Protein AF-A0A5C2HQ29-F1 (afdb_monomer_lite)

Radius of gyration: 26.47 Å; chains: 1; bounding box: 73×60×79 Å

Structure (mmCIF, N/CA/C/O backbone):
data_AF-A0A5C2HQ29-F1
#
_entry.id   AF-A0A5C2HQ29-F1
#
loop_
_atom_site.group_PDB
_atom_site.id
_atom_site.type_symbol
_atom_site.label_atom_id
_atom_site.label_alt_id
_atom_site.label_comp_id
_atom_site.label_asym_id
_atom_site.label_entity_id
_atom_site.label_seq_id
_atom_site.pdbx_PDB_ins_code
_atom_site.Cartn_x
_atom_site.Cartn_y
_atom_site.Cartn_z
_atom_site.occupancy
_atom_site.B_iso_or_equiv
_atom_site.auth_seq_id
_atom_site.auth_comp_id
_atom_site.auth_asym_id
_atom_site.auth_atom_id
_atom_site.pdbx_PDB_model_num
ATOM 1 N N . MET A 1 1 ? -34.768 14.332 14.017 1.00 31.88 1 MET A N 1
ATOM 2 C CA . MET A 1 1 ? -35.139 14.159 12.594 1.00 31.88 1 MET A CA 1
ATOM 3 C C . MET A 1 1 ? -34.244 15.069 11.773 1.00 31.88 1 MET A C 1
ATOM 5 O O . MET A 1 1 ? -34.291 16.273 11.984 1.00 31.88 1 MET A O 1
ATOM 9 N N . ASN A 1 2 ? -33.370 14.498 10.941 1.00 35.47 2 ASN A N 1
ATOM 10 C CA . ASN A 1 2 ? -32.395 15.248 10.149 1.00 35.47 2 ASN A CA 1
ATOM 11 C C . ASN A 1 2 ? -32.966 15.441 8.731 1.00 35.47 2 ASN A C 1
ATOM 13 O O . ASN A 1 2 ? -33.150 14.470 8.004 1.00 35.47 2 ASN A O 1
ATOM 17 N N . ASN A 1 3 ? -33.314 16.680 8.372 1.00 36.38 3 ASN A N 1
ATOM 18 C CA . ASN A 1 3 ? -33.986 17.050 7.116 1.00 36.38 3 ASN A CA 1
ATOM 19 C C . ASN A 1 3 ? -32.991 17.340 5.977 1.00 36.38 3 ASN A C 1
ATOM 21 O O . ASN A 1 3 ? -33.055 18.378 5.318 1.00 36.38 3 ASN A O 1
ATOM 25 N N . ARG A 1 4 ? -32.068 16.417 5.721 1.00 46.44 4 ARG A N 1
ATOM 26 C CA . ARG A 1 4 ? -31.317 16.365 4.463 1.00 46.44 4 ARG A CA 1
ATOM 27 C C . ARG A 1 4 ? -31.423 14.936 3.976 1.00 46.44 4 ARG A C 1
ATOM 29 O O . ARG A 1 4 ? -31.054 14.030 4.709 1.00 46.44 4 ARG A O 1
ATOM 36 N N . GLY A 1 5 ? -31.983 14.731 2.789 1.00 44.56 5 GLY A N 1
ATOM 37 C CA . GLY A 1 5 ? -32.113 13.415 2.160 1.00 44.56 5 GLY A CA 1
ATOM 38 C C . GLY A 1 5 ? -30.768 12.811 1.741 1.00 44.56 5 GLY A C 1
ATOM 39 O O . GLY A 1 5 ? -30.654 12.318 0.625 1.00 44.56 5 GLY A O 1
ATOM 40 N N . GLU A 1 6 ? -29.747 12.889 2.595 1.00 54.03 6 GLU A N 1
ATOM 41 C CA . GLU A 1 6 ? -28.520 12.119 2.464 1.00 54.03 6 GLU A CA 1
ATOM 42 C C . GLU A 1 6 ? -28.841 10.687 2.881 1.00 54.03 6 GLU A C 1
ATOM 44 O O . GLU A 1 6 ? -29.255 10.404 4.008 1.00 54.03 6 GLU A O 1
ATOM 49 N N . GLN A 1 7 ? -28.734 9.778 1.917 1.00 69.06 7 GLN A N 1
ATOM 50 C CA . GLN A 1 7 ? -28.802 8.354 2.183 1.00 69.06 7 GLN A CA 1
ATOM 51 C C . GLN A 1 7 ? -27.657 7.996 3.134 1.00 69.06 7 GLN A C 1
ATOM 53 O O . GLN A 1 7 ? -26.507 8.293 2.820 1.00 69.06 7 GLN A O 1
ATOM 58 N N . LEU A 1 8 ? -27.979 7.356 4.265 1.00 76.00 8 LEU A N 1
ATOM 59 C CA . LEU A 1 8 ? -26.973 6.887 5.221 1.00 76.00 8 LEU A CA 1
ATOM 60 C C . LEU A 1 8 ? -25.905 6.066 4.500 1.00 76.00 8 LEU A C 1
ATOM 62 O O . LEU A 1 8 ? -26.221 5.143 3.733 1.00 76.00 8 LEU A O 1
ATOM 66 N N . GLU A 1 9 ? -24.644 6.368 4.780 1.00 89.38 9 GLU A N 1
ATOM 67 C CA . GLU A 1 9 ? -23.549 5.556 4.287 1.00 89.38 9 GLU A CA 1
ATOM 68 C C . GLU A 1 9 ? -23.624 4.150 4.898 1.00 89.38 9 GLU A C 1
ATOM 70 O O . GLU A 1 9 ? -24.095 3.933 6.019 1.00 89.38 9 GLU A O 1
ATOM 75 N N . LYS A 1 10 ? -23.126 3.142 4.173 1.00 92.69 10 LYS A N 1
ATOM 76 C CA . LYS A 1 10 ? -23.199 1.740 4.626 1.00 92.69 10 LYS A CA 1
ATOM 77 C C . LYS A 1 10 ? -22.558 1.524 5.993 1.00 92.69 10 LYS A C 1
ATOM 79 O O . LYS A 1 10 ? -23.016 0.673 6.753 1.00 92.69 10 LYS A O 1
ATOM 84 N N . HIS A 1 11 ? -21.497 2.267 6.290 1.00 95.75 11 HIS A N 1
ATOM 85 C CA . HIS A 1 11 ? -20.811 2.168 7.565 1.00 95.75 11 HIS A CA 1
ATOM 86 C C . HIS A 1 11 ? -21.671 2.740 8.713 1.00 95.75 11 HIS A C 1
ATOM 88 O O . HIS A 1 11 ? -21.669 2.180 9.804 1.00 95.75 11 HIS A O 1
ATOM 94 N N . GLU A 1 12 ? -22.491 3.767 8.479 1.00 95.88 12 GLU A N 1
ATOM 95 C CA . GLU A 1 12 ? -23.423 4.304 9.483 1.00 95.88 12 GLU A CA 1
ATOM 96 C C . GLU A 1 12 ? -24.550 3.310 9.787 1.00 95.88 12 GLU A C 1
ATOM 98 O O . GLU A 1 12 ? -24.869 3.054 10.951 1.00 95.88 12 GLU A O 1
ATOM 103 N N . VAL A 1 13 ? -25.096 2.671 8.744 1.00 97.19 13 VAL A N 1
ATOM 104 C CA . VAL A 1 13 ? -26.070 1.575 8.896 1.00 97.19 13 VAL A CA 1
ATOM 105 C C . VAL A 1 13 ? -25.462 0.422 9.698 1.00 97.19 13 VAL A C 1
ATOM 107 O O . VAL A 1 13 ? -26.116 -0.138 10.578 1.00 97.19 13 VAL A O 1
ATOM 110 N N . LEU A 1 14 ? -24.200 0.076 9.430 1.00 98.25 14 LEU A N 1
ATOM 111 C CA . LEU A 1 14 ? -23.489 -0.950 10.186 1.00 98.25 14 LEU A CA 1
ATOM 112 C C . LEU A 1 14 ? -23.316 -0.560 11.661 1.00 98.25 14 LEU A C 1
ATOM 114 O O . LEU A 1 14 ? -23.592 -1.387 12.529 1.00 98.25 14 LEU A O 1
ATOM 118 N N . LYS A 1 15 ? -22.935 0.691 11.961 1.00 98.38 15 LYS A N 1
ATOM 119 C CA . LYS A 1 15 ? -22.832 1.199 13.340 1.00 98.38 15 LYS A CA 1
ATOM 120 C C . LYS A 1 15 ? -24.153 1.011 14.091 1.00 98.38 15 LYS A C 1
ATOM 122 O O . LYS A 1 15 ? -24.153 0.483 15.200 1.00 98.38 15 LYS A O 1
ATOM 127 N N . ALA A 1 16 ? -25.278 1.374 13.470 1.00 98.06 16 ALA A N 1
ATOM 128 C CA . ALA A 1 16 ? -26.607 1.214 14.062 1.00 98.06 16 ALA A CA 1
ATOM 129 C C . ALA A 1 16 ? -26.961 -0.260 14.337 1.00 98.06 16 ALA A C 1
ATOM 131 O O . ALA A 1 16 ? -27.498 -0.576 15.396 1.00 98.06 16 ALA A O 1
ATOM 132 N N . LYS A 1 17 ? -26.611 -1.177 13.424 1.00 98.44 17 LYS A N 1
ATOM 133 C CA . LYS A 1 17 ? -26.802 -2.622 13.634 1.00 98.44 17 LYS A CA 1
ATOM 134 C C . LYS A 1 17 ? -25.960 -3.165 14.793 1.00 98.44 17 LYS A C 1
ATOM 136 O O . LYS A 1 17 ? -26.465 -3.952 15.583 1.00 98.44 17 LYS A O 1
ATOM 141 N N . LEU A 1 18 ? -24.707 -2.726 14.929 1.00 98.62 18 LEU A N 1
ATOM 142 C CA . LEU A 1 18 ? -23.855 -3.115 16.060 1.00 98.62 18 LEU A CA 1
ATOM 143 C C . LEU A 1 18 ? -24.391 -2.559 17.389 1.00 98.62 18 LEU A C 1
ATOM 145 O O . LEU A 1 18 ? -24.394 -3.271 18.387 1.00 98.62 18 LEU A O 1
ATOM 149 N N . MET A 1 19 ? -24.910 -1.325 17.405 1.00 98.25 19 MET A N 1
ATOM 150 C CA . MET A 1 19 ? -25.603 -0.784 18.584 1.00 98.25 19 MET A CA 1
ATOM 151 C C . MET A 1 19 ? -26.845 -1.604 18.944 1.00 98.25 19 MET A C 1
ATOM 153 O O . MET A 1 19 ? -27.100 -1.824 20.123 1.00 98.25 19 MET A O 1
ATOM 157 N N . ALA A 1 20 ? -27.620 -2.054 17.952 1.00 98.31 20 ALA A N 1
ATOM 158 C CA . ALA A 1 20 ? -28.796 -2.887 18.191 1.00 98.31 20 ALA A CA 1
ATOM 159 C C . ALA A 1 20 ? -28.425 -4.194 18.909 1.00 98.31 20 ALA A C 1
ATOM 161 O O . ALA A 1 20 ? -29.074 -4.525 19.892 1.00 98.31 20 ALA A O 1
ATOM 162 N N . VAL A 1 21 ? -27.333 -4.853 18.502 1.00 98.38 21 VAL A N 1
ATOM 163 C CA . VAL A 1 21 ? -26.809 -6.045 19.195 1.00 98.38 21 VAL A CA 1
ATOM 164 C C . VAL A 1 21 ? -26.425 -5.733 20.643 1.00 98.38 21 VAL A C 1
ATOM 166 O O . VAL A 1 21 ? -26.773 -6.474 21.553 1.00 98.38 21 VAL A O 1
ATOM 169 N N . LEU A 1 22 ? -25.731 -4.619 20.893 1.00 98.19 22 LEU A N 1
ATOM 170 C CA . LEU A 1 22 ? -25.352 -4.246 22.262 1.00 98.19 22 LEU A CA 1
ATOM 171 C C . LEU A 1 22 ? -26.560 -3.894 23.141 1.00 98.19 22 LEU A C 1
ATOM 173 O O . LEU A 1 22 ? -26.493 -4.076 24.352 1.00 98.19 22 LEU A O 1
ATOM 177 N N . ASN A 1 23 ? -27.670 -3.430 22.557 1.00 97.88 23 ASN A N 1
ATOM 178 C CA . ASN A 1 23 ? -28.894 -3.143 23.306 1.00 97.88 23 ASN A CA 1
ATOM 179 C C . ASN A 1 23 ? -29.573 -4.393 23.887 1.00 97.88 23 ASN A C 1
ATOM 181 O O . ASN A 1 23 ? -30.405 -4.253 24.784 1.00 97.88 23 ASN A O 1
ATOM 185 N N . GLU A 1 24 ? -29.206 -5.585 23.411 1.00 97.44 24 GLU A N 1
ATOM 186 C CA . GLU A 1 24 ? -29.681 -6.872 23.931 1.00 97.44 24 GLU A CA 1
ATOM 187 C C . GLU A 1 24 ? -28.979 -7.286 25.238 1.00 97.44 24 GLU A C 1
ATOM 189 O O . GLU A 1 24 ? -29.402 -8.248 25.874 1.00 97.44 24 GLU A O 1
ATOM 194 N N . ILE A 1 25 ? -27.937 -6.565 25.675 1.00 98.06 25 ILE A N 1
ATOM 195 C CA . ILE A 1 25 ? -27.303 -6.782 26.984 1.00 98.06 25 ILE A CA 1
ATOM 196 C C . ILE A 1 25 ? -28.315 -6.465 28.100 1.00 98.06 25 ILE A C 1
ATOM 198 O O . ILE A 1 25 ? -28.858 -5.357 28.164 1.00 98.06 25 ILE A O 1
ATOM 202 N N . GLU A 1 26 ? -28.547 -7.440 28.986 1.00 97.12 26 GLU A N 1
ATOM 203 C CA . GLU A 1 26 ? -29.512 -7.334 30.090 1.00 97.12 26 GLU A CA 1
ATOM 204 C C . GLU A 1 26 ? -29.076 -6.323 31.159 1.00 97.12 26 GLU A C 1
ATOM 206 O O . GLU A 1 26 ? -29.889 -5.512 31.616 1.00 97.12 26 GLU A O 1
ATOM 211 N N . ASP A 1 27 ? -27.796 -6.342 31.548 1.00 97.38 27 ASP A N 1
ATOM 212 C CA . ASP A 1 27 ? -27.263 -5.393 32.523 1.00 97.38 27 ASP A CA 1
ATOM 213 C C . ASP A 1 27 ? -27.173 -3.988 31.916 1.00 97.38 27 ASP A C 1
ATOM 215 O O . ASP A 1 27 ? -26.446 -3.730 30.953 1.00 97.38 27 ASP A O 1
ATOM 219 N N . LYS A 1 28 ? -27.933 -3.051 32.493 1.00 96.19 28 LYS A N 1
ATOM 220 C CA . LYS A 1 28 ? -28.026 -1.681 31.981 1.00 96.19 28 LYS A CA 1
ATOM 221 C C . LYS A 1 28 ? -26.676 -0.963 32.004 1.00 96.19 28 LYS A C 1
ATOM 223 O O . LYS A 1 28 ? -26.376 -0.234 31.063 1.00 96.19 28 LYS A O 1
ATOM 228 N N . THR A 1 29 ? -25.884 -1.151 33.055 1.00 94.38 29 THR A N 1
ATOM 229 C CA . THR A 1 29 ? -24.594 -0.468 33.207 1.00 94.38 29 THR A CA 1
ATOM 230 C C . THR A 1 29 ? -23.611 -0.967 32.153 1.00 94.38 29 THR A C 1
ATOM 232 O O . THR A 1 29 ? -22.996 -0.171 31.447 1.00 94.38 29 THR A O 1
ATOM 235 N N . GLU A 1 30 ? -23.514 -2.284 31.989 1.00 95.69 30 GLU A N 1
ATOM 236 C CA . GLU A 1 30 ? -22.690 -2.933 30.975 1.00 95.69 30 GLU A CA 1
ATOM 237 C C . GLU A 1 30 ? -23.106 -2.518 29.561 1.00 95.69 30 GLU A C 1
ATOM 239 O O . GLU A 1 30 ? -22.250 -2.198 28.732 1.00 95.69 30 GLU A O 1
ATOM 244 N N . ARG A 1 31 ? -24.416 -2.476 29.287 1.00 97.50 31 ARG A N 1
ATOM 245 C CA . ARG A 1 31 ? -24.965 -2.007 28.012 1.00 97.50 31 ARG A CA 1
ATOM 246 C C . ARG A 1 31 ? -24.548 -0.571 27.710 1.00 97.50 31 ARG A C 1
ATOM 248 O O . ARG A 1 31 ? -24.034 -0.302 26.623 1.00 97.50 31 ARG A O 1
ATOM 255 N N . ASP A 1 32 ? -24.774 0.340 28.653 1.00 96.38 32 ASP A N 1
ATOM 256 C CA . ASP A 1 32 ? -24.523 1.769 28.465 1.00 96.38 32 ASP A CA 1
ATOM 257 C C . ASP A 1 32 ? -23.017 2.021 28.235 1.00 96.38 32 ASP A C 1
ATOM 259 O O . ASP A 1 32 ? -22.641 2.733 27.297 1.00 96.38 32 ASP A O 1
ATOM 263 N N . VAL A 1 33 ? -22.146 1.338 28.993 1.00 96.12 33 VAL A N 1
ATOM 264 C CA . VAL A 1 33 ? -20.688 1.354 28.783 1.00 96.12 33 VAL A CA 1
ATOM 265 C C . VAL A 1 33 ? -20.325 0.796 27.405 1.00 96.12 33 VAL A C 1
ATOM 267 O O . VAL A 1 33 ? -19.550 1.414 26.672 1.00 96.12 33 VAL A O 1
ATOM 270 N N . ALA A 1 34 ? -20.894 -0.340 26.995 1.00 97.94 34 ALA A N 1
ATOM 271 C CA . ALA A 1 34 ? -20.556 -0.949 25.713 1.00 97.94 34 ALA A CA 1
ATOM 272 C C . ALA A 1 34 ? -20.926 -0.055 24.516 1.00 97.94 34 ALA A C 1
ATOM 274 O O . ALA A 1 34 ? -20.144 0.069 23.567 1.00 97.94 34 ALA A O 1
ATOM 275 N N . ILE A 1 35 ? -22.083 0.612 24.571 1.00 97.88 35 ILE A N 1
ATOM 276 C CA . ILE A 1 35 ? -22.532 1.569 23.548 1.00 97.88 35 ILE A CA 1
ATOM 277 C C . ILE A 1 35 ? -21.629 2.809 23.516 1.00 97.88 35 ILE A C 1
ATOM 279 O O . ILE A 1 35 ? -21.296 3.306 22.431 1.00 97.88 35 ILE A O 1
ATOM 283 N N . GLN A 1 36 ? -21.192 3.296 24.682 1.00 96.81 36 GLN A N 1
ATOM 284 C CA . GLN A 1 36 ? -20.252 4.411 24.779 1.00 96.81 36 GLN A CA 1
ATOM 285 C C . GLN A 1 36 ? -18.902 4.059 24.138 1.00 96.81 36 GLN A C 1
ATOM 287 O O . GLN A 1 36 ? -18.386 4.838 23.331 1.00 96.81 36 GLN A O 1
ATOM 292 N N . VAL A 1 37 ? -18.350 2.878 24.443 1.00 98.25 37 VAL A N 1
ATOM 293 C CA . VAL A 1 37 ? -17.082 2.408 23.860 1.00 98.25 37 VAL A CA 1
ATOM 294 C C . VAL A 1 37 ? -17.205 2.222 22.349 1.00 98.25 37 VAL A C 1
ATOM 296 O O . VAL A 1 37 ? -16.331 2.693 21.618 1.00 98.25 37 VAL A O 1
ATOM 299 N N . LEU A 1 38 ? -18.296 1.614 21.860 1.00 98.56 38 LEU A N 1
ATOM 300 C CA . LEU A 1 38 ? -18.571 1.518 20.422 1.00 98.56 38 LEU A CA 1
ATOM 301 C C . LEU A 1 38 ? -18.547 2.905 19.776 1.00 98.56 38 LEU A C 1
ATOM 303 O O . LEU A 1 38 ? -17.862 3.094 18.777 1.00 98.56 38 LEU A O 1
ATOM 307 N N . SER A 1 39 ? -19.264 3.873 20.347 1.00 98.00 39 SER A N 1
ATOM 308 C CA . SER A 1 39 ? -19.365 5.219 19.777 1.00 98.00 39 SER A CA 1
ATOM 309 C C . SER A 1 39 ? -18.005 5.913 19.719 1.00 98.00 39 SER A C 1
ATOM 311 O O . SER A 1 39 ? -17.603 6.340 18.639 1.00 98.00 39 SER A O 1
ATOM 313 N N . LYS A 1 40 ? -17.249 5.929 20.827 1.00 97.69 40 LYS A N 1
ATOM 314 C CA . LYS A 1 40 ? -15.915 6.553 20.887 1.00 97.69 40 LYS A CA 1
ATOM 315 C C . LYS A 1 40 ? -14.932 5.928 19.902 1.00 97.69 40 LYS A C 1
ATOM 317 O O . LYS A 1 40 ? -14.311 6.644 19.121 1.00 97.69 40 LYS A O 1
ATOM 322 N N . VAL A 1 41 ? -14.802 4.598 19.908 1.00 98.69 41 VAL A N 1
ATOM 323 C CA . VAL A 1 41 ? -13.874 3.897 19.006 1.00 98.69 41 VAL A CA 1
ATOM 324 C C . VAL A 1 41 ? -14.275 4.103 17.550 1.00 98.69 41 VAL A C 1
ATOM 326 O O . VAL A 1 41 ? -13.413 4.354 16.711 1.00 98.69 41 VAL A O 1
ATOM 329 N N . TRP A 1 42 ? -15.568 4.010 17.243 1.00 98.62 42 TRP A N 1
ATOM 330 C CA . TRP A 1 42 ? -16.070 4.173 15.885 1.00 98.62 42 TRP A CA 1
ATOM 331 C C . TRP A 1 42 ? -15.819 5.580 15.353 1.00 98.62 42 TRP A C 1
ATOM 333 O O . TRP A 1 42 ? -15.288 5.728 14.256 1.00 98.62 42 TRP A O 1
ATOM 343 N N . ASP A 1 43 ? -16.150 6.608 16.133 1.00 97.12 43 ASP A N 1
ATOM 344 C CA . ASP A 1 43 ? -15.991 8.001 15.715 1.00 97.12 43 ASP A CA 1
ATOM 345 C C . ASP A 1 43 ? -14.506 8.341 15.545 1.00 97.12 43 ASP A C 1
ATOM 347 O O . ASP A 1 43 ? -14.113 8.908 14.524 1.00 97.12 43 ASP A O 1
ATOM 351 N N . ALA A 1 44 ? -13.657 7.876 16.467 1.00 97.31 44 ALA A N 1
ATOM 352 C CA . ALA A 1 44 ? -12.208 8.014 16.370 1.00 97.31 44 ALA A CA 1
ATOM 353 C C . ALA A 1 44 ? -11.622 7.295 15.137 1.00 97.31 44 ALA A C 1
ATOM 355 O O . ALA A 1 44 ? -10.755 7.845 14.458 1.00 97.31 44 ALA A O 1
ATOM 356 N N . ALA A 1 45 ? -12.083 6.078 14.832 1.00 98.19 45 ALA A N 1
ATOM 357 C CA . ALA A 1 45 ? -11.570 5.276 13.720 1.00 98.19 45 ALA A CA 1
ATOM 358 C C . ALA A 1 45 ? -12.127 5.691 12.351 1.00 98.19 45 ALA A C 1
ATOM 360 O O . ALA A 1 45 ? -11.453 5.477 11.344 1.00 98.19 45 ALA A O 1
ATOM 361 N N . SER A 1 46 ? -13.323 6.287 12.311 1.00 97.38 46 SER A N 1
ATOM 362 C CA . SER A 1 46 ? -13.973 6.740 11.075 1.00 97.38 46 SER A CA 1
ATOM 363 C C . SER A 1 46 ? -13.204 7.857 10.369 1.00 97.38 46 SER A C 1
ATOM 365 O O . SER A 1 46 ? -13.215 7.940 9.139 1.00 97.38 46 SER A O 1
ATOM 367 N N . ASN A 1 47 ? -12.461 8.668 11.130 1.00 95.12 47 ASN A N 1
ATOM 368 C CA . ASN A 1 47 ? -11.547 9.653 10.575 1.00 95.12 47 ASN A CA 1
ATOM 369 C C . ASN A 1 47 ? -10.219 8.989 10.174 1.00 95.12 47 ASN A C 1
ATOM 371 O O . ASN A 1 47 ? -9.284 8.869 10.969 1.00 95.12 47 ASN A O 1
ATOM 375 N N . MET A 1 48 ? -10.131 8.572 8.910 1.00 95.94 48 MET A N 1
ATOM 376 C CA . MET A 1 48 ? -8.931 7.934 8.356 1.00 95.94 48 MET A CA 1
ATOM 377 C C . MET A 1 48 ? -7.740 8.893 8.188 1.00 95.94 48 MET A C 1
ATOM 379 O O . MET A 1 48 ? -6.609 8.420 8.076 1.00 95.94 48 MET A O 1
ATOM 383 N N . GLU A 1 49 ? -7.974 10.207 8.251 1.00 94.00 49 GLU A N 1
ATOM 384 C CA . GLU A 1 49 ? -6.959 11.255 8.062 1.00 94.00 49 GLU A CA 1
ATOM 385 C C . GLU A 1 49 ? -6.338 11.762 9.360 1.00 94.00 49 GLU A C 1
ATOM 387 O O . GLU A 1 49 ? -5.343 12.494 9.364 1.00 94.00 49 GLU A O 1
ATOM 392 N N . ARG A 1 50 ? -6.880 11.315 10.495 1.00 93.00 50 ARG A N 1
ATOM 393 C CA . ARG A 1 50 ? -6.359 11.618 11.821 1.00 93.00 50 ARG A CA 1
ATOM 394 C C . ARG A 1 50 ? -5.874 10.348 12.508 1.00 93.00 50 ARG A C 1
ATOM 396 O O . ARG A 1 50 ? -6.428 9.260 12.357 1.00 93.00 50 ARG A O 1
ATOM 403 N N . TYR A 1 51 ? -4.812 10.504 13.290 1.00 95.31 51 TYR A N 1
ATOM 404 C CA . TYR A 1 51 ? -4.320 9.442 14.158 1.00 95.31 51 TYR A CA 1
ATOM 405 C C . TYR A 1 51 ? -5.348 9.148 15.252 1.00 95.31 51 TYR A C 1
ATOM 407 O O . TYR A 1 51 ? -5.871 10.079 15.871 1.00 95.31 51 TYR A O 1
ATOM 415 N N . ILE A 1 52 ? -5.610 7.862 15.491 1.00 97.31 52 ILE A N 1
ATOM 416 C CA . ILE A 1 52 ? -6.674 7.350 16.363 1.00 97.31 52 ILE A CA 1
ATOM 417 C C . ILE A 1 52 ? -6.634 7.951 17.763 1.00 97.31 52 ILE A C 1
ATOM 419 O O . ILE A 1 52 ? -7.679 8.207 18.356 1.00 97.31 52 ILE A O 1
ATOM 423 N N . GLN A 1 53 ? -5.435 8.251 18.270 1.00 96.06 53 GLN A N 1
ATOM 424 C CA . GLN A 1 53 ? -5.244 8.815 19.602 1.00 96.06 53 GLN A CA 1
ATOM 425 C C . GLN A 1 53 ? -6.000 10.135 19.777 1.00 96.06 53 GLN A C 1
ATOM 427 O O . GLN A 1 53 ? -6.549 10.399 20.843 1.00 96.06 53 GLN A O 1
ATOM 432 N N . TYR A 1 54 ? -6.104 10.948 18.727 1.00 94.00 54 TYR A N 1
ATOM 433 C CA . TYR A 1 54 ? -6.804 12.224 18.811 1.00 94.00 54 TYR A CA 1
ATOM 434 C C . TYR A 1 54 ? -8.329 12.116 18.933 1.00 94.00 54 TYR A C 1
ATOM 436 O O . TYR A 1 54 ? -8.965 13.124 19.240 1.00 94.00 54 TYR A O 1
ATOM 444 N N . GLY A 1 55 ? -8.915 10.939 18.704 1.00 94.38 55 GLY A N 1
ATOM 445 C CA . GLY A 1 55 ? -10.344 10.706 18.927 1.00 94.38 55 GLY A CA 1
ATOM 446 C C . GLY A 1 55 ? -10.725 10.506 20.397 1.00 94.38 55 GLY A C 1
ATOM 447 O O . GLY A 1 55 ? -11.907 10.416 20.705 1.00 94.38 55 GLY A O 1
ATOM 448 N N . PHE A 1 56 ? -9.741 10.462 21.299 1.00 95.38 56 PHE A N 1
ATOM 449 C CA . PHE A 1 56 ? -9.932 10.287 22.739 1.00 95.38 56 PHE A CA 1
ATOM 450 C C . PHE A 1 56 ? -9.539 11.553 23.508 1.00 95.38 56 PHE A C 1
ATOM 452 O O . PHE A 1 56 ? -8.764 12.379 23.007 1.00 95.38 56 PHE A O 1
ATOM 459 N N . THR A 1 57 ? -10.048 11.708 24.730 1.00 93.38 57 THR A N 1
ATOM 460 C CA . THR A 1 57 ? -9.636 12.767 25.666 1.00 93.38 57 THR A CA 1
ATOM 461 C C . THR A 1 57 ? -8.185 12.573 26.115 1.00 93.38 57 THR A C 1
ATOM 463 O O . THR A 1 57 ? -7.605 11.501 25.951 1.00 93.38 57 THR A O 1
ATOM 466 N N . ILE A 1 58 ? -7.561 13.604 26.690 1.00 89.25 58 ILE A N 1
ATOM 467 C CA . ILE A 1 58 ? -6.154 13.529 27.118 1.00 89.25 58 ILE A CA 1
ATOM 468 C C . ILE A 1 58 ? -5.935 12.404 28.143 1.00 89.25 58 ILE A C 1
ATOM 470 O O . ILE A 1 58 ? -4.990 11.633 27.985 1.00 89.25 58 ILE A O 1
ATOM 474 N N . ASN A 1 59 ? -6.816 12.270 29.140 1.00 90.31 59 ASN A N 1
ATOM 475 C CA . ASN A 1 59 ? -6.720 11.219 30.158 1.00 90.31 59 ASN A CA 1
ATOM 476 C C . ASN A 1 59 ? -6.847 9.826 29.533 1.00 90.31 59 ASN A C 1
ATOM 478 O O . ASN A 1 59 ? -5.976 8.982 29.727 1.00 90.31 59 ASN A O 1
ATOM 482 N N . GLU A 1 60 ? -7.860 9.615 28.691 1.00 94.69 60 GLU A N 1
ATOM 483 C CA . GLU A 1 60 ? -8.040 8.350 27.972 1.00 94.69 60 GLU A CA 1
ATOM 484 C C . GLU A 1 60 ? -6.836 8.012 27.091 1.00 94.69 60 GLU A C 1
ATOM 486 O O . GLU A 1 60 ? -6.450 6.852 27.001 1.00 94.69 60 GLU A O 1
ATOM 491 N N . ARG A 1 61 ? -6.190 9.000 26.457 1.00 93.81 61 ARG A N 1
ATOM 492 C CA . ARG A 1 61 ? -4.986 8.736 25.655 1.00 93.81 61 ARG A CA 1
ATOM 493 C C . ARG A 1 61 ? -3.849 8.169 26.497 1.00 93.81 61 ARG A C 1
ATOM 495 O O . ARG A 1 61 ? -3.116 7.316 26.004 1.00 93.81 61 ARG A O 1
ATOM 502 N N . TYR A 1 62 ? -3.685 8.641 27.732 1.00 93.06 62 TYR A N 1
ATOM 503 C CA . TYR A 1 62 ? -2.670 8.115 28.641 1.00 93.06 62 TYR A CA 1
ATOM 504 C C . TYR A 1 62 ? -2.984 6.684 29.074 1.00 93.06 62 TYR A C 1
ATOM 506 O O . TYR A 1 62 ? -2.081 5.848 29.051 1.00 93.06 62 TYR A O 1
ATOM 514 N N . GLU A 1 63 ? -4.246 6.392 29.384 1.00 95.50 63 GLU A N 1
ATOM 515 C CA . GLU A 1 63 ? -4.676 5.053 29.802 1.00 95.50 63 GLU A CA 1
ATOM 516 C C . GLU A 1 63 ? -4.680 4.046 28.636 1.00 95.50 63 GLU A C 1
ATOM 518 O O . GLU A 1 63 ? -4.298 2.893 28.810 1.00 95.50 63 GLU A O 1
ATOM 523 N N . ILE A 1 64 ? -5.049 4.471 27.421 1.00 97.38 64 ILE A N 1
ATOM 524 C CA . ILE A 1 64 ? -5.143 3.594 26.241 1.00 97.38 64 ILE A CA 1
ATOM 525 C C . ILE A 1 64 ? -3.791 3.459 25.528 1.00 97.38 64 ILE A C 1
ATOM 527 O O . ILE A 1 64 ? -3.438 2.361 25.090 1.00 97.38 64 ILE A O 1
ATOM 531 N N . PHE A 1 65 ? -3.029 4.552 25.387 1.00 96.25 65 PHE A N 1
ATOM 532 C CA . PHE A 1 65 ? -1.829 4.592 24.540 1.00 96.25 65 PHE A CA 1
ATOM 533 C C . PHE A 1 65 ? -0.504 4.832 25.285 1.00 96.25 65 PHE A C 1
ATOM 535 O O . PHE A 1 65 ? 0.575 4.851 24.676 1.00 96.25 65 PHE A O 1
ATOM 542 N N . GLY A 1 66 ? -0.561 5.001 26.607 1.00 93.25 66 GLY A N 1
ATOM 543 C CA . GLY A 1 66 ? 0.592 5.244 27.470 1.00 93.25 66 GLY A CA 1
ATOM 544 C C . GLY A 1 66 ? 1.145 6.668 27.398 1.00 93.25 66 GLY A C 1
ATOM 545 O O . GLY A 1 66 ? 0.721 7.492 26.593 1.00 93.25 66 GLY A O 1
ATOM 546 N N . GLY A 1 67 ? 2.154 6.951 28.231 1.00 89.00 67 GLY A N 1
ATOM 547 C CA . GLY A 1 67 ? 2.753 8.286 28.407 1.00 89.00 67 GLY A CA 1
ATOM 548 C C . GLY A 1 67 ? 3.176 9.001 27.118 1.00 89.00 67 GLY A C 1
ATOM 549 O O . GLY A 1 67 ? 3.009 10.210 27.000 1.00 89.00 67 GLY A O 1
ATOM 550 N N . SER A 1 68 ? 3.701 8.256 26.144 1.00 88.44 68 SER A N 1
ATOM 551 C CA . SER A 1 68 ? 4.170 8.795 24.861 1.00 88.44 68 SER A CA 1
ATOM 552 C C . SER A 1 68 ? 3.161 8.666 23.716 1.00 88.44 68 SER A C 1
ATOM 554 O O . SER A 1 68 ? 3.482 9.036 22.587 1.00 88.44 68 SER A O 1
ATOM 556 N N . TRP A 1 69 ? 1.975 8.104 23.983 1.00 91.88 69 TRP A N 1
ATOM 557 C CA . TRP A 1 69 ? 0.974 7.682 22.988 1.00 91.88 69 TRP A CA 1
ATOM 558 C C . TRP A 1 69 ? 1.482 6.662 21.951 1.00 91.88 69 TRP A C 1
ATOM 560 O O . TRP A 1 69 ? 0.900 6.502 20.873 1.00 91.88 69 TRP A O 1
ATOM 570 N N . GLY A 1 70 ? 2.589 5.988 22.280 1.00 91.44 70 GLY A N 1
ATOM 571 C CA . GLY A 1 70 ? 3.326 5.078 21.407 1.00 91.44 70 GLY A CA 1
ATOM 572 C C . GLY A 1 70 ? 3.128 3.592 21.706 1.00 91.44 70 GLY A C 1
ATOM 573 O O . GLY A 1 70 ? 3.885 2.778 21.176 1.00 91.44 70 GLY A O 1
ATOM 574 N N . LYS A 1 71 ? 2.188 3.229 22.588 1.00 93.00 71 LYS A N 1
ATOM 575 C CA . LYS A 1 71 ? 1.830 1.837 22.902 1.00 93.00 71 LYS A CA 1
ATOM 576 C C . LYS A 1 71 ? 0.319 1.649 22.775 1.00 93.00 71 LYS A C 1
ATOM 578 O O . LYS A 1 71 ? -0.406 2.626 22.677 1.00 93.00 71 LYS A O 1
ATOM 583 N N . LEU A 1 72 ? -0.152 0.406 22.794 1.00 96.44 72 LEU A N 1
ATOM 584 C CA . LEU A 1 72 ? -1.561 0.075 23.008 1.00 96.44 72 LEU A CA 1
ATOM 585 C C . LEU A 1 72 ? -1.637 -0.764 24.287 1.00 96.44 72 LEU A C 1
ATOM 587 O O . LEU A 1 72 ? -1.118 -1.877 24.320 1.00 96.44 72 LEU A O 1
ATOM 591 N N . ILE A 1 73 ? -2.196 -0.187 25.348 1.00 97.00 73 ILE A N 1
ATOM 592 C CA . ILE A 1 73 ? -2.266 -0.781 26.688 1.00 97.00 73 ILE A CA 1
ATOM 593 C C . ILE A 1 73 ? -3.382 -1.832 26.811 1.00 97.00 73 ILE A C 1
ATOM 595 O O . ILE A 1 73 ? -3.072 -2.934 27.276 1.00 97.00 73 ILE A O 1
ATOM 599 N N . PRO A 1 74 ? -4.646 -1.561 26.416 1.00 97.56 74 PRO A N 1
ATOM 600 C CA . PRO A 1 74 ? -5.709 -2.546 26.576 1.00 97.56 74 PRO A CA 1
ATOM 601 C C . PRO A 1 74 ? -5.484 -3.745 25.653 1.00 97.56 74 PRO A C 1
ATOM 603 O O . PRO A 1 74 ? -5.105 -3.582 24.490 1.00 97.56 74 PRO A O 1
ATOM 606 N N . LYS A 1 75 ? -5.737 -4.959 26.155 1.00 96.75 75 LYS A N 1
ATOM 607 C CA . LYS A 1 75 ? -5.531 -6.210 25.400 1.00 96.75 75 LYS A CA 1
ATOM 608 C C . LYS A 1 75 ? -6.819 -6.786 24.826 1.00 96.75 75 LYS A C 1
ATOM 610 O O . LYS A 1 75 ? -6.767 -7.671 23.973 1.00 96.75 75 LYS A O 1
ATOM 615 N N . ASN A 1 76 ? -7.959 -6.319 25.316 1.00 98.25 76 ASN A N 1
ATOM 616 C CA . ASN A 1 76 ? -9.284 -6.778 24.935 1.00 98.25 76 ASN A CA 1
ATOM 617 C C . ASN A 1 76 ? -10.325 -5.677 25.221 1.00 98.25 76 ASN A C 1
ATOM 619 O O . ASN A 1 76 ? -9.992 -4.584 25.685 1.00 98.25 76 ASN A O 1
ATOM 623 N N . PHE A 1 77 ? -11.593 -5.971 24.934 1.00 98.19 77 PHE A N 1
ATOM 624 C CA . PHE A 1 77 ? -12.697 -5.038 25.151 1.00 98.19 77 PHE A CA 1
ATOM 625 C C . PHE A 1 77 ? -12.877 -4.651 26.626 1.00 98.19 77 PHE A C 1
ATOM 627 O O . PHE A 1 77 ? -13.093 -3.481 26.916 1.00 98.19 77 PHE A O 1
ATOM 634 N N . THR A 1 78 ? -12.748 -5.599 27.555 1.00 97.69 78 THR A N 1
ATOM 635 C CA . THR A 1 78 ? -12.871 -5.348 28.997 1.00 97.69 78 THR A CA 1
ATOM 636 C C . THR A 1 78 ? -11.787 -4.387 29.487 1.00 97.69 78 THR A C 1
ATOM 638 O O . THR A 1 78 ? -12.108 -3.384 30.119 1.00 97.69 78 THR A O 1
ATOM 641 N N . ASP A 1 79 ? -10.524 -4.606 29.120 1.00 97.75 79 ASP A N 1
ATOM 642 C CA . ASP A 1 79 ? -9.440 -3.679 29.476 1.00 97.75 79 ASP A CA 1
ATOM 643 C C . ASP A 1 79 ? -9.705 -2.273 28.907 1.00 97.75 79 ASP A C 1
ATOM 645 O O . ASP A 1 79 ? -9.509 -1.268 29.585 1.00 97.75 79 ASP A O 1
ATOM 649 N N . LEU A 1 80 ? -10.197 -2.194 27.662 1.00 97.88 80 LEU A N 1
ATOM 650 C CA . LEU A 1 80 ? -10.538 -0.922 27.025 1.00 97.88 80 LEU A CA 1
ATOM 651 C C . LEU A 1 80 ? -11.664 -0.191 27.769 1.00 97.88 80 LEU A C 1
ATOM 653 O O . LEU A 1 80 ? -11.601 1.031 27.898 1.00 97.88 80 LEU A O 1
ATOM 657 N N . THR A 1 81 ? -12.678 -0.913 28.260 1.00 96.88 81 THR A N 1
ATOM 658 C CA . THR A 1 81 ? -13.744 -0.299 29.065 1.00 96.88 81 THR A CA 1
ATOM 659 C C . THR A 1 81 ? -13.181 0.342 30.330 1.00 96.88 81 THR A C 1
ATOM 661 O O . THR A 1 81 ? -13.501 1.499 30.580 1.00 96.88 81 THR A O 1
ATOM 664 N N . MET A 1 82 ? -12.264 -0.333 31.038 1.00 94.50 82 MET A N 1
ATOM 665 C CA . MET A 1 82 ? -11.608 0.210 32.237 1.00 94.50 82 MET A CA 1
ATOM 666 C C . MET A 1 82 ? -10.828 1.493 31.927 1.00 94.50 82 MET A C 1
ATOM 668 O O . MET A 1 82 ? -10.989 2.495 32.616 1.00 94.50 82 MET A O 1
ATOM 672 N N . CYS A 1 83 ? -10.054 1.518 30.834 1.00 94.25 83 CYS A N 1
ATOM 673 C CA . CYS A 1 83 ?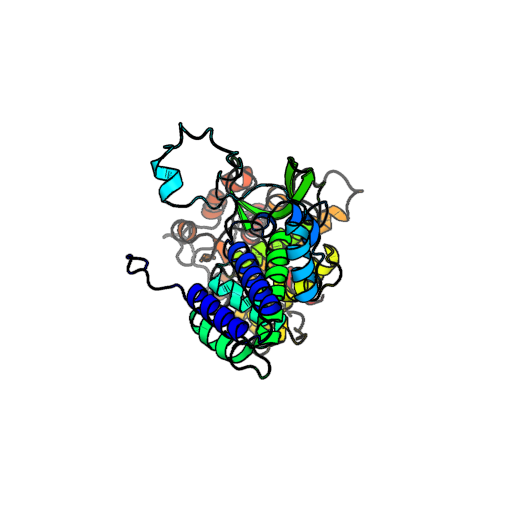 -9.322 2.722 30.422 1.00 94.25 83 CYS A CA 1
ATOM 674 C C . CYS A 1 83 ? -10.242 3.927 30.145 1.00 94.25 83 CYS A C 1
ATOM 676 O O . CYS A 1 83 ? -9.837 5.072 30.346 1.00 94.25 83 CYS A O 1
ATOM 678 N N . ILE A 1 84 ? -11.461 3.684 29.650 1.00 92.25 84 ILE A N 1
ATOM 679 C CA . ILE A 1 84 ? -12.427 4.741 29.321 1.00 92.25 84 ILE A CA 1
ATOM 680 C C . ILE A 1 84 ? -13.197 5.199 30.568 1.00 92.25 84 ILE A C 1
ATOM 682 O O . ILE A 1 84 ? -13.417 6.399 30.720 1.00 92.25 84 ILE A O 1
ATOM 686 N N . THR A 1 85 ? -13.572 4.285 31.468 1.00 86.50 85 THR A N 1
ATOM 687 C CA . THR A 1 85 ? -14.295 4.615 32.710 1.00 86.50 85 THR A CA 1
ATOM 688 C C . THR A 1 85 ? -13.395 5.279 33.752 1.00 86.50 85 THR A C 1
ATOM 690 O O . THR A 1 85 ? -13.792 6.259 34.380 1.00 86.50 85 THR A O 1
ATOM 693 N N . ASP A 1 86 ? -12.149 4.831 33.895 1.00 74.94 86 ASP A N 1
ATOM 694 C CA . ASP A 1 86 ? -11.203 5.430 34.847 1.00 74.94 86 ASP A CA 1
ATOM 695 C C . ASP A 1 86 ? -10.720 6.810 34.365 1.00 74.94 86 ASP A C 1
ATOM 697 O O . ASP A 1 86 ? -10.373 7.690 35.158 1.00 74.94 86 ASP A O 1
ATOM 701 N N . GLY A 1 87 ? -10.736 7.027 33.044 1.00 61.50 87 GLY A N 1
ATOM 702 C CA . GLY A 1 87 ? -10.436 8.312 32.417 1.00 61.50 87 GLY A CA 1
ATOM 703 C C . GLY A 1 87 ? -11.477 9.399 32.705 1.00 61.50 87 GLY A C 1
ATOM 704 O O . GLY A 1 87 ? -11.132 10.584 32.654 1.00 61.50 87 GLY A O 1
ATOM 705 N N . THR A 1 88 ? -12.720 9.020 33.037 1.00 58.44 88 THR A N 1
ATOM 706 C CA . THR A 1 88 ? -13.805 9.960 33.365 1.00 58.44 88 THR A CA 1
ATOM 707 C C . THR A 1 88 ? -13.740 10.510 34.796 1.00 58.44 88 THR A C 1
ATOM 709 O O . THR A 1 88 ? -14.046 11.685 34.992 1.00 58.44 88 THR A O 1
ATOM 712 N N . ASP A 1 89 ? -13.239 9.748 35.775 1.00 47.06 89 ASP A N 1
ATOM 713 C CA . ASP A 1 89 ? -13.280 10.127 37.203 1.00 47.06 89 ASP A CA 1
ATOM 714 C C . ASP A 1 89 ? -12.206 11.142 37.648 1.00 47.06 89 ASP A C 1
ATOM 716 O O . ASP A 1 89 ? -12.247 11.657 38.766 1.00 47.06 89 ASP A O 1
ATOM 720 N N . LYS A 1 90 ? -11.248 11.500 36.782 1.00 44.66 90 LYS A N 1
ATOM 721 C CA . LYS A 1 90 ? -10.177 12.471 37.105 1.00 44.66 90 LYS A CA 1
ATOM 722 C C . LYS A 1 90 ? -10.451 13.902 36.631 1.00 44.66 90 LYS A C 1
ATOM 724 O O . LYS A 1 90 ? -9.555 14.744 36.691 1.00 44.66 90 LYS A O 1
ATOM 729 N N . THR A 1 91 ? -11.674 14.202 36.195 1.00 37.19 91 THR A N 1
ATOM 730 C CA . THR A 1 91 ? -12.053 15.537 35.710 1.00 37.19 91 THR A CA 1
ATOM 731 C C . THR A 1 91 ? -13.244 16.080 36.496 1.00 37.19 91 THR A C 1
ATOM 733 O O . THR A 1 91 ? -14.394 15.929 36.105 1.00 37.19 91 THR A O 1
ATOM 736 N N . THR A 1 92 ? -12.973 16.813 37.578 1.00 35.09 92 THR A N 1
ATOM 737 C CA . THR A 1 92 ? -13.830 17.946 37.953 1.00 35.09 92 THR A CA 1
ATOM 738 C C . THR A 1 92 ? -13.703 19.010 36.864 1.00 35.09 92 THR A C 1
ATOM 740 O O . THR A 1 92 ? -12.910 19.941 36.974 1.00 35.09 92 THR A O 1
ATOM 743 N N . ALA A 1 93 ? -14.470 18.847 35.792 1.00 36.00 93 ALA A N 1
ATOM 744 C CA . ALA A 1 93 ? -14.867 19.921 34.899 1.00 36.00 93 ALA A CA 1
ATOM 745 C C . ALA A 1 93 ? -16.375 19.769 34.698 1.00 36.00 93 ALA A C 1
ATOM 747 O O . ALA A 1 93 ? -16.865 18.752 34.220 1.00 36.00 93 ALA A O 1
ATOM 748 N N . ILE A 1 94 ? -17.098 20.761 35.197 1.00 34.38 94 ILE A N 1
ATOM 749 C CA . ILE A 1 94 ? -18.551 20.823 35.253 1.00 34.38 94 ILE A CA 1
ATOM 750 C C . ILE A 1 94 ? -19.088 20.910 33.817 1.00 34.38 94 ILE A C 1
ATOM 752 O O . ILE A 1 94 ? -19.008 21.967 33.199 1.00 34.38 94 ILE A O 1
ATOM 756 N N . GLU A 1 95 ? -19.662 19.830 33.286 1.00 35.03 95 GLU A N 1
ATOM 757 C CA . GLU A 1 95 ? -20.623 19.934 32.183 1.00 35.03 95 GLU A CA 1
ATOM 758 C C . GLU A 1 95 ? -21.999 20.251 32.785 1.00 35.03 95 GLU A C 1
ATOM 760 O O . GLU A 1 95 ? -22.788 19.375 33.137 1.00 35.03 95 GLU A O 1
ATOM 765 N N . THR A 1 96 ? -22.273 21.542 32.972 1.00 30.80 96 THR A N 1
ATOM 766 C CA . THR A 1 96 ? -23.614 22.043 33.297 1.00 30.80 96 THR A CA 1
ATOM 767 C C . THR A 1 96 ? -24.541 21.816 32.106 1.00 30.80 96 THR A C 1
ATOM 769 O O . THR A 1 96 ? -24.488 22.551 31.121 1.00 30.80 96 THR A O 1
ATOM 772 N N . PHE A 1 97 ? -25.433 20.832 32.212 1.00 32.00 97 PHE A N 1
ATOM 773 C CA . PHE A 1 97 ? -26.650 20.783 31.405 1.00 32.00 97 PHE A CA 1
ATOM 774 C C . PHE A 1 97 ? -27.583 21.910 31.870 1.00 32.00 97 PHE A C 1
ATOM 776 O O . PHE A 1 97 ? -28.312 21.745 32.845 1.00 32.00 97 PHE A O 1
ATOM 783 N N . LEU A 1 98 ? -27.533 23.067 31.205 1.00 37.06 98 LEU A N 1
ATOM 784 C CA . LEU A 1 98 ? -28.492 24.150 31.438 1.00 37.06 98 LEU A CA 1
ATOM 785 C C . LEU A 1 98 ? -29.807 23.850 30.717 1.00 37.06 98 LEU A C 1
ATOM 787 O O . LEU A 1 98 ? -29.826 23.384 29.574 1.00 37.06 98 LEU A O 1
ATOM 791 N N . THR A 1 99 ? -30.914 24.137 31.390 1.00 44.91 99 THR A N 1
ATOM 792 C CA . THR A 1 99 ? -32.255 24.011 30.811 1.00 44.91 99 THR A CA 1
ATOM 793 C C . THR A 1 99 ? -32.599 25.238 29.960 1.00 44.91 99 THR A C 1
ATOM 795 O O . THR A 1 99 ? -32.059 26.328 30.146 1.00 44.91 99 THR A O 1
ATOM 798 N N . MET A 1 100 ? -33.518 25.078 29.000 1.00 38.94 100 MET A N 1
ATOM 799 C CA . MET A 1 100 ? -33.909 26.130 28.044 1.00 38.94 100 MET A CA 1
ATOM 800 C C . MET A 1 100 ? -34.408 27.422 28.726 1.00 38.94 100 MET A C 1
ATOM 802 O O . MET A 1 100 ? -34.258 28.508 28.170 1.00 38.94 100 MET A O 1
ATOM 806 N N . GLU A 1 101 ? -34.977 27.320 29.931 1.00 39.81 101 GLU A N 1
ATOM 807 C CA . GLU A 1 101 ? -35.430 28.470 30.727 1.00 39.81 101 GLU A CA 1
ATOM 808 C C . GLU A 1 101 ? -34.268 29.297 31.304 1.00 39.81 101 GLU A C 1
ATOM 810 O O . GLU A 1 101 ? -34.365 30.523 31.365 1.00 39.81 101 GLU A O 1
ATOM 815 N N . GLU A 1 102 ? -33.135 28.676 31.644 1.00 39.81 102 GLU A N 1
ATOM 816 C CA . GLU A 1 102 ? -31.962 29.375 32.194 1.00 39.81 102 GLU A CA 1
ATOM 817 C C . GLU A 1 102 ? -31.202 30.177 31.122 1.00 39.81 102 GLU A C 1
ATOM 819 O O . GLU A 1 102 ? -30.654 31.241 31.412 1.00 39.81 102 GLU A O 1
ATOM 824 N N . ILE A 1 103 ? -31.245 29.728 29.861 1.00 44.62 103 ILE A N 1
ATOM 825 C CA . ILE A 1 103 ? -30.620 30.397 28.701 1.00 44.62 103 ILE A CA 1
ATOM 826 C C . ILE A 1 103 ? -31.344 31.706 28.339 1.00 44.62 103 ILE A C 1
ATOM 828 O O . ILE A 1 103 ? -30.730 32.649 27.837 1.00 44.62 103 ILE A O 1
ATOM 832 N N . LEU A 1 104 ? -32.649 31.789 28.604 1.00 45.06 104 LEU A N 1
ATOM 833 C CA . LEU A 1 104 ? -33.461 32.969 28.291 1.00 45.06 104 LEU A CA 1
ATOM 834 C C . LEU A 1 104 ? -33.365 34.060 29.366 1.00 45.06 104 LEU A C 1
ATOM 836 O O . LEU A 1 104 ? -33.514 35.239 29.046 1.00 45.06 104 LEU A O 1
ATOM 840 N N . ALA A 1 105 ? -33.098 33.686 30.621 1.00 52.78 105 ALA A N 1
ATOM 841 C CA . ALA A 1 105 ? -32.979 34.624 31.737 1.00 52.78 105 ALA A CA 1
ATOM 842 C C . ALA A 1 105 ? -31.633 35.373 31.757 1.00 52.78 105 ALA A C 1
ATOM 844 O O . ALA A 1 105 ? -31.582 36.519 32.199 1.00 52.78 105 ALA A O 1
ATOM 845 N N . ASN A 1 106 ? -30.561 34.753 31.248 1.00 41.16 106 ASN A N 1
ATOM 846 C CA . ASN A 1 106 ? -29.228 35.345 31.128 1.00 41.16 106 ASN A CA 1
ATOM 847 C C . ASN A 1 106 ? -28.639 35.039 29.738 1.00 41.16 106 ASN A C 1
ATOM 849 O O . ASN A 1 106 ? -27.966 34.020 29.577 1.00 41.16 106 ASN A O 1
ATOM 853 N N . PRO A 1 107 ? -28.857 35.893 28.719 1.00 33.72 107 PRO A N 1
ATOM 854 C CA . PRO A 1 107 ? -28.245 35.685 27.412 1.00 33.72 107 PRO A CA 1
ATOM 855 C C . PRO A 1 107 ? -26.711 35.717 27.549 1.00 33.72 107 PRO A C 1
ATOM 857 O O . PRO A 1 107 ? -26.185 36.655 28.162 1.00 33.72 107 PRO A O 1
ATOM 860 N N . PRO A 1 108 ? -25.974 34.727 27.006 1.00 34.94 108 PRO A N 1
ATOM 861 C CA . PRO A 1 108 ? -24.530 34.650 27.179 1.00 34.94 108 PRO A CA 1
ATOM 862 C C . PRO A 1 108 ? -23.863 35.901 26.600 1.00 34.94 108 PRO A C 1
ATOM 864 O O . PRO A 1 108 ? -23.962 36.208 25.409 1.00 34.94 108 PRO A O 1
ATOM 867 N N . GLN A 1 109 ? -23.178 36.651 27.465 1.00 34.19 109 GLN A N 1
ATOM 868 C CA . GLN A 1 109 ? -22.243 37.685 27.041 1.00 34.19 109 GLN A CA 1
ATOM 869 C C . GLN A 1 109 ? -21.121 36.995 26.269 1.00 34.19 109 GLN A C 1
ATOM 871 O O . GLN A 1 109 ? -20.541 36.052 26.799 1.00 34.19 109 GLN A O 1
ATOM 876 N N . LYS A 1 110 ? -20.872 37.457 25.028 1.00 32.84 110 LYS A N 1
ATOM 877 C CA . LYS A 1 110 ? -19.804 37.027 24.101 1.00 32.84 110 LYS A CA 1
ATOM 878 C C . LYS A 1 110 ? -18.820 36.056 24.751 1.00 32.84 110 LYS A C 1
ATOM 880 O O . LYS A 1 110 ? -17.931 36.488 25.484 1.00 32.84 110 LYS A O 1
ATOM 885 N N . GLU A 1 111 ? -18.996 34.774 24.450 1.00 28.92 111 GLU A N 1
ATOM 886 C CA . GLU A 1 111 ? -18.056 33.730 24.827 1.00 28.92 111 GLU A CA 1
ATOM 887 C C . GLU A 1 111 ? -16.637 34.178 24.466 1.00 28.92 111 GLU A C 1
ATOM 889 O O . GLU A 1 111 ? -16.295 34.416 23.303 1.00 28.92 111 GLU A O 1
ATOM 894 N N . VAL A 1 112 ? -15.808 34.310 25.497 1.00 29.52 112 VAL A N 1
ATOM 895 C CA . VAL A 1 112 ? -14.370 34.158 25.347 1.00 29.52 112 VAL A CA 1
ATOM 896 C C . VAL A 1 112 ? -14.191 32.733 24.849 1.00 29.52 112 VAL A C 1
ATOM 898 O O . VAL A 1 112 ? -14.489 31.789 25.572 1.00 29.52 112 VAL A O 1
ATOM 901 N N . LEU A 1 113 ? -13.795 32.613 23.582 1.00 27.86 113 LEU A N 1
ATOM 902 C CA . LEU A 1 113 ? -13.437 31.372 22.905 1.00 27.86 113 LEU A CA 1
ATOM 903 C C . LEU A 1 113 ? -12.609 30.490 23.852 1.00 27.86 113 LEU A C 1
ATOM 905 O O . LEU A 1 113 ? -11.420 30.739 24.047 1.00 27.86 113 LEU A O 1
ATOM 909 N N . LEU A 1 114 ? -13.250 29.487 24.452 1.00 31.64 114 LEU A N 1
ATOM 910 C CA . LEU A 1 114 ? -12.567 28.394 25.128 1.00 31.64 114 LEU A CA 1
ATOM 911 C C . LEU A 1 114 ? -11.703 27.685 24.082 1.00 31.64 114 LEU A C 1
ATOM 913 O O . LEU A 1 114 ? -12.183 27.373 22.991 1.00 31.64 114 LEU A O 1
ATOM 917 N N . ASP A 1 115 ? -10.425 27.529 24.424 1.00 29.67 115 ASP A N 1
ATOM 918 C CA . ASP A 1 115 ? -9.331 26.916 23.671 1.00 29.67 115 ASP A CA 1
ATOM 919 C C . ASP A 1 115 ? -9.715 26.255 22.341 1.00 29.67 115 ASP A C 1
ATOM 921 O O . ASP A 1 115 ? -10.101 25.087 22.244 1.00 29.67 115 ASP A O 1
ATOM 925 N N . VAL A 1 116 ? -9.510 27.016 21.267 1.00 29.61 116 VAL A N 1
ATOM 926 C CA . VAL A 1 116 ? -9.367 26.454 19.929 1.00 29.61 116 VAL A CA 1
ATOM 927 C C . VAL A 1 116 ? -8.088 25.618 19.937 1.00 29.61 116 VAL A C 1
ATOM 929 O O . VAL A 1 116 ? -6.996 26.171 19.831 1.00 29.61 116 VAL A O 1
ATOM 932 N N . ASP A 1 117 ? -8.225 24.293 20.054 1.00 36.34 117 ASP A N 1
ATOM 933 C CA . ASP A 1 117 ? -7.156 23.330 19.768 1.00 36.34 117 ASP A CA 1
ATOM 934 C C . ASP A 1 117 ? -6.464 23.752 18.450 1.00 36.34 117 ASP A C 1
ATOM 936 O O . ASP A 1 117 ? -7.093 23.706 17.380 1.00 36.34 117 ASP A O 1
ATOM 940 N N . PRO A 1 118 ? -5.187 24.187 18.487 1.00 35.22 118 PRO A N 1
ATOM 941 C CA . PRO A 1 118 ? -4.475 24.687 17.313 1.00 35.22 118 PRO A CA 1
ATOM 942 C C . PRO A 1 118 ? -4.336 23.640 16.198 1.00 35.22 118 PRO A C 1
ATOM 944 O O . PRO A 1 118 ? -3.926 23.979 15.087 1.00 35.22 118 PRO A O 1
ATOM 947 N N . THR A 1 119 ? -4.674 22.372 16.472 1.00 46.31 119 THR A N 1
ATOM 948 C CA . THR A 1 119 ? -4.613 21.261 15.515 1.00 46.31 119 THR A CA 1
ATOM 949 C C . THR A 1 119 ? -5.799 21.180 14.547 1.00 46.31 119 THR A C 1
ATOM 951 O O . THR A 1 119 ? -5.763 20.363 13.631 1.00 46.31 119 THR A O 1
ATOM 954 N N . LYS A 1 120 ? -6.799 22.075 14.627 1.00 38.00 120 LYS A N 1
ATOM 955 C CA . LYS A 1 120 ? -7.821 22.273 13.568 1.00 38.00 120 LYS A CA 1
ATOM 956 C C . LYS A 1 120 ? -7.277 22.995 12.313 1.00 38.00 120 LYS A C 1
ATOM 958 O O . LYS A 1 120 ? -7.996 23.743 11.653 1.00 38.00 120 LYS A O 1
ATOM 963 N N . LYS A 1 121 ? -6.001 22.793 11.968 1.00 41.09 121 LYS A N 1
ATOM 964 C CA . LYS A 1 121 ? -5.365 23.327 10.755 1.00 41.09 121 LYS A CA 1
ATOM 965 C C . LYS A 1 121 ? -4.813 22.186 9.897 1.00 41.09 121 LYS A C 1
ATOM 967 O O . LYS A 1 121 ? -3.858 21.533 10.299 1.00 41.09 121 LYS A O 1
ATOM 972 N N . SER A 1 122 ? -5.374 22.070 8.688 1.00 50.03 122 SER A N 1
ATOM 973 C CA . SER A 1 122 ? -4.926 21.251 7.549 1.00 50.03 122 SER A CA 1
ATOM 974 C C . SER A 1 122 ? -5.100 19.730 7.683 1.00 50.03 122 SER A C 1
ATOM 976 O O . SER A 1 122 ? -4.625 19.109 8.632 1.00 50.03 122 SER A O 1
ATOM 978 N N . GLU A 1 123 ? -5.731 19.119 6.676 1.00 66.19 123 GLU A N 1
ATOM 979 C CA . GLU A 1 123 ? -5.661 17.681 6.385 1.00 66.19 123 GLU A CA 1
ATOM 980 C C . GLU A 1 123 ? -4.208 17.325 6.007 1.00 66.19 123 GLU A C 1
ATOM 982 O O . GLU A 1 123 ? -3.831 17.248 4.842 1.00 66.19 123 GLU A O 1
ATOM 987 N N . ARG A 1 124 ? -3.333 17.196 7.016 1.00 88.00 124 ARG A N 1
ATOM 988 C CA . ARG A 1 124 ? -1.899 16.904 6.829 1.00 88.00 124 ARG A CA 1
ATOM 989 C C . ARG A 1 124 ? -1.662 15.563 6.141 1.00 88.00 124 ARG A C 1
ATOM 991 O O . ARG A 1 124 ? -0.639 15.403 5.477 1.00 88.00 124 ARG A O 1
ATOM 998 N N . PHE A 1 125 ? -2.550 14.598 6.348 1.00 92.19 125 PHE A N 1
ATOM 999 C CA . PHE A 1 125 ? -2.417 13.250 5.818 1.00 92.19 125 PHE A CA 1
ATOM 1000 C C . PHE A 1 125 ? -3.615 12.899 4.944 1.00 92.19 125 PHE A C 1
ATOM 1002 O O . PHE A 1 125 ? -4.726 13.266 5.305 1.00 92.19 125 PHE A O 1
ATOM 1009 N N . ASN A 1 126 ? -3.351 12.163 3.856 1.00 93.75 126 ASN A N 1
ATOM 1010 C CA . ASN A 1 126 ? -4.359 11.421 3.102 1.00 93.75 126 ASN A CA 1
ATOM 1011 C C . ASN A 1 126 ? -4.111 9.909 3.225 1.00 93.75 126 ASN A C 1
ATOM 1013 O O . ASN A 1 126 ? -2.990 9.417 3.017 1.00 93.75 126 ASN A O 1
ATOM 1017 N N . SER A 1 127 ? -5.171 9.170 3.525 1.00 95.25 127 SER A N 1
ATOM 1018 C CA . SER A 1 127 ? -5.164 7.740 3.775 1.00 95.25 127 SER A CA 1
ATOM 1019 C C . SER A 1 127 ? -5.127 6.946 2.473 1.00 95.25 127 SER A C 1
ATOM 1021 O O . SER A 1 127 ? -5.712 7.309 1.454 1.00 95.25 127 SER A O 1
ATOM 1023 N N . VAL A 1 128 ? -4.476 5.783 2.520 1.00 97.06 128 VAL A N 1
ATOM 1024 C CA . VAL A 1 128 ? -4.449 4.820 1.407 1.00 97.06 128 VAL A CA 1
ATOM 1025 C C . VAL A 1 128 ? -5.756 4.033 1.251 1.00 97.06 128 VAL A C 1
ATOM 1027 O O . VAL A 1 128 ? -5.888 3.256 0.299 1.00 97.06 128 VAL A O 1
ATOM 1030 N N . ILE A 1 129 ? -6.690 4.182 2.197 1.00 98.00 129 ILE A N 1
ATOM 1031 C CA . ILE A 1 129 ? -7.983 3.493 2.238 1.00 98.00 129 ILE A CA 1
ATOM 1032 C C . ILE A 1 129 ? -9.064 4.345 2.926 1.00 98.00 129 ILE A C 1
ATOM 1034 O O . ILE A 1 129 ? -8.767 5.093 3.856 1.00 98.00 129 ILE A O 1
ATOM 1038 N N . ASN A 1 130 ? -10.325 4.205 2.506 1.00 97.25 130 ASN A N 1
ATOM 1039 C CA . ASN A 1 130 ? -11.464 4.819 3.195 1.00 97.25 130 ASN A CA 1
ATOM 1040 C C . ASN A 1 130 ? -11.999 3.924 4.329 1.00 97.25 130 ASN A C 1
ATOM 1042 O O . ASN A 1 130 ? -11.675 2.738 4.415 1.00 97.25 130 ASN A O 1
ATOM 1046 N N . PHE A 1 131 ? -12.857 4.477 5.185 1.00 98.12 131 PHE A N 1
ATOM 1047 C CA . PHE A 1 131 ? -13.345 3.765 6.364 1.00 98.12 131 PHE A CA 1
ATOM 1048 C C . PHE A 1 131 ? -14.185 2.519 6.027 1.00 98.12 131 PHE A C 1
ATOM 1050 O O . PHE A 1 131 ? -13.961 1.452 6.595 1.00 98.12 131 PHE A O 1
ATOM 1057 N N . SER A 1 132 ? -15.089 2.604 5.044 1.00 97.75 132 SER A N 1
ATOM 1058 C CA . SER A 1 132 ? -15.930 1.470 4.622 1.00 97.75 132 SER A CA 1
ATOM 1059 C C . SER A 1 132 ? -15.112 0.254 4.174 1.00 97.75 132 SER A C 1
ATOM 1061 O O . SER A 1 132 ? -15.407 -0.867 4.584 1.00 97.75 132 SER A O 1
ATOM 1063 N N . ASN A 1 133 ? -14.059 0.456 3.373 1.00 98.31 133 ASN A N 1
ATOM 1064 C CA . ASN A 1 133 ? -13.174 -0.641 2.978 1.00 98.31 133 ASN A CA 1
ATOM 1065 C C . ASN A 1 133 ? -12.298 -1.083 4.160 1.00 98.31 133 ASN A C 1
ATOM 1067 O O . ASN A 1 133 ? -12.111 -2.281 4.362 1.00 98.31 133 ASN A O 1
ATOM 1071 N N . PHE A 1 134 ? -11.817 -0.151 4.990 1.00 98.75 134 PHE A N 1
ATOM 1072 C CA . PHE A 1 134 ? -11.023 -0.468 6.178 1.00 98.75 134 PHE A CA 1
ATOM 1073 C C . PHE A 1 134 ? -11.747 -1.423 7.141 1.00 98.75 134 PHE A C 1
ATOM 1075 O O . PHE A 1 134 ? -11.134 -2.377 7.613 1.00 98.75 134 PHE A O 1
ATOM 1082 N N . LEU A 1 135 ? -13.055 -1.258 7.360 1.00 98.88 135 LEU A N 1
ATOM 1083 C CA . LEU A 1 135 ? -13.855 -2.163 8.198 1.00 98.88 135 LEU A CA 1
ATOM 1084 C C . LEU A 1 135 ? -13.800 -3.627 7.726 1.00 98.88 135 LEU A C 1
ATOM 1086 O O . LEU A 1 135 ? -13.741 -4.534 8.557 1.00 98.88 135 LEU A O 1
ATOM 1090 N N . LEU A 1 136 ? -13.751 -3.874 6.411 1.00 98.75 136 LEU A N 1
ATOM 1091 C CA . LEU A 1 136 ? -13.574 -5.223 5.858 1.00 98.75 136 LEU A CA 1
ATOM 1092 C C . LEU A 1 136 ? -12.171 -5.774 6.121 1.00 98.75 136 LEU A C 1
ATOM 1094 O O . LEU A 1 136 ? -12.031 -6.962 6.408 1.00 98.75 136 LEU A O 1
ATOM 1098 N N . HIS A 1 137 ? -11.137 -4.927 6.081 1.00 98.75 137 HIS A N 1
ATOM 1099 C CA . HIS A 1 137 ? -9.786 -5.331 6.480 1.00 98.75 137 HIS A CA 1
ATOM 1100 C C . HIS A 1 137 ? -9.733 -5.725 7.957 1.00 98.75 137 HIS A C 1
ATOM 1102 O O . HIS A 1 137 ? -9.175 -6.774 8.270 1.00 98.75 137 HIS A O 1
ATOM 1108 N N . VAL A 1 138 ? -10.336 -4.926 8.846 1.00 98.88 138 VAL A N 1
ATOM 1109 C CA . VAL A 1 138 ? -10.420 -5.237 10.283 1.00 98.88 138 VAL A CA 1
ATOM 1110 C C . VAL A 1 138 ? -11.120 -6.576 10.488 1.00 98.88 138 VAL A C 1
ATOM 1112 O O . VAL A 1 138 ? -10.565 -7.454 11.147 1.00 98.88 138 VAL A O 1
ATOM 1115 N N . LEU A 1 139 ? -12.295 -6.755 9.874 1.00 98.75 139 LEU A N 1
ATOM 1116 C CA . LEU A 1 139 ? -13.080 -7.980 10.001 1.00 98.75 139 LEU A CA 1
ATOM 1117 C C . LEU A 1 139 ? -12.300 -9.202 9.497 1.00 98.75 139 LEU A C 1
ATOM 1119 O O . LEU A 1 139 ? -12.293 -10.241 10.155 1.00 98.75 139 LEU A O 1
ATOM 1123 N N . ARG A 1 140 ? -11.600 -9.087 8.363 1.00 98.62 140 ARG A N 1
ATOM 1124 C CA . ARG A 1 140 ? -10.795 -10.182 7.803 1.00 98.62 140 ARG A CA 1
ATOM 1125 C C . ARG A 1 140 ? -9.622 -10.554 8.702 1.00 98.62 140 ARG A C 1
ATOM 1127 O O . ARG A 1 140 ? -9.394 -11.733 8.951 1.00 98.62 140 ARG A O 1
ATOM 1134 N N . VAL A 1 141 ? -8.902 -9.555 9.210 1.00 98.25 141 VAL A N 1
ATOM 1135 C CA . VAL A 1 141 ? -7.746 -9.753 10.094 1.00 98.25 141 VAL A CA 1
ATOM 1136 C C . VAL A 1 141 ? -8.159 -10.403 11.413 1.00 98.25 141 VAL A C 1
ATOM 1138 O O . VAL A 1 141 ? -7.528 -11.374 11.823 1.00 98.25 141 VAL A O 1
ATOM 1141 N N . CYS A 1 142 ? -9.225 -9.925 12.064 1.00 96.88 142 CYS A N 1
ATOM 1142 C CA . CYS A 1 142 ? -9.623 -10.462 13.366 1.00 96.88 142 CYS A CA 1
ATOM 1143 C C . CYS A 1 142 ? -10.314 -11.831 13.274 1.00 96.88 142 CYS A C 1
ATOM 1145 O O . CYS A 1 142 ? -10.140 -12.652 14.171 1.00 96.88 142 CYS A O 1
ATOM 1147 N N . SER A 1 143 ? -11.057 -12.102 12.195 1.00 96.12 143 SER A N 1
ATOM 1148 C CA . SER A 1 143 ? -11.761 -13.380 12.011 1.00 96.12 143 SER A CA 1
ATOM 1149 C C . SER A 1 143 ? -10.920 -14.467 11.337 1.00 96.12 143 SER A C 1
ATOM 1151 O O . SER A 1 143 ? -11.264 -15.645 11.448 1.00 96.12 143 SER A O 1
ATOM 1153 N N . ARG A 1 144 ? -9.853 -14.087 10.611 1.00 96.25 144 ARG A N 1
ATOM 1154 C CA . ARG A 1 144 ? -9.102 -14.964 9.692 1.00 96.25 144 ARG A CA 1
ATOM 1155 C C . ARG A 1 144 ? -10.033 -15.764 8.774 1.00 96.25 144 ARG A C 1
ATOM 1157 O O . ARG A 1 144 ? -9.878 -16.972 8.621 1.00 96.25 144 ARG A O 1
ATOM 1164 N N . LYS A 1 145 ? -11.074 -15.121 8.244 1.00 96.62 145 LYS A N 1
ATOM 1165 C CA . LYS A 1 145 ? -11.966 -15.704 7.233 1.00 96.62 145 LYS A CA 1
ATOM 1166 C C . LYS A 1 145 ? -11.654 -15.107 5.873 1.00 96.62 145 LYS A C 1
ATOM 1168 O O . LYS A 1 145 ? -11.127 -13.999 5.788 1.00 96.62 145 LYS A O 1
ATOM 1173 N N . ASP A 1 146 ? -11.991 -15.818 4.804 1.00 96.81 146 ASP A N 1
ATOM 1174 C CA . ASP A 1 146 ? -11.787 -15.323 3.445 1.00 96.81 146 ASP A CA 1
ATOM 1175 C C . ASP A 1 146 ? -12.861 -14.294 3.057 1.00 96.81 146 ASP A C 1
ATOM 1177 O O . ASP A 1 146 ? -13.819 -14.577 2.342 1.00 96.81 146 ASP A O 1
ATOM 1181 N N . ILE A 1 147 ? -12.726 -13.090 3.615 1.00 97.00 147 ILE A N 1
ATOM 1182 C CA . ILE A 1 147 ? -13.687 -12.000 3.450 1.00 97.00 147 ILE A CA 1
ATOM 1183 C C . ILE A 1 147 ? -13.322 -11.174 2.209 1.00 97.00 147 ILE A C 1
ATOM 1185 O O . ILE A 1 147 ? -12.204 -10.643 2.135 1.00 97.00 147 ILE A O 1
ATOM 1189 N N . PRO A 1 148 ? -14.249 -11.002 1.247 1.00 97.00 148 PRO A N 1
ATOM 1190 C CA . PRO A 1 148 ? -14.047 -10.115 0.109 1.00 97.00 148 PRO A CA 1
ATOM 1191 C C . PRO A 1 148 ? -13.774 -8.675 0.561 1.00 97.00 148 PRO A C 1
ATOM 1193 O O . PRO A 1 148 ? -14.526 -8.106 1.350 1.00 97.00 148 PRO A O 1
ATOM 1196 N N . LEU A 1 149 ? -12.721 -8.061 0.019 1.00 97.31 149 LEU A N 1
ATOM 1197 C CA . LEU A 1 149 ? -12.335 -6.674 0.312 1.00 97.31 149 LEU A CA 1
ATOM 1198 C C . LEU A 1 149 ? -13.024 -5.712 -0.667 1.00 97.31 149 LEU A C 1
ATOM 1200 O O . LEU A 1 149 ? -12.364 -5.012 -1.429 1.00 97.31 149 LEU A O 1
ATOM 1204 N N . ASP A 1 150 ? -14.354 -5.752 -0.687 1.00 96.44 150 ASP A N 1
ATOM 1205 C CA . ASP A 1 150 ? -15.221 -4.922 -1.528 1.00 96.44 150 ASP A CA 1
ATOM 1206 C C . ASP A 1 150 ? -16.348 -4.345 -0.663 1.00 96.44 150 ASP A C 1
ATOM 1208 O O . ASP A 1 150 ? -17.218 -5.084 -0.188 1.00 96.44 150 ASP A O 1
ATOM 1212 N N . ASP A 1 151 ? -16.344 -3.025 -0.457 1.00 95.06 151 ASP A N 1
ATOM 1213 C CA . ASP A 1 151 ? -17.342 -2.310 0.350 1.00 95.06 151 ASP A CA 1
ATOM 1214 C C . ASP A 1 151 ? -18.789 -2.522 -0.125 1.00 95.06 151 ASP A C 1
ATOM 1216 O O . ASP A 1 151 ? -19.747 -2.335 0.642 1.00 95.06 151 ASP A O 1
ATOM 1220 N N . LYS A 1 152 ? -18.990 -3.006 -1.357 1.00 96.25 152 LYS A N 1
ATOM 1221 C CA . LYS A 1 152 ? -20.302 -3.437 -1.831 1.00 96.25 152 LYS A CA 1
ATOM 1222 C C . LYS A 1 152 ? -20.905 -4.518 -0.948 1.00 96.25 152 LYS A C 1
ATOM 1224 O O . LYS A 1 152 ? -22.109 -4.456 -0.696 1.00 96.25 152 LYS A O 1
ATOM 1229 N N . ARG A 1 153 ? -20.065 -5.410 -0.419 1.00 96.69 153 ARG A N 1
ATOM 1230 C CA . ARG A 1 153 ? -20.436 -6.547 0.429 1.00 96.69 153 ARG A CA 1
ATOM 1231 C C . ARG A 1 153 ? -20.365 -6.246 1.929 1.00 96.69 153 ARG A C 1
ATOM 1233 O O . ARG A 1 153 ? -20.658 -7.134 2.717 1.00 96.69 153 ARG A O 1
ATOM 1240 N N . LEU A 1 154 ? -20.037 -5.014 2.345 1.00 97.56 154 LEU A N 1
ATOM 1241 C CA . LEU A 1 154 ? -19.807 -4.655 3.756 1.00 97.56 154 LEU A CA 1
ATOM 1242 C C . LEU A 1 154 ? -20.886 -5.194 4.709 1.00 97.56 154 LEU A C 1
ATOM 1244 O O . LEU A 1 154 ? -20.581 -5.949 5.627 1.00 97.56 154 LEU A O 1
ATOM 1248 N N . LEU A 1 155 ? -22.153 -4.846 4.469 1.00 98.25 155 LEU A N 1
ATOM 1249 C CA . LEU A 1 155 ? -23.254 -5.254 5.345 1.00 98.25 155 LEU A CA 1
ATOM 1250 C C . LEU A 1 155 ? -23.468 -6.773 5.352 1.00 98.25 155 LEU A C 1
ATOM 1252 O O . LEU A 1 155 ? -23.719 -7.334 6.410 1.00 98.25 155 LEU A O 1
ATOM 1256 N N . GLU A 1 156 ? -23.338 -7.435 4.201 1.00 98.00 156 GLU A N 1
ATOM 1257 C CA . GLU A 1 156 ? -23.487 -8.892 4.065 1.00 98.00 156 GLU A CA 1
ATOM 1258 C C . GLU A 1 156 ? -22.418 -9.649 4.867 1.00 98.00 156 GLU A C 1
ATOM 1260 O O . GLU A 1 156 ? -22.722 -10.619 5.566 1.00 98.00 156 GLU A O 1
ATOM 1265 N N . GLN A 1 157 ? -21.166 -9.184 4.808 1.00 98.25 157 GLN A N 1
ATOM 1266 C CA . GLN A 1 157 ? -20.058 -9.815 5.525 1.00 98.25 157 GLN A CA 1
ATOM 1267 C C . GLN A 1 157 ? -20.211 -9.655 7.044 1.00 98.25 157 GLN A C 1
ATOM 1269 O O . GLN A 1 157 ? -20.056 -10.625 7.782 1.00 98.25 157 GLN A O 1
ATOM 1274 N N . PHE A 1 158 ? -20.590 -8.467 7.526 1.00 98.50 158 PHE A N 1
ATOM 1275 C CA . PHE A 1 158 ? -20.848 -8.258 8.957 1.00 98.50 158 PHE A CA 1
ATOM 1276 C C . PHE A 1 158 ? -22.083 -9.008 9.455 1.00 98.50 158 PHE A C 1
ATOM 1278 O O . PHE A 1 158 ? -22.066 -9.531 10.568 1.00 98.50 158 PHE A O 1
ATOM 1285 N N . GLU A 1 159 ? -23.129 -9.112 8.632 1.00 98.06 159 GLU A N 1
ATOM 1286 C CA . GLU A 1 159 ? -24.299 -9.932 8.943 1.00 98.06 159 GLU A CA 1
ATOM 1287 C C . GLU A 1 159 ? -23.892 -11.388 9.194 1.00 98.06 159 GLU A C 1
ATOM 1289 O O . GLU A 1 159 ? -24.301 -11.985 10.184 1.00 98.06 159 GLU A O 1
ATOM 1294 N N . THR A 1 160 ? -23.034 -11.930 8.328 1.00 97.56 160 THR A N 1
ATOM 1295 C CA . THR A 1 160 ? -22.589 -13.327 8.377 1.00 97.56 160 THR A CA 1
ATOM 1296 C C . THR A 1 160 ? -21.652 -13.609 9.550 1.00 97.56 160 THR A C 1
ATOM 1298 O O . THR A 1 160 ? -21.829 -14.604 10.249 1.00 97.56 160 THR A O 1
ATOM 1301 N N . TYR A 1 161 ? -20.643 -12.760 9.766 1.00 97.31 161 TYR A N 1
ATOM 1302 C CA . TYR A 1 161 ? -19.552 -13.066 10.697 1.00 97.31 161 TYR A CA 1
ATOM 1303 C C . TYR A 1 161 ? -19.710 -12.456 12.092 1.00 97.31 161 TYR A C 1
ATOM 1305 O O . TYR A 1 161 ? -19.052 -12.929 13.014 1.00 97.31 161 TYR A O 1
ATOM 1313 N N . ILE A 1 162 ? -20.560 -11.437 12.260 1.00 97.81 162 ILE A N 1
ATOM 1314 C CA . ILE A 1 162 ? -20.778 -10.768 13.551 1.00 97.81 162 ILE A CA 1
ATOM 1315 C C . ILE A 1 162 ? -22.242 -10.889 13.978 1.00 97.81 162 ILE A C 1
ATOM 1317 O O . ILE A 1 162 ? -22.529 -11.527 14.989 1.00 97.81 162 ILE A O 1
ATOM 1321 N N . LEU A 1 163 ? -23.171 -10.322 13.202 1.00 97.38 163 LEU A N 1
ATOM 1322 C CA . LEU A 1 163 ? -24.551 -10.095 13.659 1.00 97.38 163 LEU A CA 1
ATOM 1323 C C . LEU A 1 163 ? -25.364 -11.388 13.811 1.00 97.38 163 LEU A C 1
ATOM 1325 O O . LEU A 1 163 ? -26.182 -11.482 14.715 1.00 97.38 163 LEU A O 1
ATOM 1329 N N . LYS A 1 164 ? -25.130 -12.388 12.952 1.00 95.69 164 LYS A N 1
ATOM 1330 C CA . LYS A 1 164 ? -25.761 -13.720 13.029 1.00 95.69 164 LYS A CA 1
ATOM 1331 C C . LYS A 1 164 ? -24.842 -14.793 13.614 1.00 95.69 164 LYS A C 1
ATOM 1333 O O . LYS A 1 164 ? -25.080 -15.985 13.415 1.00 95.69 164 LYS A O 1
ATOM 1338 N N . SER A 1 165 ? -23.766 -14.391 14.287 1.00 94.62 165 SER A N 1
ATOM 1339 C CA . SER A 1 165 ? -22.913 -15.346 14.995 1.00 94.62 165 SER A CA 1
ATOM 1340 C C . SER A 1 165 ? -23.639 -15.913 16.223 1.00 94.62 165 SER A C 1
ATOM 1342 O O . SER A 1 165 ? -24.590 -15.315 16.722 1.00 94.62 165 SER A O 1
ATOM 1344 N N . GLY A 1 166 ? -23.201 -17.078 16.716 1.00 92.44 166 GLY A N 1
ATOM 1345 C CA . GLY A 1 166 ? -23.823 -17.731 17.878 1.00 92.44 166 GLY A CA 1
ATOM 1346 C C . GLY A 1 166 ? -23.734 -16.928 19.182 1.00 92.44 166 GLY A C 1
ATOM 1347 O O . GLY A 1 166 ? -24.502 -17.189 20.099 1.00 92.44 166 GLY A O 1
ATOM 1348 N N . ASP A 1 167 ? -22.828 -15.950 19.247 1.00 96.12 167 ASP A N 1
ATOM 1349 C CA . ASP A 1 167 ? -22.711 -14.979 20.336 1.00 96.12 167 ASP A CA 1
ATOM 1350 C C . ASP A 1 167 ? -22.403 -13.593 19.743 1.00 96.12 167 ASP A C 1
ATOM 1352 O O . ASP A 1 167 ? -21.255 -13.137 19.681 1.00 96.12 167 ASP A O 1
ATOM 1356 N N . ALA A 1 168 ? -23.455 -12.938 19.244 1.00 97.81 168 ALA A N 1
ATOM 1357 C CA . ALA A 1 168 ? -23.347 -11.652 18.562 1.00 97.81 168 ALA A CA 1
ATOM 1358 C C . ALA A 1 168 ? -22.811 -10.537 19.476 1.00 97.81 168 ALA A C 1
ATOM 1360 O O . ALA A 1 168 ? -22.068 -9.668 19.004 1.00 97.81 168 ALA A O 1
ATOM 1361 N N . ILE A 1 169 ? -23.130 -10.566 20.775 1.00 98.44 169 ILE A N 1
ATOM 1362 C CA . ILE A 1 169 ? -22.665 -9.576 21.755 1.00 98.44 169 ILE A CA 1
ATOM 1363 C C . ILE A 1 169 ? -21.148 -9.689 21.925 1.00 98.44 169 ILE A C 1
ATOM 1365 O O . ILE A 1 169 ? -20.436 -8.694 21.748 1.00 98.44 169 ILE A O 1
ATOM 1369 N N . SER A 1 170 ? -20.626 -10.889 22.201 1.00 98.06 170 SER A N 1
ATOM 1370 C CA . SER A 1 170 ? -19.179 -11.090 22.348 1.00 98.06 170 SER A CA 1
ATOM 1371 C C . SER A 1 170 ? -18.426 -10.840 21.042 1.00 98.06 170 SER A C 1
ATOM 1373 O O . SER A 1 170 ? -17.346 -10.238 21.061 1.00 98.06 170 SER A O 1
ATOM 1375 N N . ALA A 1 171 ? -18.994 -11.233 19.896 1.00 98.38 171 ALA A N 1
ATOM 1376 C CA . ALA A 1 171 ? -18.423 -10.939 18.582 1.00 98.38 171 ALA A CA 1
ATOM 1377 C C . ALA A 1 171 ? -18.349 -9.425 18.319 1.00 98.38 171 ALA A C 1
ATOM 1379 O O . ALA A 1 171 ? -17.319 -8.927 17.862 1.00 98.38 171 ALA A O 1
ATOM 1380 N N . THR A 1 172 ? -19.398 -8.677 18.673 1.00 98.75 172 THR A N 1
ATOM 1381 C CA . THR A 1 172 ? -19.448 -7.214 18.534 1.00 98.75 172 THR A CA 1
ATOM 1382 C C . THR A 1 172 ? -18.410 -6.532 19.422 1.00 98.75 172 THR A C 1
ATOM 1384 O O . THR A 1 172 ? -17.630 -5.716 18.931 1.00 98.75 172 THR A O 1
ATOM 1387 N N . LYS A 1 173 ? -18.322 -6.907 20.704 1.00 98.69 173 LYS A N 1
ATOM 1388 C CA . LYS A 1 173 ? -17.295 -6.399 21.635 1.00 98.69 173 LYS A CA 1
ATOM 1389 C C . LYS A 1 173 ? -15.876 -6.679 21.132 1.00 98.69 173 LYS A C 1
ATOM 1391 O O . LYS A 1 173 ? -15.029 -5.784 21.103 1.00 98.69 173 LYS A O 1
ATOM 1396 N N . SER A 1 174 ? -15.630 -7.901 20.660 1.00 98.56 174 SER A N 1
ATOM 1397 C CA . SER A 1 174 ? -14.337 -8.302 20.089 1.00 98.56 174 SER A CA 1
ATOM 1398 C C . SER A 1 174 ? -13.989 -7.492 18.839 1.00 98.56 174 SER A C 1
ATOM 1400 O O . SER A 1 174 ? -12.850 -7.047 18.686 1.00 98.56 174 SER A O 1
ATOM 1402 N N . PHE A 1 175 ? -14.971 -7.243 17.968 1.00 98.81 175 PHE A N 1
ATOM 1403 C CA . PHE A 1 175 ? -14.789 -6.410 16.784 1.00 98.81 175 PHE A CA 1
ATOM 1404 C C . PHE A 1 175 ? -14.467 -4.952 17.138 1.00 98.81 175 PHE A C 1
ATOM 1406 O O . PHE A 1 175 ? -13.568 -4.375 16.532 1.00 98.81 175 PHE A O 1
ATOM 1413 N N . ILE A 1 176 ? -15.140 -4.360 18.132 1.00 98.88 176 ILE A N 1
ATOM 1414 C CA . ILE A 1 176 ? -14.869 -2.980 18.575 1.00 98.88 176 ILE A CA 1
ATOM 1415 C C . ILE A 1 176 ? -13.413 -2.835 19.024 1.00 98.88 176 ILE A C 1
ATOM 1417 O O . ILE A 1 176 ? -12.714 -1.919 18.590 1.00 98.88 176 ILE A O 1
ATOM 1421 N N . PHE A 1 177 ? -12.923 -3.767 19.842 1.00 98.81 177 PHE A N 1
ATOM 1422 C CA . PHE A 1 177 ? -11.520 -3.752 20.247 1.00 98.81 177 PHE A CA 1
ATOM 1423 C C . PHE A 1 177 ? -10.573 -3.964 19.054 1.00 98.81 177 PHE A C 1
ATOM 1425 O O . PHE A 1 177 ? -9.572 -3.256 18.919 1.00 98.81 177 PHE A O 1
ATOM 1432 N N . ALA A 1 178 ? -10.898 -4.893 18.148 1.00 98.81 178 ALA A N 1
ATOM 1433 C CA . ALA A 1 178 ? -10.111 -5.112 16.938 1.00 98.81 178 ALA A CA 1
ATOM 1434 C C . ALA A 1 178 ? -10.048 -3.856 16.052 1.00 98.81 178 ALA A C 1
ATOM 1436 O O . ALA A 1 178 ? -8.984 -3.557 15.515 1.00 98.81 178 ALA A O 1
ATOM 1437 N N . LEU A 1 179 ? -11.136 -3.088 15.940 1.00 98.94 179 LEU A N 1
ATOM 1438 C CA . LEU A 1 179 ? -11.175 -1.825 15.202 1.00 98.94 179 LEU A CA 1
ATOM 1439 C C . LEU A 1 179 ? -10.185 -0.807 15.781 1.00 98.94 179 LEU A C 1
ATOM 1441 O O . LEU A 1 179 ? -9.386 -0.247 15.028 1.00 98.94 179 LEU A O 1
ATOM 1445 N N . LEU A 1 180 ? -10.174 -0.632 17.107 1.00 98.88 180 LEU A N 1
ATOM 1446 C CA . LEU A 1 180 ? -9.190 0.214 17.790 1.00 98.88 180 LEU A CA 1
ATOM 1447 C C . LEU A 1 180 ? -7.757 -0.264 17.514 1.00 98.88 180 LEU A C 1
ATOM 1449 O O . LEU A 1 180 ? -6.918 0.523 17.070 1.00 98.88 180 LEU A O 1
ATOM 1453 N N . LYS A 1 181 ? -7.480 -1.556 17.746 1.00 98.75 181 LYS A N 1
ATOM 1454 C CA . LYS A 1 181 ? -6.138 -2.137 17.585 1.00 98.75 181 LYS A CA 1
ATOM 1455 C C . LYS A 1 181 ? -5.637 -2.004 16.149 1.00 98.75 181 LYS A C 1
ATOM 1457 O O . LYS A 1 181 ? -4.522 -1.543 15.929 1.00 98.75 181 LYS A O 1
ATOM 1462 N N . VAL A 1 182 ? -6.442 -2.385 15.161 1.00 98.88 182 VAL A N 1
ATOM 1463 C CA . VAL A 1 182 ? -6.036 -2.346 13.751 1.00 98.88 182 VAL A CA 1
ATOM 1464 C C . VAL A 1 182 ? -5.889 -0.905 13.266 1.00 98.88 182 VAL A C 1
ATOM 1466 O O . VAL A 1 182 ? -4.962 -0.639 12.507 1.00 98.88 182 VAL A O 1
ATOM 1469 N N . LYS A 1 183 ? -6.717 0.050 13.720 1.00 98.75 183 LYS A N 1
ATOM 1470 C CA . LYS A 1 183 ? -6.532 1.468 13.364 1.00 98.75 183 LYS A CA 1
ATOM 1471 C C . LYS A 1 183 ? -5.269 2.053 13.995 1.00 98.75 183 LYS A C 1
ATOM 1473 O O . LYS A 1 183 ? -4.544 2.769 13.313 1.00 98.75 183 LYS A O 1
ATOM 1478 N N . TYR A 1 184 ? -4.953 1.692 15.239 1.00 98.56 184 TYR A N 1
ATOM 1479 C CA . TYR A 1 184 ? -3.674 2.037 15.867 1.00 98.56 184 TYR A CA 1
ATOM 1480 C C . TYR A 1 184 ? -2.481 1.496 15.061 1.00 98.56 184 TYR A C 1
ATOM 1482 O O . TYR A 1 184 ? -1.558 2.244 14.743 1.00 98.56 184 TYR A O 1
ATOM 1490 N N . LEU A 1 185 ? -2.524 0.221 14.659 1.00 98.69 185 LEU A N 1
ATOM 1491 C CA . LEU A 1 185 ? -1.479 -0.391 13.831 1.00 98.69 185 LEU A CA 1
ATOM 1492 C C . LEU A 1 185 ? -1.372 0.274 12.453 1.00 98.69 185 LEU A C 1
ATOM 1494 O O . LEU A 1 185 ? -0.272 0.575 11.995 1.00 98.69 185 LEU A O 1
ATOM 1498 N N . PHE A 1 186 ? -2.509 0.541 11.812 1.00 98.75 186 PHE A N 1
ATOM 1499 C CA . PHE A 1 186 ? -2.572 1.276 10.554 1.00 98.75 186 PHE A CA 1
ATOM 1500 C C . PHE A 1 186 ? -1.902 2.642 10.691 1.00 98.75 186 PHE A C 1
ATOM 1502 O O . PHE A 1 186 ? -1.092 3.027 9.854 1.00 98.75 186 PHE A O 1
ATOM 1509 N N . ASP A 1 187 ? -2.199 3.359 11.772 1.00 98.06 187 ASP A N 1
ATOM 1510 C CA . ASP A 1 187 ? -1.705 4.711 11.946 1.00 98.06 187 ASP A CA 1
ATOM 1511 C C . ASP A 1 187 ? -0.198 4.807 12.125 1.00 98.06 187 ASP A C 1
ATOM 1513 O O . ASP A 1 187 ? 0.368 5.813 11.705 1.00 98.06 187 ASP A O 1
ATOM 1517 N N . HIS A 1 188 ? 0.422 3.793 12.730 1.00 97.06 188 HIS A N 1
ATOM 1518 C CA . HIS A 1 188 ? 1.855 3.766 13.022 1.00 97.06 188 HIS A CA 1
ATOM 1519 C C . HIS A 1 188 ? 2.674 3.083 11.930 1.00 97.06 188 HIS A C 1
ATOM 1521 O O . HIS A 1 188 ? 3.814 3.472 11.708 1.00 97.06 188 HIS A O 1
ATOM 1527 N N . TYR A 1 189 ? 2.139 2.056 11.268 1.00 98.25 189 TYR A N 1
ATOM 1528 C CA . TYR A 1 189 ? 2.945 1.115 10.478 1.00 98.25 189 TYR A CA 1
ATOM 1529 C C . TYR A 1 189 ? 2.513 0.981 9.012 1.00 98.25 189 TYR A C 1
ATOM 1531 O O . TYR A 1 189 ? 3.102 0.186 8.271 1.00 98.25 189 TYR A O 1
ATOM 1539 N N . ILE A 1 190 ? 1.506 1.745 8.580 1.00 98.62 190 ILE A N 1
ATOM 1540 C CA . ILE A 1 190 ? 1.075 1.838 7.182 1.00 98.62 190 ILE A CA 1
ATOM 1541 C C . ILE A 1 190 ? 1.349 3.249 6.659 1.00 98.62 190 ILE A C 1
ATOM 1543 O O . ILE A 1 190 ? 1.203 4.243 7.368 1.00 98.62 190 ILE A O 1
ATOM 1547 N N . ILE A 1 191 ? 1.769 3.325 5.397 1.00 97.88 191 ILE A N 1
ATOM 1548 C CA . ILE A 1 191 ? 2.090 4.593 4.744 1.00 97.88 191 ILE A CA 1
ATOM 1549 C C . ILE A 1 191 ? 0.861 5.487 4.570 1.00 97.88 191 ILE A C 1
ATOM 1551 O O . ILE A 1 191 ? -0.260 5.011 4.384 1.00 97.88 191 ILE A O 1
ATOM 1555 N N . LYS A 1 192 ? 1.102 6.796 4.553 1.00 95.56 192 LYS A N 1
ATOM 1556 C CA . LYS A 1 192 ? 0.111 7.835 4.244 1.00 95.56 192 LYS A CA 1
ATOM 1557 C C . LYS A 1 192 ? 0.733 8.869 3.319 1.00 95.56 192 LYS A C 1
ATOM 1559 O O . LYS A 1 192 ? 1.950 9.083 3.366 1.00 95.56 192 LYS A O 1
ATOM 1564 N N . ARG A 1 193 ? -0.081 9.535 2.502 1.00 95.12 193 ARG A N 1
ATOM 1565 C CA . ARG A 1 193 ? 0.381 10.734 1.793 1.00 95.12 193 ARG A CA 1
ATOM 1566 C C . ARG A 1 193 ? 0.441 11.869 2.805 1.00 95.12 193 ARG A C 1
ATOM 1568 O O . ARG A 1 193 ? -0.525 12.062 3.528 1.00 95.12 193 ARG A O 1
ATOM 1575 N N . GLU A 1 194 ? 1.552 12.584 2.885 1.00 93.50 194 GLU A N 1
ATOM 1576 C CA . GLU A 1 194 ? 1.724 13.713 3.799 1.00 93.50 194 GLU A CA 1
ATOM 1577 C C . GLU A 1 194 ? 1.907 15.004 3.009 1.00 93.50 194 GLU A C 1
ATOM 1579 O O . GLU A 1 194 ? 2.761 15.065 2.125 1.00 93.50 194 GLU A O 1
ATOM 1584 N N . PHE A 1 195 ? 1.138 16.030 3.362 1.00 90.31 195 PHE A N 1
ATOM 1585 C CA . PHE A 1 195 ? 1.210 17.369 2.790 1.00 90.31 195 PHE A CA 1
ATOM 1586 C C . PHE A 1 195 ? 1.962 18.291 3.744 1.00 90.31 195 PHE A C 1
ATOM 1588 O O . PHE A 1 195 ? 1.590 18.466 4.906 1.00 90.31 195 PHE A O 1
ATOM 1595 N N . THR A 1 196 ? 3.040 18.883 3.241 1.00 86.56 196 THR A N 1
ATOM 1596 C CA . THR A 1 196 ? 3.876 19.840 3.971 1.00 86.56 196 THR A CA 1
ATOM 1597 C C . THR A 1 196 ? 4.144 21.060 3.100 1.00 86.56 196 THR A C 1
ATOM 1599 O O . THR A 1 196 ? 3.929 21.019 1.889 1.00 86.56 196 THR A O 1
ATOM 1602 N N . ASP A 1 197 ? 4.715 22.117 3.678 1.00 82.00 197 ASP A N 1
ATOM 1603 C CA . ASP A 1 197 ? 5.150 23.298 2.916 1.00 82.00 197 ASP A CA 1
ATOM 1604 C C . ASP A 1 197 ? 6.187 22.961 1.825 1.00 82.00 197 ASP A C 1
ATOM 1606 O O . ASP A 1 197 ? 6.381 23.727 0.885 1.00 82.00 197 ASP A O 1
ATOM 1610 N N . ARG A 1 198 ? 6.854 21.800 1.927 1.00 77.38 198 ARG A N 1
ATOM 1611 C CA . ARG A 1 198 ? 7.830 21.302 0.942 1.00 77.38 198 ARG A CA 1
ATOM 1612 C C . ARG A 1 198 ? 7.199 20.473 -0.185 1.00 77.38 198 ARG A C 1
ATOM 1614 O O . ARG A 1 198 ? 7.926 19.981 -1.044 1.00 77.38 198 ARG A O 1
ATOM 1621 N N . GLY A 1 199 ? 5.875 20.321 -0.190 1.00 84.38 199 GLY A N 1
ATOM 1622 C CA . GLY A 1 199 ? 5.128 19.475 -1.118 1.00 84.38 199 GLY A CA 1
ATOM 1623 C C . GLY A 1 199 ? 4.578 18.214 -0.455 1.00 84.38 199 GLY A C 1
ATOM 1624 O O . GLY A 1 199 ? 4.565 18.084 0.776 1.00 84.38 199 GLY A O 1
ATOM 1625 N N . ASP A 1 200 ? 4.111 17.285 -1.287 1.00 88.94 200 ASP A N 1
ATOM 1626 C CA . ASP A 1 200 ? 3.491 16.040 -0.860 1.00 88.94 200 ASP A CA 1
ATOM 1627 C C . ASP A 1 200 ? 4.361 14.812 -1.164 1.00 88.94 200 ASP A C 1
ATOM 1629 O O . ASP A 1 200 ? 4.952 14.670 -2.235 1.00 88.94 200 ASP A O 1
ATOM 1633 N N . HIS A 1 201 ? 4.442 13.896 -0.205 1.00 91.75 201 HIS A N 1
ATOM 1634 C CA . HIS A 1 201 ? 5.305 12.714 -0.279 1.00 91.75 201 HIS A CA 1
ATOM 1635 C C . HIS A 1 201 ? 4.683 11.544 0.484 1.00 91.75 201 HIS A C 1
ATOM 1637 O O . HIS A 1 201 ? 3.728 11.711 1.247 1.00 91.75 201 HIS A O 1
ATOM 1643 N N . TRP A 1 202 ? 5.177 10.330 0.240 1.00 95.25 202 TRP A N 1
ATOM 1644 C CA . TRP A 1 202 ? 4.806 9.186 1.070 1.00 95.25 202 TRP A CA 1
ATOM 1645 C C . TRP A 1 202 ? 5.527 9.278 2.409 1.00 95.25 202 TRP A C 1
ATOM 1647 O O . TRP A 1 202 ? 6.725 9.547 2.460 1.00 95.25 202 TRP A O 1
ATOM 1657 N N . SER A 1 203 ? 4.800 9.016 3.487 1.00 95.00 203 SER A N 1
ATOM 1658 C CA . SER A 1 203 ? 5.328 9.049 4.846 1.00 95.00 203 SER A CA 1
ATOM 1659 C C . SER A 1 203 ? 5.015 7.747 5.578 1.00 95.00 203 SER A C 1
ATOM 1661 O O . SER A 1 203 ? 3.946 7.162 5.400 1.00 95.00 203 SER A O 1
ATOM 1663 N N . LEU A 1 204 ? 5.960 7.307 6.408 1.00 96.62 204 LEU A N 1
ATOM 1664 C CA . LEU A 1 204 ? 5.785 6.251 7.401 1.00 96.62 204 LEU A CA 1
ATOM 1665 C C . LEU A 1 204 ? 6.196 6.847 8.743 1.00 96.62 204 LEU A C 1
ATOM 1667 O O . LEU A 1 204 ? 7.387 6.961 9.050 1.00 96.62 204 LEU A O 1
ATOM 1671 N N . LYS A 1 205 ? 5.192 7.332 9.467 1.00 95.00 205 LYS A N 1
ATOM 1672 C CA . LYS A 1 205 ? 5.368 8.080 10.704 1.00 95.00 205 LYS A CA 1
ATOM 1673 C C . LYS A 1 205 ? 4.465 7.527 11.792 1.00 95.00 205 LYS A C 1
ATOM 1675 O O . LYS A 1 205 ? 3.464 6.871 11.520 1.00 95.00 205 LYS A O 1
ATOM 1680 N N . ARG A 1 206 ? 4.816 7.859 13.028 1.00 93.75 206 ARG A N 1
ATOM 1681 C CA . ARG A 1 206 ? 3.980 7.676 14.208 1.00 93.75 206 ARG A CA 1
ATOM 1682 C C . ARG A 1 206 ? 3.820 8.987 14.961 1.00 93.75 206 ARG A C 1
ATOM 1684 O O . ARG A 1 206 ? 4.692 9.857 14.914 1.00 93.75 206 ARG A O 1
ATOM 1691 N N . LEU A 1 207 ? 2.708 9.112 15.674 1.00 92.19 207 LEU A N 1
ATOM 1692 C CA . LEU A 1 207 ? 2.487 10.212 16.604 1.00 92.19 207 LEU A CA 1
ATOM 1693 C C . LEU A 1 207 ? 3.280 9.954 17.892 1.00 92.19 207 LEU A C 1
ATOM 1695 O O . LEU A 1 207 ? 3.161 8.880 18.481 1.00 92.19 207 LEU A O 1
ATOM 1699 N N . LYS A 1 208 ? 4.060 10.943 18.333 1.00 90.19 208 LYS A N 1
ATOM 1700 C CA . LYS A 1 208 ? 4.796 10.918 19.601 1.00 90.19 208 LYS A CA 1
ATOM 1701 C C . LYS A 1 208 ? 4.399 12.111 20.455 1.00 90.19 208 LYS A C 1
ATOM 1703 O O . LYS A 1 208 ? 4.440 13.252 19.997 1.00 90.19 208 LYS A O 1
ATOM 1708 N N . CYS A 1 209 ? 4.039 11.829 21.700 1.00 89.56 209 CYS A N 1
ATOM 1709 C CA . CYS A 1 209 ? 3.821 12.828 22.736 1.00 89.56 209 CYS A CA 1
ATOM 1710 C C . CYS A 1 209 ? 5.073 12.932 23.616 1.00 89.56 209 CYS A C 1
ATOM 1712 O O . CYS A 1 209 ? 5.594 11.913 24.075 1.00 89.56 209 CYS A O 1
ATOM 1714 N N . TYR A 1 210 ? 5.560 14.155 23.835 1.00 86.44 210 TYR A N 1
ATOM 1715 C CA . TYR A 1 210 ? 6.648 14.443 24.778 1.00 86.44 210 TYR A CA 1
ATOM 1716 C C . TYR A 1 210 ? 6.100 14.950 26.112 1.00 86.44 210 TYR A C 1
ATOM 1718 O O . TYR A 1 210 ? 6.629 14.628 27.171 1.00 86.44 210 TYR A O 1
ATOM 1726 N N . ASN A 1 211 ? 5.045 15.761 26.050 1.00 82.69 211 ASN A N 1
ATOM 1727 C CA . ASN A 1 211 ? 4.273 16.261 27.182 1.00 82.69 211 ASN A CA 1
ATOM 1728 C C . ASN A 1 211 ? 2.906 16.756 26.675 1.00 82.69 211 ASN A C 1
ATOM 1730 O O . ASN A 1 211 ? 2.670 16.780 25.471 1.00 82.69 211 ASN A O 1
ATOM 1734 N N . GLN A 1 212 ? 2.025 17.187 27.581 1.00 72.50 212 GLN A N 1
ATOM 1735 C CA . GLN A 1 212 ? 0.648 17.591 27.255 1.00 72.50 212 GLN A CA 1
ATOM 1736 C C . GLN A 1 212 ? 0.530 18.675 26.165 1.00 72.50 212 GLN A C 1
ATOM 1738 O O . GLN A 1 212 ? -0.495 18.733 25.492 1.00 72.50 212 GLN A O 1
ATOM 1743 N N . ASN A 1 213 ? 1.571 19.493 25.966 1.00 75.81 213 ASN A N 1
ATOM 1744 C CA . ASN A 1 213 ? 1.575 20.613 25.020 1.00 75.81 213 ASN A CA 1
ATOM 1745 C C . ASN A 1 213 ? 2.505 20.392 23.815 1.00 75.81 213 ASN A C 1
ATOM 1747 O O . ASN A 1 213 ? 2.633 21.279 22.971 1.00 75.81 213 ASN A O 1
ATOM 1751 N N . SER A 1 214 ? 3.201 19.254 23.745 1.00 84.94 214 SER A N 1
ATOM 1752 C CA . SER A 1 214 ? 4.221 18.993 22.732 1.00 84.94 214 SER A CA 1
ATOM 1753 C C . SER A 1 214 ? 4.070 17.598 22.145 1.00 84.94 214 SER A C 1
ATOM 1755 O O . SER A 1 214 ? 4.374 16.582 22.781 1.00 84.94 214 SER A O 1
ATOM 1757 N N . GLN A 1 215 ? 3.655 17.579 20.881 1.00 87.81 215 GLN A N 1
ATOM 1758 C CA . GLN A 1 215 ? 3.500 16.384 20.070 1.00 87.81 215 GLN A CA 1
ATOM 1759 C C . GLN A 1 215 ? 4.076 16.601 18.674 1.00 87.81 215 GLN A C 1
ATOM 1761 O O . GLN A 1 215 ? 3.994 17.694 18.109 1.00 87.81 215 GLN A O 1
ATOM 1766 N N . SER A 1 216 ? 4.631 15.544 18.093 1.00 89.44 216 SER A N 1
ATOM 1767 C CA . SER A 1 216 ? 5.151 15.569 16.730 1.00 89.44 216 SER A CA 1
ATOM 1768 C C . SER A 1 216 ? 4.895 14.247 16.012 1.00 89.44 216 SER A C 1
ATOM 1770 O O . SER A 1 216 ? 4.572 13.225 16.621 1.00 89.44 216 SER A O 1
ATOM 1772 N N . TYR A 1 217 ? 5.032 14.285 14.688 1.00 91.38 217 TYR A N 1
ATOM 1773 C CA . TYR A 1 217 ? 5.060 13.087 13.861 1.00 91.38 217 TYR A CA 1
ATOM 1774 C C . TYR A 1 217 ? 6.509 12.789 13.514 1.00 91.38 217 TYR A C 1
ATOM 1776 O O . TYR A 1 217 ? 7.165 13.589 12.843 1.00 91.38 217 TYR A O 1
ATOM 1784 N N . ILE A 1 218 ? 6.980 11.640 13.973 1.00 91.62 218 ILE A N 1
ATOM 1785 C CA . ILE A 1 218 ? 8.346 11.147 13.785 1.00 91.62 218 ILE A CA 1
ATOM 1786 C C . ILE A 1 218 ? 8.316 9.879 12.941 1.00 91.62 218 ILE A C 1
ATOM 1788 O O . ILE A 1 218 ? 7.267 9.251 12.818 1.00 91.62 218 ILE A O 1
ATOM 1792 N N . ASN A 1 219 ? 9.456 9.478 12.387 1.00 93.50 219 ASN A N 1
ATOM 1793 C CA . ASN A 1 219 ? 9.579 8.172 11.744 1.00 93.50 219 ASN A CA 1
ATOM 1794 C C . ASN A 1 219 ? 9.157 7.049 12.701 1.00 93.50 219 ASN A C 1
ATOM 1796 O O . ASN A 1 219 ? 9.406 7.106 13.907 1.00 93.50 219 ASN A O 1
ATOM 1800 N N . THR A 1 220 ? 8.507 6.026 12.154 1.00 94.50 220 THR A N 1
ATOM 1801 C CA . THR A 1 220 ? 7.966 4.911 12.936 1.00 94.50 220 THR A CA 1
ATOM 1802 C C . THR A 1 220 ? 9.056 4.103 13.634 1.00 94.50 220 THR A C 1
ATOM 1804 O O . THR A 1 220 ? 8.874 3.724 14.791 1.00 94.50 220 THR A O 1
ATOM 1807 N N . PHE A 1 221 ? 10.173 3.855 12.945 1.00 93.12 221 PHE A N 1
ATOM 1808 C CA . PHE A 1 221 ? 11.257 3.004 13.449 1.00 93.12 221 PHE A CA 1
ATOM 1809 C C . PHE A 1 221 ? 12.571 3.744 13.734 1.00 93.12 221 PHE A C 1
ATOM 1811 O O . PHE A 1 221 ? 13.227 3.423 14.718 1.00 93.12 221 PHE A O 1
ATOM 1818 N N . ASP A 1 222 ? 12.927 4.744 12.921 1.00 83.06 222 ASP A N 1
ATOM 1819 C CA . ASP A 1 222 ? 14.246 5.393 12.956 1.00 83.06 222 ASP A CA 1
ATOM 1820 C C . ASP A 1 222 ? 14.104 6.887 13.299 1.00 83.06 222 ASP A C 1
ATOM 1822 O O . ASP A 1 222 ? 14.043 7.738 12.406 1.00 83.06 222 ASP A O 1
ATOM 1826 N N . GLU A 1 223 ? 13.990 7.207 14.595 1.00 68.81 223 GLU A N 1
ATOM 1827 C CA . GLU A 1 223 ? 13.739 8.580 15.076 1.00 68.81 223 GLU A CA 1
ATOM 1828 C C . GLU A 1 223 ? 14.858 9.571 14.708 1.00 68.81 223 GLU A C 1
ATOM 1830 O O . GLU A 1 223 ? 14.566 10.741 14.468 1.00 68.81 223 GLU A O 1
ATOM 1835 N N . ASP A 1 224 ? 16.100 9.086 14.605 1.00 62.53 224 ASP A N 1
ATOM 1836 C CA . ASP A 1 224 ? 17.316 9.903 14.473 1.00 62.53 224 ASP A CA 1
ATOM 1837 C C . ASP A 1 224 ? 17.888 9.952 13.040 1.00 62.53 224 ASP A C 1
ATOM 1839 O O . ASP A 1 224 ? 19.028 10.366 12.834 1.00 62.53 224 ASP A O 1
ATOM 1843 N N . ALA A 1 225 ? 17.139 9.506 12.025 1.00 63.84 225 ALA A N 1
ATOM 1844 C CA . ALA A 1 225 ? 17.628 9.518 10.643 1.00 63.84 225 ALA A CA 1
ATOM 1845 C C . ALA A 1 225 ? 17.748 10.962 10.106 1.00 63.84 225 ALA A C 1
ATOM 1847 O O . ALA A 1 225 ? 16.736 11.592 9.795 1.00 63.84 225 ALA A O 1
ATOM 1848 N N . GLU A 1 226 ? 18.981 11.468 9.972 1.00 56.50 226 GLU A N 1
ATOM 1849 C CA . GLU A 1 226 ? 19.288 12.877 9.655 1.00 56.50 226 GLU A CA 1
ATOM 1850 C C . GLU A 1 226 ? 18.681 13.383 8.335 1.00 56.50 226 GLU A C 1
ATOM 1852 O O . GLU A 1 226 ? 18.236 14.530 8.263 1.00 56.50 226 GLU A O 1
ATOM 1857 N N . ASP A 1 227 ? 18.648 12.547 7.291 1.00 67.56 227 ASP A N 1
ATOM 1858 C CA . ASP A 1 227 ? 18.174 12.933 5.953 1.00 67.56 227 ASP A CA 1
ATOM 1859 C C . ASP A 1 227 ? 16.878 12.231 5.507 1.00 67.56 227 ASP A C 1
ATOM 1861 O O . ASP A 1 227 ? 16.305 12.598 4.482 1.00 67.56 227 ASP A O 1
ATOM 1865 N N . GLY A 1 228 ? 16.393 11.248 6.275 1.00 78.44 228 GLY A N 1
ATOM 1866 C CA . GLY A 1 228 ? 15.179 10.480 5.978 1.00 78.44 228 GLY A CA 1
ATOM 1867 C C . GLY A 1 228 ? 15.281 9.489 4.804 1.00 78.44 228 GLY A C 1
ATOM 1868 O O . GLY A 1 228 ? 14.257 8.921 4.411 1.00 78.44 228 GLY A O 1
ATOM 1869 N N . PHE A 1 229 ? 16.476 9.255 4.249 1.00 84.31 229 PHE A N 1
ATOM 1870 C CA . PHE A 1 229 ? 16.696 8.377 3.088 1.00 84.31 229 PHE A CA 1
ATOM 1871 C C . PHE A 1 229 ? 17.436 7.074 3.418 1.00 84.31 229 PHE A C 1
ATOM 1873 O O . PHE A 1 229 ? 17.725 6.285 2.518 1.00 84.31 229 PHE A O 1
ATOM 1880 N N . GLU A 1 230 ? 17.710 6.812 4.693 1.00 83.12 230 GLU A N 1
ATOM 1881 C CA . GLU A 1 230 ? 18.431 5.626 5.161 1.00 83.12 230 GLU A CA 1
ATOM 1882 C C . GLU A 1 230 ? 17.632 4.890 6.256 1.00 83.12 230 GLU A C 1
ATOM 1884 O O . GLU A 1 230 ? 16.624 5.388 6.760 1.00 83.12 230 GLU A O 1
ATOM 1889 N N . GLY A 1 231 ? 18.057 3.670 6.596 1.00 90.31 231 GLY A N 1
ATOM 1890 C CA . GLY A 1 231 ? 17.441 2.868 7.657 1.00 90.31 231 GLY A CA 1
ATOM 1891 C C . GLY A 1 231 ? 16.231 2.023 7.235 1.00 90.31 231 GLY A C 1
ATOM 1892 O O . GLY A 1 231 ? 15.739 2.063 6.099 1.00 90.31 231 GLY A O 1
ATOM 1893 N N . ASN A 1 232 ? 15.751 1.212 8.179 1.00 93.56 232 ASN A N 1
ATOM 1894 C CA . ASN A 1 232 ? 14.644 0.286 7.946 1.00 93.56 232 ASN A CA 1
ATOM 1895 C C . ASN A 1 232 ? 13.318 1.025 7.750 1.00 93.56 232 ASN A C 1
ATOM 1897 O O . ASN A 1 232 ? 12.478 0.557 6.984 1.00 93.56 232 ASN A O 1
ATOM 1901 N N . ASN A 1 233 ? 13.137 2.200 8.361 1.00 95.75 233 ASN A N 1
ATOM 1902 C CA . ASN A 1 233 ? 11.959 3.032 8.138 1.00 95.75 233 ASN A CA 1
ATOM 1903 C C . ASN A 1 233 ? 11.833 3.412 6.659 1.00 95.75 233 ASN A C 1
ATOM 1905 O O . ASN A 1 233 ? 10.759 3.257 6.075 1.00 95.75 233 ASN A O 1
ATOM 1909 N N . ARG A 1 234 ? 12.937 3.842 6.026 1.00 95.44 234 ARG A N 1
ATOM 1910 C CA . ARG A 1 234 ? 12.948 4.157 4.592 1.00 95.44 234 ARG A CA 1
ATOM 1911 C C . ARG A 1 234 ? 12.690 2.913 3.748 1.00 95.44 234 ARG A C 1
ATOM 1913 O O . ARG A 1 234 ? 11.888 2.977 2.823 1.00 95.44 234 ARG A O 1
ATOM 1920 N N . ARG A 1 235 ? 13.314 1.776 4.064 1.00 97.00 235 ARG A N 1
ATOM 1921 C CA . ARG A 1 235 ? 13.128 0.529 3.300 1.00 97.00 235 ARG A CA 1
ATOM 1922 C C . ARG A 1 235 ? 11.682 0.020 3.354 1.00 97.00 235 ARG A C 1
ATOM 1924 O O . ARG A 1 235 ? 11.118 -0.322 2.316 1.00 97.00 235 ARG A O 1
ATOM 1931 N N . ILE A 1 236 ? 11.046 0.063 4.525 1.00 98.50 236 ILE A N 1
ATOM 1932 C CA . ILE A 1 236 ? 9.624 -0.277 4.692 1.00 98.50 236 ILE A CA 1
ATOM 1933 C C . ILE A 1 236 ? 8.738 0.726 3.943 1.00 98.50 236 ILE A C 1
ATOM 1935 O O . ILE A 1 236 ? 7.836 0.311 3.215 1.00 98.50 236 ILE A O 1
ATOM 1939 N N . LEU A 1 237 ? 9.016 2.032 4.055 1.00 98.25 237 LEU A N 1
ATOM 1940 C CA . LEU A 1 237 ? 8.318 3.078 3.300 1.00 98.25 237 LEU A CA 1
ATOM 1941 C C . LEU A 1 237 ? 8.382 2.816 1.788 1.00 98.25 237 LEU A C 1
ATOM 1943 O O . LEU A 1 237 ? 7.353 2.890 1.117 1.00 98.25 237 LEU A O 1
ATOM 1947 N N . MET A 1 238 ? 9.558 2.472 1.256 1.00 98.38 238 MET A N 1
ATOM 1948 C CA . MET A 1 238 ? 9.751 2.159 -0.163 1.00 98.38 238 MET A CA 1
ATOM 1949 C C . MET A 1 238 ? 8.919 0.951 -0.596 1.00 98.38 238 MET A C 1
ATOM 1951 O O . MET A 1 238 ? 8.231 1.021 -1.614 1.00 98.38 238 MET A O 1
ATOM 1955 N N . LEU A 1 239 ? 8.928 -0.131 0.184 1.00 98.81 239 LEU A N 1
ATOM 1956 C CA . LEU A 1 239 ? 8.187 -1.346 -0.149 1.00 98.81 239 LEU A CA 1
ATOM 1957 C C . LEU A 1 239 ? 6.665 -1.148 -0.074 1.00 98.81 239 LEU A C 1
ATOM 1959 O O . LEU A 1 239 ? 5.942 -1.515 -1.000 1.00 98.81 239 LEU A O 1
ATOM 1963 N N . LEU A 1 240 ? 6.169 -0.517 0.993 1.00 98.81 240 LEU A N 1
ATOM 1964 C CA . LEU A 1 240 ? 4.747 -0.185 1.132 1.00 98.81 240 LEU A CA 1
ATOM 1965 C C . LEU A 1 240 ? 4.283 0.780 0.032 1.00 98.81 240 LEU A C 1
ATOM 1967 O O . LEU A 1 240 ? 3.181 0.629 -0.499 1.00 98.81 240 LEU A O 1
ATOM 1971 N N . SER A 1 241 ? 5.135 1.728 -0.368 1.00 98.44 241 SER A N 1
ATOM 1972 C CA . SER A 1 241 ? 4.840 2.631 -1.485 1.00 98.44 241 SER A CA 1
ATOM 1973 C C . SER A 1 241 ? 4.761 1.870 -2.805 1.00 98.44 241 SER A C 1
ATOM 1975 O O . SER A 1 241 ? 3.799 2.071 -3.544 1.00 98.44 241 SER A O 1
ATOM 1977 N N . ALA A 1 242 ? 5.695 0.947 -3.070 1.00 98.56 242 ALA A N 1
ATOM 1978 C CA . ALA A 1 242 ? 5.674 0.087 -4.254 1.00 98.56 242 ALA A CA 1
ATOM 1979 C C . ALA A 1 242 ? 4.375 -0.732 -4.341 1.00 98.56 242 ALA A C 1
ATOM 1981 O O . ALA A 1 242 ? 3.747 -0.784 -5.401 1.00 98.56 242 ALA A O 1
ATOM 1982 N N . PHE A 1 243 ? 3.918 -1.312 -3.227 1.00 98.50 243 PHE A N 1
ATOM 1983 C CA . PHE A 1 243 ? 2.622 -1.991 -3.161 1.00 98.50 243 PHE A CA 1
ATOM 1984 C C . PHE A 1 243 ? 1.456 -1.059 -3.501 1.00 98.50 243 PHE A C 1
ATOM 1986 O O . PHE A 1 243 ? 0.613 -1.382 -4.346 1.00 98.50 243 PHE A O 1
ATOM 1993 N N . HIS A 1 244 ? 1.411 0.104 -2.853 1.00 98.00 244 HIS A N 1
ATOM 1994 C CA . HIS A 1 244 ? 0.283 1.013 -2.971 1.00 98.00 244 HIS A CA 1
ATOM 1995 C C . HIS A 1 244 ? 0.158 1.624 -4.369 1.00 98.00 244 HIS A C 1
ATOM 1997 O O . HIS A 1 244 ? -0.934 1.602 -4.938 1.00 98.00 244 HIS A O 1
ATOM 2003 N N . VAL A 1 245 ? 1.258 2.099 -4.967 1.00 97.00 245 VAL A N 1
ATOM 2004 C CA . VAL A 1 245 ? 1.209 2.679 -6.322 1.00 97.00 245 VAL A CA 1
ATOM 2005 C C . VAL A 1 245 ? 0.907 1.636 -7.401 1.00 97.00 245 VAL A C 1
ATOM 2007 O O . VAL A 1 245 ? 0.407 1.992 -8.465 1.00 97.00 245 VAL A O 1
ATOM 2010 N N . SER A 1 246 ? 1.146 0.351 -7.117 1.00 97.06 246 SER A N 1
ATOM 2011 C CA . SER A 1 246 ? 0.779 -0.764 -8.001 1.00 97.06 246 SER A CA 1
ATOM 2012 C C . SER A 1 246 ? -0.707 -1.124 -7.937 1.00 97.06 246 SER A C 1
ATOM 2014 O O . SER A 1 246 ? -1.242 -1.691 -8.886 1.00 97.06 246 SER A O 1
ATOM 2016 N N . THR A 1 247 ? -1.380 -0.807 -6.826 1.00 92.69 247 THR A N 1
ATOM 2017 C CA . THR A 1 247 ? -2.790 -1.152 -6.563 1.00 92.69 247 THR A CA 1
ATOM 2018 C C . THR A 1 247 ? -3.517 0.009 -5.856 1.00 92.69 247 THR A C 1
ATOM 2020 O O . THR A 1 247 ? -3.872 -0.065 -4.667 1.00 92.69 247 THR A O 1
ATOM 2023 N N . PRO A 1 248 ? -3.741 1.129 -6.574 1.00 87.62 248 PRO A N 1
ATOM 2024 C CA . PRO A 1 248 ? -4.322 2.334 -5.986 1.00 87.62 248 PRO A CA 1
ATOM 2025 C C . PRO A 1 248 ? -5.788 2.144 -5.574 1.00 87.62 248 PRO A C 1
ATOM 2027 O O . PRO A 1 248 ? -6.242 2.798 -4.634 1.00 87.62 248 PRO A O 1
ATOM 2030 N N . THR A 1 249 ? -6.514 1.217 -6.210 1.00 92.69 249 THR A N 1
ATOM 2031 C CA . THR A 1 249 ? -7.937 0.948 -5.950 1.00 92.69 249 THR A CA 1
ATOM 2032 C C . THR A 1 249 ? -8.209 0.659 -4.477 1.00 92.69 249 THR A C 1
ATOM 2034 O O . THR A 1 249 ? -7.397 0.039 -3.793 1.00 92.69 249 THR A O 1
ATOM 2037 N N . LEU A 1 250 ? -9.356 1.118 -3.976 1.00 92.62 250 LEU A N 1
ATOM 2038 C CA . LEU A 1 250 ? -9.758 0.896 -2.582 1.00 92.62 250 LEU A CA 1
ATOM 2039 C C . LEU A 1 250 ? -10.212 -0.548 -2.340 1.00 92.62 250 LEU A C 1
ATOM 2041 O O . LEU A 1 250 ? -9.931 -1.105 -1.283 1.00 92.62 250 LEU A O 1
ATOM 2045 N N . VAL A 1 251 ? -10.847 -1.150 -3.347 1.00 94.44 251 VAL A N 1
ATOM 2046 C CA . VAL A 1 251 ? -11.255 -2.557 -3.349 1.00 94.44 251 VAL A CA 1
ATOM 2047 C C . VAL A 1 251 ? -10.077 -3.480 -3.657 1.00 94.44 251 VAL A C 1
ATOM 2049 O O . VAL A 1 251 ? -9.136 -3.090 -4.356 1.00 94.44 251 VAL A O 1
ATOM 2052 N N . TYR A 1 252 ? -10.151 -4.712 -3.150 1.00 93.56 252 TYR A N 1
ATOM 2053 C CA . TYR A 1 252 ? -9.173 -5.784 -3.368 1.00 93.56 252 TYR A CA 1
ATOM 2054 C C . TYR A 1 252 ? -7.730 -5.378 -3.029 1.00 93.56 252 TYR A C 1
ATOM 2056 O O . TYR A 1 252 ? -6.768 -5.829 -3.652 1.00 93.56 252 TYR A O 1
ATOM 2064 N N . LYS A 1 253 ? -7.551 -4.523 -2.012 1.00 97.00 253 LYS A N 1
ATOM 2065 C CA . LYS A 1 253 ? -6.242 -4.013 -1.578 1.00 97.00 253 LYS A CA 1
ATOM 2066 C C . LYS A 1 253 ? -5.472 -5.058 -0.755 1.00 97.00 253 LYS A C 1
ATOM 2068 O O . LYS A 1 253 ? -5.155 -4.860 0.415 1.00 97.00 253 LYS A O 1
ATOM 2073 N N . HIS A 1 254 ? -5.186 -6.208 -1.362 1.00 97.94 254 HIS A N 1
ATOM 2074 C CA . HIS 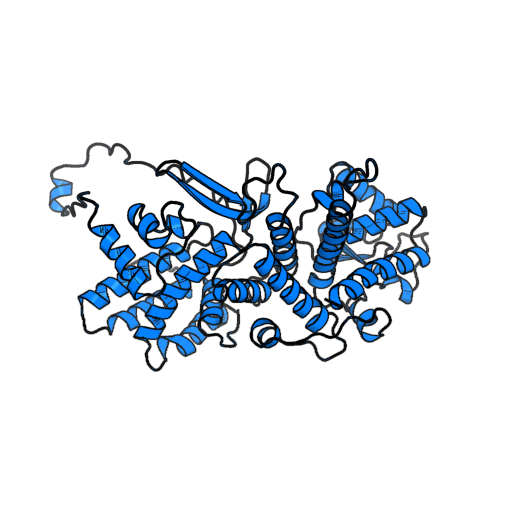A 1 254 ? -4.646 -7.392 -0.686 1.00 97.94 254 HIS A CA 1
ATOM 2075 C C . HIS A 1 254 ? -3.307 -7.151 0.020 1.00 97.94 254 HIS A C 1
ATOM 2077 O O . HIS A 1 254 ? -3.091 -7.707 1.092 1.00 97.94 254 HIS A O 1
ATOM 2083 N N . TRP A 1 255 ? -2.444 -6.271 -0.501 1.00 98.31 255 TRP A N 1
ATOM 2084 C CA . TRP A 1 255 ? -1.195 -5.909 0.184 1.00 98.31 255 TRP A CA 1
ATOM 2085 C C . TRP A 1 255 ? -1.449 -5.272 1.554 1.00 98.31 255 TRP A C 1
ATOM 2087 O O . TRP A 1 255 ? -0.740 -5.576 2.508 1.00 98.31 255 TRP A O 1
ATOM 2097 N N . LEU A 1 256 ? -2.483 -4.429 1.671 1.00 98.75 256 LEU A N 1
ATOM 2098 C CA . LEU A 1 256 ? -2.823 -3.768 2.927 1.00 98.75 256 LEU A CA 1
ATOM 2099 C C . LEU A 1 256 ? -3.371 -4.790 3.919 1.00 98.75 256 LEU A C 1
ATOM 2101 O O . LEU A 1 256 ? -3.036 -4.748 5.096 1.00 98.75 256 LEU A O 1
ATOM 2105 N N . ASN A 1 257 ? -4.186 -5.737 3.447 1.00 98.62 257 ASN A N 1
ATOM 2106 C CA . ASN A 1 257 ? -4.647 -6.837 4.286 1.00 98.62 257 ASN A CA 1
ATOM 2107 C C . ASN A 1 257 ? -3.484 -7.712 4.775 1.00 98.62 257 ASN A C 1
ATOM 2109 O O . ASN A 1 257 ? -3.438 -8.006 5.964 1.00 98.62 257 ASN A O 1
ATOM 2113 N N . GLY A 1 258 ? -2.530 -8.050 3.903 1.00 98.56 258 GLY A N 1
ATOM 2114 C CA . GLY A 1 258 ? -1.328 -8.789 4.286 1.00 98.56 258 GLY A CA 1
ATOM 2115 C C . GLY A 1 258 ? -0.479 -8.042 5.314 1.00 98.56 258 GLY A C 1
ATOM 2116 O O . GLY A 1 258 ? -0.153 -8.603 6.356 1.00 98.56 258 GLY A O 1
ATOM 2117 N N . ALA A 1 259 ? -0.204 -6.754 5.084 1.00 98.81 259 ALA A N 1
ATOM 2118 C CA . ALA A 1 259 ? 0.542 -5.910 6.018 1.00 98.81 259 ALA A CA 1
ATOM 2119 C C . ALA A 1 259 ? -0.155 -5.794 7.387 1.00 98.81 259 ALA A C 1
ATOM 2121 O O . ALA A 1 259 ? 0.480 -5.984 8.422 1.00 98.81 259 ALA A O 1
ATOM 2122 N N . LEU A 1 260 ? -1.471 -5.548 7.408 1.00 98.81 260 LEU A N 1
ATOM 2123 C CA . LEU A 1 260 ? -2.246 -5.485 8.651 1.00 98.81 260 LEU A CA 1
ATOM 2124 C C . LEU A 1 260 ? -2.319 -6.842 9.361 1.00 98.81 260 LEU A C 1
ATOM 2126 O O . LEU A 1 260 ? -2.255 -6.869 10.586 1.00 98.81 260 LEU A O 1
ATOM 2130 N N . SER A 1 261 ? -2.422 -7.955 8.627 1.00 98.56 261 SER A N 1
ATOM 2131 C CA . SER A 1 261 ? -2.411 -9.301 9.216 1.00 98.56 261 SER A CA 1
ATOM 2132 C C . SER A 1 261 ? -1.075 -9.596 9.891 1.00 98.56 261 SER A C 1
ATOM 2134 O O . SER A 1 261 ? -1.060 -10.015 11.045 1.00 98.56 261 SER A O 1
ATOM 2136 N N . ILE A 1 262 ? 0.038 -9.291 9.211 1.00 98.44 262 ILE A N 1
ATOM 2137 C CA . ILE A 1 262 ? 1.389 -9.385 9.775 1.00 98.44 262 ILE A CA 1
ATOM 2138 C C . ILE A 1 262 ? 1.469 -8.595 11.086 1.00 98.44 262 ILE A C 1
ATOM 2140 O O . ILE A 1 262 ? 1.832 -9.153 12.11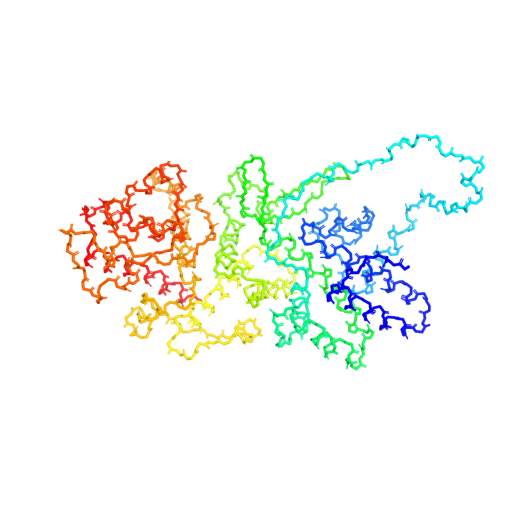7 1.00 98.44 262 ILE A O 1
ATOM 2144 N N . LEU A 1 263 ? 1.092 -7.313 11.063 1.00 98.56 263 LEU A N 1
ATOM 2145 C CA . LEU A 1 263 ? 1.161 -6.435 12.234 1.00 98.56 263 LEU A CA 1
ATOM 2146 C C . LEU A 1 263 ? 0.264 -6.906 13.382 1.00 98.56 263 LEU A C 1
ATOM 2148 O O . LEU A 1 263 ? 0.633 -6.778 14.545 1.00 98.56 263 LEU A O 1
ATOM 2152 N N . TYR A 1 264 ? -0.920 -7.434 13.073 1.00 97.88 264 TYR A N 1
ATOM 2153 C CA . TYR A 1 264 ? -1.884 -7.867 14.081 1.00 97.88 264 TYR A CA 1
ATOM 2154 C C . TYR A 1 264 ? -1.427 -9.115 14.849 1.00 97.88 264 TYR A C 1
ATOM 2156 O O . TYR A 1 264 ? -1.786 -9.261 16.024 1.00 97.88 264 TYR A O 1
ATOM 2164 N N . GLU A 1 265 ? -0.648 -9.980 14.191 1.00 95.56 265 GLU A N 1
ATOM 2165 C CA . GLU A 1 265 ? -0.055 -11.203 14.746 1.00 95.56 265 GLU A CA 1
ATOM 2166 C C . GLU A 1 265 ? 1.251 -10.963 15.516 1.00 95.56 265 GLU A C 1
ATOM 2168 O O . GLU A 1 265 ? 1.615 -11.775 16.366 1.00 95.56 265 GLU A O 1
ATOM 2173 N N . MET A 1 266 ? 1.968 -9.871 15.236 1.00 95.50 266 MET A N 1
ATOM 2174 C CA . MET A 1 266 ? 3.209 -9.543 15.942 1.00 95.50 266 MET A CA 1
ATOM 2175 C C . MET A 1 266 ? 2.923 -9.156 17.399 1.00 95.50 266 MET A C 1
ATOM 2177 O O . MET A 1 266 ? 2.103 -8.279 17.671 1.00 95.50 266 MET A O 1
ATOM 2181 N N . THR A 1 267 ? 3.630 -9.786 18.342 1.00 89.94 267 THR A N 1
ATOM 2182 C CA . THR A 1 267 ? 3.592 -9.411 19.766 1.00 89.94 267 THR A CA 1
ATOM 2183 C C . THR A 1 267 ? 4.403 -8.147 20.024 1.00 89.94 267 THR A C 1
ATOM 2185 O O . THR A 1 267 ? 3.927 -7.239 20.698 1.00 89.94 267 THR A O 1
ATOM 2188 N N . ASP A 1 268 ? 5.592 -8.075 19.420 1.00 91.44 268 ASP A N 1
ATOM 2189 C CA . ASP A 1 268 ? 6.521 -6.955 19.508 1.00 91.44 268 ASP A CA 1
ATOM 2190 C C . ASP A 1 268 ? 6.912 -6.513 18.098 1.00 91.44 268 ASP A C 1
ATOM 2192 O O . ASP A 1 268 ? 7.544 -7.249 17.338 1.00 91.44 268 ASP A O 1
ATOM 2196 N N . ILE A 1 269 ? 6.511 -5.299 17.724 1.00 95.25 269 ILE A N 1
ATOM 2197 C CA . ILE A 1 269 ? 6.736 -4.784 16.373 1.00 95.25 269 ILE A CA 1
ATOM 2198 C C . ILE A 1 269 ? 8.103 -4.109 16.316 1.00 95.25 269 ILE A C 1
ATOM 2200 O O . ILE A 1 269 ? 8.286 -3.006 16.829 1.00 95.25 269 ILE A O 1
ATOM 2204 N N . ASN A 1 270 ? 9.052 -4.761 15.647 1.00 95.06 270 ASN A N 1
ATOM 2205 C CA . ASN A 1 270 ? 10.350 -4.188 15.307 1.00 95.06 270 ASN A CA 1
ATOM 2206 C C . ASN A 1 270 ? 10.528 -4.097 13.785 1.00 95.06 270 ASN A C 1
ATOM 2208 O O . ASN A 1 270 ? 9.881 -4.810 13.014 1.00 95.06 270 ASN A O 1
ATOM 2212 N N . ALA A 1 271 ? 11.411 -3.194 13.360 1.00 95.81 271 ALA A N 1
ATOM 2213 C CA . ALA A 1 271 ? 11.574 -2.851 11.953 1.00 95.81 271 ALA A CA 1
ATOM 2214 C C . ALA A 1 271 ? 12.086 -4.030 11.111 1.00 95.81 271 ALA A C 1
ATOM 2216 O O . ALA A 1 271 ? 11.610 -4.232 9.998 1.00 95.81 271 ALA A O 1
ATOM 2217 N N . GLY A 1 272 ? 13.035 -4.810 11.643 1.00 96.38 272 GLY A N 1
ATOM 2218 C CA . GLY A 1 272 ? 13.666 -5.918 10.923 1.00 96.38 272 GLY A CA 1
ATOM 2219 C C . GLY A 1 272 ? 12.681 -7.041 10.611 1.00 96.38 272 GLY A C 1
ATOM 2220 O O . GLY A 1 272 ? 12.541 -7.430 9.452 1.00 96.38 272 GLY A O 1
ATOM 2221 N N . ASP A 1 273 ? 11.940 -7.500 11.619 1.00 97.75 273 ASP A N 1
ATOM 2222 C CA . ASP A 1 273 ? 10.974 -8.589 11.451 1.00 97.75 273 ASP A CA 1
ATOM 2223 C C . ASP A 1 273 ? 9.784 -8.173 10.585 1.00 97.75 273 ASP A C 1
ATOM 2225 O O . ASP A 1 273 ? 9.332 -8.944 9.733 1.00 97.75 273 ASP A O 1
ATOM 2229 N N . TYR A 1 274 ? 9.283 -6.943 10.762 1.00 98.56 274 TYR A N 1
ATOM 2230 C CA . TYR A 1 274 ? 8.195 -6.435 9.927 1.00 98.56 274 TYR A CA 1
ATOM 2231 C C . TYR A 1 274 ? 8.634 -6.314 8.465 1.00 98.56 274 TYR A C 1
ATOM 2233 O O . TYR A 1 274 ? 7.923 -6.769 7.568 1.00 98.56 274 TYR A O 1
ATOM 2241 N N . LEU A 1 275 ? 9.833 -5.776 8.222 1.00 98.44 275 LEU A N 1
ATOM 2242 C CA . LEU A 1 275 ? 10.410 -5.694 6.887 1.00 98.44 275 LEU A CA 1
ATOM 2243 C C . LEU A 1 275 ? 10.570 -7.082 6.253 1.00 98.44 275 LEU A C 1
ATOM 2245 O O . LEU A 1 275 ? 10.141 -7.274 5.118 1.00 98.44 275 LEU A O 1
ATOM 2249 N N . ALA A 1 276 ? 11.130 -8.055 6.976 1.00 97.94 276 ALA A N 1
ATOM 2250 C CA . ALA A 1 276 ? 11.315 -9.412 6.465 1.00 97.94 276 ALA A CA 1
ATOM 2251 C C . ALA A 1 276 ? 9.980 -10.059 6.054 1.00 97.94 276 ALA A C 1
ATOM 2253 O O . ALA A 1 276 ? 9.878 -10.652 4.977 1.00 97.94 276 ALA A O 1
ATOM 2254 N N . LYS A 1 277 ? 8.930 -9.890 6.870 1.00 97.94 277 LYS A N 1
ATOM 2255 C CA . LYS A 1 277 ? 7.581 -10.388 6.562 1.00 97.94 277 LYS A CA 1
ATOM 2256 C C . LYS A 1 277 ? 6.936 -9.655 5.378 1.00 97.94 277 LYS A C 1
ATOM 2258 O O . LYS A 1 277 ? 6.304 -10.304 4.547 1.00 97.94 277 LYS A O 1
ATOM 2263 N N . LEU A 1 278 ? 7.110 -8.336 5.258 1.00 98.69 278 LEU A N 1
ATOM 2264 C CA . LEU A 1 278 ? 6.624 -7.573 4.101 1.00 98.69 278 LEU A CA 1
ATOM 2265 C C . LEU A 1 278 ? 7.345 -7.958 2.807 1.00 98.69 278 LEU A C 1
ATOM 2267 O O . LEU A 1 278 ? 6.708 -8.064 1.760 1.00 98.69 278 LEU A O 1
ATOM 2271 N N . GLU A 1 279 ? 8.659 -8.172 2.857 1.00 98.50 279 GLU A N 1
ATOM 2272 C CA . GLU A 1 279 ? 9.405 -8.650 1.696 1.00 98.50 279 GLU A CA 1
ATOM 2273 C C . GLU A 1 279 ? 8.941 -10.045 1.293 1.00 98.50 279 GLU A C 1
ATOM 2275 O O . GLU A 1 279 ? 8.692 -10.274 0.115 1.00 98.50 279 GLU A O 1
ATOM 2280 N N . HIS A 1 280 ? 8.742 -10.952 2.254 1.00 97.75 280 HIS A N 1
ATOM 2281 C CA . HIS A 1 280 ? 8.169 -12.265 1.968 1.00 97.75 280 HIS A CA 1
ATOM 2282 C C . HIS A 1 280 ? 6.788 -12.151 1.301 1.00 97.75 280 HIS A C 1
ATOM 2284 O O . HIS A 1 280 ? 6.548 -12.799 0.285 1.00 97.75 280 HIS A O 1
ATOM 2290 N N . LEU A 1 281 ? 5.911 -11.267 1.790 1.00 98.19 281 LEU A N 1
ATOM 2291 C CA . LEU A 1 281 ? 4.617 -10.985 1.159 1.00 98.19 281 LEU A CA 1
ATOM 2292 C C . LEU A 1 281 ? 4.772 -10.483 -0.289 1.00 98.19 281 LEU A C 1
ATOM 2294 O O . LEU A 1 281 ? 4.030 -10.904 -1.177 1.00 98.19 281 LEU A O 1
ATOM 2298 N N . ALA A 1 282 ? 5.746 -9.608 -0.552 1.00 98.50 282 ALA A N 1
ATOM 2299 C CA . ALA A 1 282 ? 6.016 -9.114 -1.901 1.00 98.50 282 ALA A CA 1
ATOM 2300 C C . ALA A 1 282 ? 6.465 -10.245 -2.834 1.00 98.50 282 ALA A C 1
ATOM 2302 O O . ALA A 1 282 ? 5.981 -10.335 -3.963 1.00 98.50 282 ALA A O 1
ATOM 2303 N N . ARG A 1 283 ? 7.318 -11.150 -2.340 1.00 98.19 283 ARG A N 1
ATOM 2304 C CA . ARG A 1 283 ? 7.773 -12.334 -3.079 1.00 98.19 283 ARG A CA 1
ATOM 2305 C C . ARG A 1 283 ? 6.633 -13.305 -3.377 1.00 98.19 283 ARG A C 1
ATOM 2307 O O . ARG A 1 283 ? 6.541 -13.775 -4.507 1.00 98.19 283 ARG A O 1
ATOM 2314 N N . GLN A 1 284 ? 5.710 -13.528 -2.437 1.00 97.12 284 GLN A N 1
ATOM 2315 C CA . GLN A 1 284 ? 4.486 -14.300 -2.700 1.00 97.12 284 GLN A CA 1
ATOM 2316 C C . GLN A 1 284 ? 3.703 -13.704 -3.873 1.00 97.12 284 GLN A C 1
ATOM 2318 O O . GLN A 1 284 ? 3.362 -14.406 -4.822 1.00 97.12 284 GLN A O 1
ATOM 2323 N N . PHE A 1 285 ? 3.473 -12.390 -3.865 1.00 97.94 285 PHE A N 1
ATOM 2324 C CA . PHE A 1 285 ? 2.688 -11.750 -4.921 1.00 97.94 285 PHE A CA 1
ATOM 2325 C C . PHE A 1 285 ? 3.417 -11.765 -6.267 1.00 97.94 285 PHE A C 1
ATOM 2327 O O . PHE A 1 285 ? 2.817 -12.069 -7.297 1.00 97.94 285 PHE A O 1
ATOM 2334 N N . VAL A 1 286 ? 4.711 -11.450 -6.285 1.00 98.12 286 VAL A N 1
ATOM 2335 C CA . VAL A 1 286 ? 5.468 -11.358 -7.536 1.00 98.12 286 VAL A CA 1
ATOM 2336 C C . VAL A 1 286 ? 5.784 -12.742 -8.094 1.00 98.12 286 VAL A C 1
ATOM 2338 O O . VAL A 1 286 ? 5.518 -12.977 -9.268 1.00 98.12 286 VAL A O 1
ATOM 2341 N N . TYR A 1 287 ? 6.293 -13.673 -7.290 1.00 97.56 287 TYR A N 1
ATOM 2342 C CA . TYR A 1 287 ? 6.768 -14.976 -7.768 1.00 97.56 287 TYR A CA 1
ATOM 2343 C C . TYR A 1 287 ? 5.724 -16.089 -7.639 1.00 97.56 287 TYR A C 1
ATOM 2345 O O . TYR A 1 287 ? 5.646 -16.943 -8.517 1.00 97.56 287 TYR A O 1
ATOM 2353 N N . GLY A 1 288 ? 4.887 -16.066 -6.599 1.00 95.75 288 GLY A N 1
ATOM 2354 C CA . GLY A 1 288 ? 3.801 -17.038 -6.406 1.00 95.75 288 GLY A CA 1
ATOM 2355 C C . GLY A 1 288 ? 2.565 -16.770 -7.271 1.00 95.75 288 GLY A C 1
ATOM 2356 O O . GLY A 1 288 ? 1.786 -17.686 -7.544 1.00 95.75 288 GLY A O 1
ATOM 2357 N N . ARG A 1 289 ? 2.401 -15.534 -7.765 1.00 95.88 289 ARG A N 1
ATOM 2358 C CA . ARG A 1 289 ? 1.271 -15.145 -8.621 1.00 95.88 289 ARG A CA 1
ATOM 2359 C C . ARG A 1 289 ? 1.705 -14.600 -9.981 1.00 95.88 289 ARG A C 1
ATOM 2361 O O . ARG A 1 289 ? 1.514 -15.276 -10.989 1.00 95.88 289 ARG A O 1
ATOM 2368 N N . PHE A 1 290 ? 2.291 -13.402 -10.027 1.00 96.88 290 PHE A N 1
ATOM 2369 C CA . PHE A 1 290 ? 2.450 -12.665 -11.291 1.00 96.88 290 PHE A CA 1
ATOM 2370 C C . PHE A 1 290 ? 3.487 -13.258 -12.248 1.00 96.88 290 PHE A C 1
ATOM 2372 O O . PHE A 1 290 ? 3.292 -13.200 -13.459 1.00 96.88 290 PHE A O 1
ATOM 2379 N N . LEU A 1 291 ? 4.562 -13.845 -11.719 1.00 96.81 291 LEU A N 1
ATOM 2380 C CA . LEU A 1 291 ? 5.638 -14.497 -12.472 1.00 96.81 291 LEU A CA 1
ATOM 2381 C C . LEU A 1 291 ? 5.662 -16.020 -12.269 1.00 96.81 291 LEU A C 1
ATOM 2383 O O . LEU A 1 291 ? 6.624 -16.675 -12.672 1.00 96.81 291 LEU A O 1
ATOM 2387 N N . SER A 1 292 ? 4.608 -16.591 -11.678 1.00 94.56 292 SER A N 1
ATOM 2388 C CA . SER A 1 292 ? 4.535 -18.027 -11.406 1.00 94.56 292 SER A CA 1
ATOM 2389 C C . SER A 1 292 ? 4.467 -18.850 -12.695 1.00 94.56 292 SER A C 1
ATOM 2391 O O . SER A 1 292 ? 3.759 -18.513 -13.655 1.00 94.56 292 SER A O 1
ATOM 2393 N N . VAL A 1 293 ? 5.203 -19.961 -12.721 1.00 92.88 293 VAL A N 1
ATOM 2394 C CA . VAL A 1 293 ? 5.112 -20.968 -13.792 1.00 92.88 293 VAL A CA 1
ATOM 2395 C C . VAL A 1 293 ? 3.907 -21.895 -13.612 1.00 92.88 293 VAL A C 1
ATOM 2397 O O . VAL A 1 293 ? 3.404 -22.449 -14.601 1.00 92.88 293 VAL A O 1
ATOM 2400 N N . ASP A 1 294 ? 3.437 -22.003 -12.373 1.00 89.81 294 ASP A N 1
ATOM 2401 C CA . ASP A 1 294 ? 2.255 -22.738 -11.943 1.00 89.81 294 ASP A CA 1
ATOM 2402 C C . ASP A 1 294 ? 1.004 -21.843 -12.022 1.00 89.81 294 ASP A C 1
ATOM 2404 O O . ASP A 1 294 ? 1.113 -20.639 -12.306 1.00 89.81 294 ASP A O 1
ATOM 2408 N N . PRO A 1 295 ? -0.210 -22.399 -11.837 1.00 89.94 295 PRO A N 1
ATOM 2409 C CA . PRO A 1 295 ? -1.410 -21.587 -11.690 1.00 89.94 295 PRO A CA 1
ATOM 2410 C C . PRO A 1 295 ? -1.201 -20.489 -10.629 1.00 89.94 295 PRO A C 1
ATOM 2412 O O . PRO A 1 295 ? -0.705 -20.799 -9.544 1.00 89.94 295 PRO A O 1
ATOM 2415 N N . PRO A 1 296 ? -1.537 -19.218 -10.926 1.00 91.19 296 PRO A N 1
ATOM 2416 C CA . PRO A 1 296 ? -1.315 -18.119 -9.993 1.00 91.19 296 PRO A CA 1
ATOM 2417 C C . PRO A 1 296 ? -2.006 -18.376 -8.649 1.00 91.19 296 PRO A C 1
ATOM 2419 O O . PRO A 1 296 ? -3.203 -18.655 -8.619 1.00 91.19 296 PRO A O 1
ATOM 2422 N N . ALA A 1 297 ? -1.265 -18.265 -7.544 1.00 93.00 297 ALA A N 1
ATOM 2423 C CA . ALA A 1 297 ? -1.827 -18.467 -6.214 1.00 93.00 297 ALA A CA 1
ATOM 2424 C C . ALA A 1 297 ? -2.850 -17.375 -5.856 1.00 93.00 297 ALA A C 1
ATOM 2426 O O . ALA A 1 297 ? -2.692 -16.199 -6.207 1.00 93.00 297 ALA A O 1
ATOM 2427 N N . GLU A 1 298 ? -3.896 -17.760 -5.125 1.00 95.69 298 GLU A N 1
ATOM 2428 C CA . GLU A 1 298 ? -4.902 -16.833 -4.611 1.00 95.69 298 GLU A CA 1
ATOM 2429 C C . GLU A 1 298 ? -4.375 -16.022 -3.422 1.00 95.69 298 GLU A C 1
ATOM 2431 O O . GLU A 1 298 ? -3.546 -16.482 -2.634 1.00 95.69 298 GLU A O 1
ATOM 2436 N N . TYR A 1 299 ? -4.867 -14.789 -3.270 1.00 96.88 299 TYR A N 1
ATOM 2437 C CA . TYR A 1 299 ? -4.352 -13.871 -2.250 1.00 96.88 299 TYR A CA 1
ATOM 2438 C C . TYR A 1 299 ? -4.569 -14.355 -0.819 1.00 96.88 299 TYR A C 1
ATOM 2440 O O . TYR A 1 299 ? -3.729 -14.092 0.038 1.00 96.88 299 TYR A O 1
ATOM 2448 N N . TYR A 1 300 ? -5.682 -15.038 -0.547 1.00 97.44 300 TYR A N 1
ATOM 2449 C CA . TYR A 1 300 ? -5.982 -15.495 0.805 1.00 97.44 300 TYR A CA 1
ATOM 2450 C C . TYR A 1 300 ? -4.983 -16.557 1.298 1.00 97.44 300 TYR A C 1
ATOM 2452 O O . TYR A 1 300 ? -4.342 -16.293 2.319 1.00 97.44 300 TYR A O 1
ATOM 2460 N N . PRO A 1 301 ? -4.733 -17.667 0.568 1.00 96.12 301 PRO A N 1
ATOM 2461 C CA . PRO A 1 301 ? -3.677 -18.614 0.929 1.00 96.12 301 PRO A CA 1
ATOM 2462 C C . PRO A 1 301 ? -2.285 -17.984 1.053 1.00 96.12 301 PRO A C 1
ATOM 2464 O O . PRO A 1 301 ? -1.528 -18.330 1.963 1.00 96.12 301 PRO A O 1
ATOM 2467 N N . MET A 1 302 ? -1.941 -17.032 0.173 1.00 96.38 302 MET A N 1
ATOM 2468 C CA . MET A 1 302 ? -0.648 -16.334 0.232 1.00 96.38 302 MET A CA 1
ATOM 2469 C C . MET A 1 302 ? -0.470 -15.512 1.515 1.00 96.38 302 MET A C 1
ATOM 2471 O O . MET A 1 302 ? 0.655 -15.360 1.983 1.00 96.38 302 MET A O 1
ATOM 2475 N N . ILE A 1 303 ? -1.558 -14.975 2.077 1.00 97.56 303 ILE A N 1
ATOM 2476 C CA . ILE A 1 303 ? -1.520 -14.128 3.277 1.00 97.56 303 ILE A CA 1
ATOM 2477 C C . ILE A 1 303 ? -1.695 -14.949 4.562 1.00 97.56 303 ILE A C 1
ATOM 2479 O O . ILE A 1 303 ? -1.028 -14.664 5.553 1.00 97.56 303 ILE A O 1
ATOM 2483 N N . TYR A 1 304 ? -2.593 -15.938 4.570 1.00 96.69 304 TYR A N 1
ATOM 2484 C CA . TYR A 1 304 ? -3.065 -16.582 5.803 1.00 96.69 304 TYR A CA 1
ATOM 2485 C C . TYR A 1 304 ? -2.630 -18.040 5.982 1.00 96.69 304 TYR A C 1
ATOM 2487 O O . TYR A 1 304 ? -2.729 -18.547 7.100 1.00 96.69 304 TYR A O 1
ATOM 2495 N N . GLU A 1 305 ? -2.161 -18.712 4.926 1.00 92.62 305 GLU A N 1
ATOM 2496 C CA . GLU A 1 305 ? -1.929 -20.168 4.923 1.00 92.62 305 GLU A CA 1
ATOM 2497 C C . GLU A 1 305 ? -0.468 -20.554 4.646 1.00 92.62 305 GLU A C 1
ATOM 2499 O O . GLU A 1 305 ? -0.176 -21.723 4.411 1.00 92.62 305 GLU A O 1
ATOM 2504 N N . ASN A 1 306 ? 0.467 -19.596 4.708 1.00 81.56 306 ASN A N 1
ATOM 2505 C CA . ASN A 1 306 ? 1.900 -19.820 4.467 1.00 81.56 306 ASN A CA 1
ATOM 2506 C C . ASN A 1 306 ? 2.178 -20.530 3.129 1.00 81.56 306 ASN A C 1
ATOM 2508 O O . ASN A 1 306 ? 2.919 -21.513 3.076 1.00 81.56 306 ASN A O 1
ATOM 2512 N N . SER A 1 307 ? 1.575 -20.034 2.043 1.00 86.31 307 SER A N 1
ATOM 2513 C CA . SER A 1 307 ? 1.870 -20.535 0.694 1.00 86.31 307 SER A CA 1
ATOM 2514 C C . SER A 1 307 ? 3.367 -20.451 0.379 1.00 86.31 307 SER A C 1
ATOM 2516 O O . SER A 1 307 ? 4.089 -19.630 0.940 1.00 86.31 307 SER A O 1
ATOM 2518 N N . SER A 1 308 ? 3.846 -21.278 -0.546 1.00 88.00 308 SER A N 1
ATOM 2519 C CA . SER A 1 308 ? 5.218 -21.217 -1.059 1.00 88.00 308 SER A CA 1
ATOM 2520 C C . SER A 1 308 ? 5.235 -20.770 -2.518 1.00 88.00 308 SER A C 1
ATOM 2522 O O . SER A 1 308 ? 4.316 -21.089 -3.269 1.00 88.00 308 SER A O 1
ATOM 2524 N N . TYR A 1 309 ? 6.318 -20.123 -2.943 1.00 93.06 309 TYR A N 1
ATOM 2525 C CA . TYR A 1 309 ? 6.621 -19.878 -4.354 1.00 93.06 309 TYR A CA 1
ATOM 2526 C C . TYR A 1 309 ? 7.901 -20.613 -4.762 1.00 93.06 309 TYR A C 1
ATOM 2528 O O . TYR A 1 309 ? 8.768 -20.887 -3.932 1.00 93.06 309 TYR A O 1
ATOM 2536 N N . ALA A 1 310 ? 8.024 -20.923 -6.051 1.00 92.19 310 ALA A N 1
ATOM 2537 C CA . ALA A 1 310 ? 9.255 -21.463 -6.614 1.00 92.19 310 ALA A CA 1
ATOM 2538 C C . ALA A 1 310 ? 10.227 -20.323 -6.978 1.00 92.19 310 ALA A C 1
ATOM 2540 O O . ALA A 1 310 ? 9.778 -19.284 -7.476 1.00 92.19 310 ALA A O 1
ATOM 2541 N N . PRO A 1 311 ? 11.549 -20.508 -6.795 1.00 94.25 311 PRO A N 1
ATOM 2542 C CA . PRO A 1 311 ? 12.543 -19.575 -7.309 1.00 94.25 311 PRO A CA 1
ATOM 2543 C C . PRO A 1 311 ? 12.398 -19.366 -8.820 1.00 94.25 311 PRO A C 1
ATOM 2545 O O . PRO A 1 311 ? 12.137 -20.301 -9.583 1.00 94.25 311 PRO A O 1
ATOM 2548 N N . ILE A 1 312 ? 12.594 -18.128 -9.266 1.00 94.50 312 ILE A N 1
ATOM 2549 C CA . ILE A 1 312 ? 12.436 -17.752 -10.667 1.00 94.50 312 ILE A CA 1
ATOM 2550 C C . ILE A 1 312 ? 13.590 -18.305 -11.500 1.00 94.50 312 ILE A C 1
ATOM 2552 O O . ILE A 1 312 ? 14.765 -18.087 -11.210 1.00 94.50 312 ILE A O 1
ATOM 2556 N N . ASN A 1 313 ? 13.245 -18.944 -12.618 1.00 92.81 313 ASN A N 1
ATOM 2557 C CA . ASN A 1 313 ? 14.190 -19.271 -13.676 1.00 92.81 313 ASN A CA 1
ATOM 2558 C C . ASN A 1 313 ? 14.049 -18.268 -14.833 1.00 92.81 313 ASN A C 1
ATOM 2560 O O . ASN A 1 313 ? 13.083 -18.313 -15.596 1.00 92.81 313 ASN A O 1
ATOM 2564 N N . ARG A 1 314 ? 15.050 -17.393 -14.995 1.00 90.44 314 ARG A N 1
ATOM 2565 C CA . ARG A 1 314 ? 15.064 -16.329 -16.017 1.00 90.44 314 ARG A CA 1
ATOM 2566 C C . ARG A 1 314 ? 15.058 -16.808 -17.472 1.00 90.44 314 ARG A C 1
ATOM 2568 O O . ARG A 1 314 ? 14.822 -15.992 -18.350 1.00 90.44 314 ARG A O 1
ATOM 2575 N N . VAL A 1 315 ? 15.330 -18.088 -17.743 1.00 93.12 315 VAL A N 1
ATOM 2576 C CA . VAL A 1 315 ? 15.239 -18.662 -19.101 1.00 93.12 315 VAL A CA 1
ATOM 2577 C C . VAL A 1 315 ? 13.968 -19.488 -19.312 1.00 93.12 315 VAL A C 1
ATOM 2579 O O . VAL A 1 315 ? 13.775 -20.062 -20.381 1.00 93.12 315 VAL A O 1
ATOM 2582 N N . HIS A 1 316 ? 13.084 -19.567 -18.312 1.00 95.75 316 HIS A N 1
ATOM 2583 C CA . HIS A 1 316 ? 11.851 -20.335 -18.429 1.00 95.75 316 HIS A CA 1
ATOM 2584 C C . HIS A 1 316 ? 10.847 -19.628 -19.364 1.00 95.75 316 HIS A C 1
ATOM 2586 O O . HIS A 1 316 ? 10.476 -18.482 -19.089 1.00 95.75 316 HIS A O 1
ATOM 2592 N N . PRO A 1 317 ? 10.312 -20.298 -20.407 1.00 95.44 317 PRO A N 1
ATOM 2593 C CA . PRO A 1 317 ? 9.461 -19.657 -21.414 1.00 95.44 317 PRO A CA 1
ATOM 2594 C C . PRO A 1 317 ? 8.239 -18.930 -20.840 1.00 95.44 317 PRO A C 1
ATOM 2596 O O . PRO A 1 317 ? 7.965 -17.802 -21.228 1.00 95.44 317 PRO A O 1
ATOM 2599 N N . LYS A 1 318 ? 7.538 -19.527 -19.860 1.00 95.12 318 LYS A N 1
ATOM 2600 C CA . LYS A 1 318 ? 6.381 -18.875 -19.212 1.00 95.12 318 LYS A CA 1
ATOM 2601 C C . LYS A 1 318 ? 6.749 -17.593 -18.456 1.00 95.12 318 LYS A C 1
ATOM 2603 O O . LYS A 1 318 ? 5.954 -16.663 -18.445 1.00 95.12 318 LYS A O 1
ATOM 2608 N N . VAL A 1 319 ? 7.924 -17.541 -17.822 1.00 96.12 319 VAL A N 1
ATOM 2609 C CA . VAL A 1 319 ? 8.371 -16.344 -17.087 1.00 96.12 319 VAL A CA 1
ATOM 2610 C C . VAL A 1 319 ? 8.660 -15.226 -18.081 1.00 96.12 319 VAL A C 1
ATOM 2612 O O . VAL A 1 319 ? 8.183 -14.110 -17.903 1.00 96.12 319 VAL A O 1
ATOM 2615 N N . LEU A 1 320 ? 9.385 -15.545 -19.157 1.00 96.19 320 LEU A N 1
ATOM 2616 C CA . LEU A 1 320 ? 9.674 -14.598 -20.233 1.00 96.19 320 LEU A CA 1
ATOM 2617 C C . LEU A 1 320 ? 8.393 -14.083 -20.893 1.00 96.19 320 LEU A C 1
ATOM 2619 O O . LEU A 1 320 ? 8.276 -12.887 -21.131 1.00 96.19 320 LEU A O 1
ATOM 2623 N N . GLU A 1 321 ? 7.415 -14.959 -21.132 1.00 96.06 321 GLU A N 1
ATOM 2624 C CA . GLU A 1 321 ? 6.127 -14.568 -21.707 1.00 96.06 321 GLU A CA 1
ATOM 2625 C C . GLU A 1 321 ? 5.357 -13.607 -20.794 1.00 96.06 321 GLU A C 1
ATOM 2627 O O . GLU A 1 321 ? 4.914 -12.557 -21.246 1.00 96.06 321 GLU A O 1
ATOM 2632 N N . ARG A 1 322 ? 5.285 -13.894 -19.488 1.00 96.56 322 ARG A N 1
ATOM 2633 C CA . ARG A 1 322 ? 4.648 -13.015 -18.487 1.00 96.56 322 ARG A CA 1
ATOM 2634 C C . ARG A 1 322 ? 5.332 -11.653 -18.334 1.00 96.56 322 ARG A C 1
ATOM 2636 O O . ARG A 1 322 ? 4.736 -10.733 -17.784 1.00 96.56 322 ARG A O 1
ATOM 2643 N N . LEU A 1 323 ? 6.571 -11.519 -18.803 1.00 97.44 323 LEU A N 1
ATOM 2644 C CA . LEU A 1 323 ? 7.347 -10.279 -18.781 1.00 97.44 323 LEU A CA 1
ATOM 2645 C C . LEU A 1 323 ? 7.289 -9.500 -20.105 1.00 97.44 323 LEU A C 1
ATOM 2647 O O . LEU A 1 323 ? 7.870 -8.416 -20.198 1.00 97.44 323 LEU A O 1
ATOM 2651 N N . LYS A 1 324 ? 6.580 -10.003 -21.122 1.00 97.12 324 LYS A N 1
ATOM 2652 C CA . LYS A 1 324 ? 6.363 -9.265 -22.369 1.00 97.12 324 LYS A CA 1
ATOM 2653 C C . LYS A 1 324 ? 5.294 -8.191 -22.221 1.00 97.12 324 LYS A C 1
ATOM 2655 O O . LYS A 1 324 ? 4.353 -8.300 -21.434 1.00 97.12 324 LYS A O 1
ATOM 2660 N N . PHE A 1 325 ? 5.393 -7.167 -23.064 1.00 96.94 325 PHE A N 1
ATOM 2661 C CA . PHE A 1 325 ? 4.341 -6.162 -23.208 1.00 96.94 325 PHE A CA 1
ATOM 2662 C C . PHE A 1 325 ? 2.966 -6.822 -23.408 1.00 96.94 325 PHE A C 1
ATOM 2664 O O . PHE A 1 325 ? 2.864 -7.856 -24.069 1.00 96.94 325 PHE A O 1
ATOM 2671 N N . SER A 1 326 ? 1.915 -6.223 -22.842 1.00 93.81 326 SER A N 1
ATOM 2672 C CA . SER A 1 326 ? 0.534 -6.745 -22.743 1.00 93.81 326 SER A CA 1
ATOM 2673 C C . SER A 1 326 ? 0.311 -8.016 -21.903 1.00 93.81 326 SER A C 1
ATOM 2675 O O . SER A 1 326 ? -0.832 -8.277 -21.540 1.00 93.81 326 SER A O 1
ATOM 2677 N N . HIS A 1 327 ? 1.362 -8.749 -21.518 1.00 96.25 327 HIS A N 1
ATOM 2678 C CA . HIS A 1 327 ? 1.254 -9.976 -20.713 1.00 96.25 327 HIS A CA 1
ATOM 2679 C C . HIS A 1 327 ? 1.605 -9.772 -19.232 1.00 96.25 327 HIS A C 1
ATOM 2681 O O . HIS A 1 327 ? 1.278 -10.616 -18.397 1.00 96.25 327 HIS A O 1
ATOM 2687 N N . ILE A 1 328 ? 2.243 -8.647 -18.892 1.00 97.00 328 ILE A N 1
ATOM 2688 C CA . ILE A 1 328 ? 2.518 -8.259 -17.505 1.00 97.00 328 ILE A CA 1
ATOM 2689 C C . ILE A 1 328 ? 1.194 -7.930 -16.812 1.00 97.00 328 ILE A C 1
ATOM 2691 O O . ILE A 1 328 ? 0.593 -6.886 -17.056 1.00 97.00 328 ILE A O 1
ATOM 2695 N N . GLU A 1 329 ? 0.758 -8.827 -15.928 1.00 94.69 329 GLU A N 1
ATOM 2696 C CA . GLU A 1 329 ? -0.552 -8.767 -15.265 1.00 94.69 329 GLU A CA 1
ATOM 2697 C C . GLU A 1 329 ? -0.693 -7.567 -14.317 1.00 94.69 329 GLU A C 1
ATOM 2699 O O . GLU A 1 329 ? -1.779 -7.007 -14.170 1.00 94.69 329 GLU A O 1
ATOM 2704 N N . ASN A 1 330 ? 0.394 -7.164 -13.647 1.00 96.31 330 ASN A N 1
ATOM 2705 C CA . ASN A 1 330 ? 0.338 -6.133 -12.616 1.00 96.31 330 ASN A CA 1
ATOM 2706 C C . ASN A 1 330 ? 1.614 -5.284 -12.546 1.00 96.31 330 ASN A C 1
ATOM 2708 O O . ASN A 1 330 ? 2.735 -5.792 -12.607 1.00 96.31 330 ASN A O 1
ATOM 2712 N N . ASN A 1 331 ? 1.435 -3.981 -12.312 1.00 97.00 331 ASN A N 1
ATOM 2713 C CA . ASN A 1 331 ? 2.526 -3.013 -12.172 1.00 97.00 331 ASN A CA 1
ATOM 2714 C C . ASN A 1 331 ? 3.447 -3.287 -10.975 1.00 97.00 331 ASN A C 1
ATOM 2716 O O . ASN A 1 331 ? 4.568 -2.778 -10.955 1.00 97.00 331 ASN A O 1
ATOM 2720 N N . LEU A 1 332 ? 3.027 -4.125 -10.018 1.00 98.19 332 LEU A N 1
ATOM 2721 C CA . LEU A 1 332 ? 3.886 -4.577 -8.927 1.00 98.19 332 LEU A CA 1
ATOM 2722 C C . LEU A 1 332 ? 5.147 -5.268 -9.444 1.00 98.19 332 LEU A C 1
ATOM 2724 O O . LEU A 1 332 ? 6.179 -5.142 -8.804 1.00 98.19 332 LEU A O 1
ATOM 2728 N N . VAL A 1 333 ? 5.121 -5.911 -10.616 1.00 98.50 333 VAL A N 1
ATOM 2729 C CA . VAL A 1 333 ? 6.333 -6.490 -11.222 1.00 98.50 333 VAL A CA 1
ATOM 2730 C C . VAL A 1 333 ? 7.395 -5.410 -11.474 1.00 98.50 333 VAL A C 1
ATOM 2732 O O . VAL A 1 333 ? 8.560 -5.592 -11.128 1.00 98.50 333 VAL A O 1
ATOM 2735 N N . PHE A 1 334 ? 7.002 -4.255 -12.017 1.00 98.69 334 PHE A N 1
ATOM 2736 C CA . PHE A 1 334 ? 7.914 -3.130 -12.248 1.00 98.69 334 PHE A CA 1
ATOM 2737 C C . PHE A 1 334 ? 8.293 -2.412 -10.952 1.00 98.69 334 PHE A C 1
ATOM 2739 O O . PHE A 1 334 ? 9.471 -2.163 -10.716 1.00 98.69 334 PHE A O 1
ATOM 2746 N N . ASN A 1 335 ? 7.317 -2.092 -10.100 1.00 98.69 335 ASN A N 1
ATOM 2747 C CA . ASN A 1 335 ? 7.587 -1.339 -8.876 1.00 98.69 335 ASN A CA 1
ATOM 2748 C C . ASN A 1 335 ? 8.385 -2.172 -7.861 1.00 98.69 335 ASN A C 1
ATOM 2750 O O . ASN A 1 335 ? 9.235 -1.638 -7.161 1.00 98.69 335 ASN A O 1
ATOM 2754 N N . TYR A 1 336 ? 8.182 -3.489 -7.802 1.00 98.75 336 TYR A N 1
ATOM 2755 C CA . TYR A 1 336 ? 9.026 -4.356 -6.984 1.00 98.75 336 TYR A CA 1
ATOM 2756 C C . TYR A 1 336 ? 10.440 -4.471 -7.558 1.00 98.75 336 TYR A C 1
ATOM 2758 O O . TYR A 1 336 ? 11.404 -4.449 -6.801 1.00 98.75 336 TYR A O 1
ATOM 2766 N N . LEU A 1 337 ? 10.604 -4.503 -8.885 1.00 98.81 337 LEU A N 1
ATOM 2767 C CA . LEU A 1 337 ? 11.933 -4.417 -9.490 1.00 98.81 337 LEU A CA 1
ATOM 2768 C C . LEU A 1 337 ? 12.644 -3.106 -9.136 1.00 98.81 337 LEU A C 1
ATOM 2770 O O . LEU A 1 337 ? 13.823 -3.143 -8.799 1.00 98.81 337 LEU A O 1
ATOM 2774 N N . ASP A 1 338 ? 11.952 -1.965 -9.180 1.00 98.75 338 ASP A N 1
ATOM 2775 C CA . ASP A 1 338 ? 12.514 -0.686 -8.733 1.00 98.75 338 ASP A CA 1
ATOM 2776 C C . ASP A 1 338 ? 12.948 -0.758 -7.260 1.00 98.75 338 ASP A C 1
ATOM 2778 O O . ASP A 1 338 ? 14.042 -0.306 -6.920 1.00 98.75 338 ASP A O 1
ATOM 2782 N N . TYR A 1 339 ? 12.165 -1.416 -6.400 1.00 98.75 339 TYR A N 1
ATOM 2783 C CA . TYR A 1 339 ? 12.539 -1.675 -5.009 1.00 98.75 339 TYR A CA 1
ATOM 2784 C C . TYR A 1 339 ? 13.818 -2.520 -4.914 1.00 98.75 339 TYR A C 1
ATOM 2786 O O . TYR A 1 339 ? 14.734 -2.157 -4.179 1.00 98.75 339 TYR A O 1
ATOM 2794 N N . LEU A 1 340 ? 13.944 -3.589 -5.708 1.00 98.69 340 LEU A N 1
ATOM 2795 C CA . LEU A 1 340 ? 15.154 -4.418 -5.749 1.00 98.69 340 LEU A CA 1
ATOM 2796 C C . LEU A 1 340 ? 16.372 -3.654 -6.289 1.00 98.69 340 LEU A C 1
ATOM 2798 O O . LEU A 1 340 ? 17.481 -3.830 -5.780 1.00 98.69 340 LEU A O 1
ATOM 2802 N N . ILE A 1 341 ? 16.189 -2.788 -7.294 1.00 98.50 341 ILE A N 1
ATOM 2803 C CA . ILE A 1 341 ? 17.248 -1.906 -7.803 1.00 98.50 341 ILE A CA 1
ATOM 2804 C C . ILE A 1 341 ? 17.731 -0.974 -6.689 1.00 98.50 341 ILE A C 1
ATOM 2806 O O . ILE A 1 341 ? 18.943 -0.841 -6.504 1.00 98.50 341 ILE A O 1
ATOM 2810 N N . TRP A 1 342 ? 16.794 -0.365 -5.957 1.00 97.69 342 TRP A N 1
ATOM 2811 C CA . TRP A 1 342 ? 17.080 0.512 -4.828 1.00 97.69 342 TRP A CA 1
ATOM 2812 C C . TRP A 1 342 ? 17.833 -0.231 -3.718 1.00 97.69 342 TRP A C 1
ATOM 2814 O O . TRP A 1 342 ? 18.931 0.186 -3.355 1.00 97.69 342 TRP A O 1
ATOM 2824 N N . CYS A 1 343 ? 17.324 -1.379 -3.253 1.00 95.94 343 CYS A N 1
ATOM 2825 C CA . CYS A 1 343 ? 17.983 -2.193 -2.227 1.00 95.94 343 CYS A CA 1
ATOM 2826 C C . CYS A 1 343 ? 19.399 -2.598 -2.635 1.00 95.94 343 CYS A C 1
ATOM 2828 O O . CYS A 1 343 ? 20.330 -2.435 -1.859 1.00 95.94 343 CYS A O 1
ATOM 2830 N N . ASN A 1 344 ? 19.590 -3.075 -3.867 1.00 94.31 344 ASN A N 1
ATOM 2831 C CA . ASN A 1 344 ? 20.908 -3.484 -4.343 1.00 94.31 344 ASN A CA 1
ATOM 2832 C C . ASN A 1 344 ? 21.912 -2.317 -4.410 1.00 94.31 344 ASN A C 1
ATOM 2834 O O . ASN A 1 344 ? 23.110 -2.558 -4.291 1.00 94.31 344 ASN A O 1
ATOM 2838 N N . ALA A 1 345 ? 21.460 -1.077 -4.618 1.00 92.19 345 ALA A N 1
ATOM 2839 C CA . ALA A 1 345 ? 22.332 0.092 -4.504 1.00 92.19 345 ALA A CA 1
ATOM 2840 C C . ALA A 1 345 ? 22.676 0.380 -3.032 1.00 92.19 345 ALA A C 1
ATOM 2842 O O . ALA A 1 345 ? 23.850 0.458 -2.690 1.00 92.19 345 ALA A O 1
ATOM 2843 N N . MET A 1 346 ? 21.670 0.432 -2.153 1.00 89.38 346 MET A N 1
ATOM 2844 C CA . MET A 1 346 ? 21.865 0.756 -0.733 1.00 89.38 346 MET A CA 1
ATOM 2845 C C . MET A 1 346 ? 22.671 -0.313 0.034 1.00 89.38 346 MET A C 1
ATOM 2847 O O . MET A 1 346 ? 23.473 0.016 0.906 1.00 89.38 346 MET A O 1
ATOM 2851 N N . ASP A 1 347 ? 22.499 -1.598 -0.291 1.00 84.94 347 ASP A N 1
ATOM 2852 C CA . ASP A 1 347 ? 23.182 -2.708 0.388 1.00 84.94 347 ASP A CA 1
ATOM 2853 C C . ASP A 1 347 ? 24.665 -2.812 -0.024 1.00 84.94 347 ASP A C 1
ATOM 2855 O O . ASP A 1 347 ? 25.518 -3.124 0.811 1.00 84.94 347 ASP A O 1
ATOM 2859 N N . LYS A 1 348 ? 25.002 -2.509 -1.290 1.00 71.00 348 LYS A N 1
ATOM 2860 C CA . LYS A 1 348 ? 26.402 -2.447 -1.758 1.00 71.00 348 LYS A CA 1
ATOM 2861 C C . LYS A 1 348 ? 27.192 -1.358 -1.034 1.00 71.00 348 LYS A C 1
ATOM 2863 O O . LYS A 1 348 ? 28.355 -1.576 -0.696 1.00 71.00 348 LYS A O 1
ATOM 2868 N N . ASP A 1 349 ? 26.534 -0.245 -0.736 1.00 60.22 349 ASP A N 1
ATOM 2869 C CA . ASP A 1 349 ? 27.137 0.894 -0.050 1.00 60.22 349 ASP A CA 1
ATOM 2870 C C . ASP A 1 349 ? 27.411 0.594 1.437 1.00 60.22 349 ASP A C 1
ATOM 2872 O O . ASP A 1 349 ? 28.433 1.013 1.983 1.00 60.22 349 ASP A O 1
ATOM 2876 N N . ASN A 1 350 ? 26.563 -0.208 2.094 1.00 55.53 350 ASN A N 1
ATOM 2877 C CA . ASN A 1 350 ? 26.760 -0.604 3.496 1.00 55.53 350 ASN A CA 1
ATOM 2878 C C . ASN A 1 350 ? 27.943 -1.571 3.703 1.00 55.53 350 ASN A C 1
ATOM 2880 O O . ASN A 1 350 ? 28.527 -1.601 4.789 1.00 55.53 350 ASN A O 1
ATOM 2884 N N . GLY A 1 351 ? 28.314 -2.344 2.673 1.00 49.78 351 GLY A N 1
ATOM 2885 C CA . GLY A 1 351 ? 29.410 -3.322 2.709 1.00 49.78 351 GLY A CA 1
ATOM 2886 C C . GLY A 1 351 ? 30.791 -2.792 2.295 1.00 49.78 351 GLY A C 1
ATOM 2887 O O . GLY A 1 351 ? 31.776 -3.515 2.436 1.00 49.78 351 GLY A O 1
ATOM 2888 N N . GLN A 1 352 ? 30.896 -1.556 1.790 1.00 46.72 352 GLN A N 1
ATOM 2889 C CA . GLN A 1 352 ? 32.138 -0.963 1.262 1.00 46.72 352 GLN A CA 1
ATOM 2890 C C . GLN A 1 352 ? 32.558 0.318 2.005 1.00 46.72 352 GLN A C 1
ATOM 2892 O O . GLN A 1 352 ? 32.945 1.308 1.389 1.00 46.72 352 GLN A O 1
ATOM 2897 N N . LYS A 1 353 ? 32.552 0.307 3.346 1.00 47.56 353 LYS A N 1
ATOM 2898 C CA . LYS A 1 353 ? 33.056 1.447 4.143 1.00 47.56 353 LYS A CA 1
ATOM 2899 C C . LYS A 1 353 ? 34.564 1.723 3.975 1.00 47.56 353 LYS A C 1
ATOM 2901 O O . LYS A 1 353 ? 34.987 2.845 4.228 1.00 47.56 353 LYS A O 1
ATOM 2906 N N . ASP A 1 354 ? 35.351 0.760 3.483 1.00 46.72 354 ASP A N 1
ATOM 2907 C CA . ASP A 1 354 ? 36.826 0.833 3.496 1.00 46.72 354 ASP A CA 1
ATOM 2908 C C . ASP A 1 354 ? 37.511 1.101 2.141 1.00 46.72 354 ASP A C 1
ATOM 2910 O O . ASP A 1 354 ? 38.740 1.069 2.055 1.00 46.72 354 ASP A O 1
ATOM 2914 N N . LYS A 1 355 ? 36.779 1.390 1.055 1.00 41.41 355 LYS A N 1
ATOM 2915 C CA . LYS A 1 355 ? 37.409 1.731 -0.237 1.00 41.41 355 LYS A CA 1
ATOM 2916 C C . LYS A 1 355 ? 36.813 2.994 -0.851 1.00 41.41 355 LYS A C 1
ATOM 2918 O O . LYS A 1 355 ? 35.791 2.944 -1.515 1.00 41.41 355 LYS A O 1
ATOM 2923 N N . GLY A 1 356 ? 37.516 4.106 -0.623 1.00 41.28 356 GLY A N 1
ATOM 2924 C CA . GLY A 1 356 ? 37.573 5.317 -1.450 1.00 41.28 356 GLY A CA 1
ATOM 2925 C C . GLY A 1 356 ? 36.296 5.758 -2.171 1.00 41.28 356 GLY A C 1
ATOM 2926 O O . GLY A 1 356 ? 35.984 5.251 -3.238 1.00 41.28 356 GLY A O 1
ATOM 2927 N N . ASN A 1 357 ? 35.657 6.803 -1.640 1.00 44.03 357 ASN A N 1
ATOM 2928 C CA . ASN A 1 357 ? 34.864 7.800 -2.370 1.00 44.03 357 ASN A CA 1
ATOM 2929 C C . ASN A 1 357 ? 33.938 7.273 -3.493 1.00 44.03 357 ASN A C 1
ATOM 2931 O O . ASN A 1 357 ? 33.892 7.843 -4.583 1.00 44.03 357 ASN A O 1
ATOM 2935 N N . CYS A 1 358 ? 33.178 6.203 -3.240 1.00 47.88 358 CYS A N 1
ATOM 2936 C CA . CYS A 1 358 ? 32.033 5.861 -4.081 1.00 47.88 358 CYS A CA 1
ATOM 2937 C C . CYS A 1 358 ? 30.935 6.893 -3.792 1.00 47.88 358 CYS A C 1
ATOM 2939 O O . CYS A 1 358 ? 30.249 6.829 -2.773 1.00 47.88 358 CYS A O 1
ATOM 2941 N N . GLN A 1 359 ? 30.844 7.918 -4.637 1.00 59.72 359 GLN A N 1
ATOM 2942 C CA . GLN A 1 359 ? 29.832 8.960 -4.515 1.00 59.72 359 GLN A CA 1
ATOM 2943 C C . GLN A 1 359 ? 28.445 8.315 -4.658 1.00 59.72 359 GLN A C 1
ATOM 2945 O O . GLN A 1 359 ? 28.168 7.678 -5.675 1.00 59.72 359 GLN A O 1
ATOM 2950 N N . LYS A 1 360 ? 27.602 8.452 -3.623 1.00 72.31 360 LYS A N 1
ATOM 2951 C CA . LYS A 1 360 ? 26.241 7.897 -3.596 1.00 72.31 360 LYS A CA 1
ATOM 2952 C C . LYS A 1 360 ? 25.484 8.348 -4.847 1.00 72.31 360 LYS A C 1
ATOM 2954 O O . LYS A 1 360 ? 25.495 9.532 -5.190 1.00 72.31 360 LYS A O 1
ATOM 2959 N N . ASP A 1 361 ? 24.829 7.411 -5.532 1.00 90.50 361 ASP A N 1
ATOM 2960 C CA . ASP A 1 361 ? 23.937 7.749 -6.643 1.00 90.50 361 ASP A CA 1
ATOM 2961 C C . ASP A 1 361 ? 22.681 8.412 -6.059 1.00 90.50 361 ASP A C 1
ATOM 2963 O O . ASP A 1 361 ? 21.715 7.750 -5.671 1.00 90.50 361 ASP A O 1
ATOM 2967 N N . GLU A 1 362 ? 22.733 9.739 -5.924 1.00 92.12 362 GLU A N 1
ATOM 2968 C CA . GLU A 1 362 ? 21.695 10.538 -5.269 1.00 92.12 362 GLU A CA 1
ATOM 2969 C C . GLU A 1 362 ? 20.323 10.401 -5.946 1.00 92.12 362 GLU A C 1
ATOM 2971 O O . GLU A 1 362 ? 19.304 10.570 -5.282 1.00 92.12 362 GLU A O 1
ATOM 2976 N N . VAL A 1 363 ? 20.273 10.045 -7.237 1.00 95.38 363 VAL A N 1
ATOM 2977 C CA . VAL A 1 363 ? 19.011 9.764 -7.941 1.00 95.38 363 VAL A CA 1
ATOM 2978 C C . VAL A 1 363 ? 18.361 8.504 -7.371 1.00 95.38 363 VAL A C 1
ATOM 2980 O O . VAL A 1 363 ? 17.156 8.489 -7.132 1.00 95.38 363 VAL A O 1
ATOM 2983 N N . ILE A 1 364 ? 19.150 7.450 -7.133 1.00 95.69 364 ILE A N 1
ATOM 2984 C CA . ILE A 1 364 ? 18.652 6.207 -6.534 1.00 95.69 364 ILE A CA 1
ATOM 2985 C C . ILE A 1 364 ? 18.333 6.430 -5.056 1.00 95.69 364 ILE A C 1
ATOM 2987 O O . ILE A 1 364 ? 17.250 6.059 -4.609 1.00 95.69 364 ILE A O 1
ATOM 2991 N N . LYS A 1 365 ? 19.237 7.069 -4.303 1.00 93.38 365 LYS A N 1
ATOM 2992 C CA . LYS A 1 365 ? 19.059 7.316 -2.864 1.00 93.38 365 LYS A CA 1
ATOM 2993 C C . LYS A 1 365 ? 17.757 8.071 -2.570 1.00 93.38 365 LYS A C 1
ATOM 2995 O O . LYS A 1 365 ? 16.998 7.663 -1.692 1.00 93.38 365 LYS A O 1
ATOM 3000 N N . GLN A 1 366 ? 17.480 9.130 -3.333 1.00 93.81 366 GLN A N 1
ATOM 3001 C CA . GLN A 1 366 ? 16.330 10.016 -3.126 1.00 93.81 366 GLN A CA 1
ATOM 3002 C C . GLN A 1 366 ? 15.072 9.589 -3.902 1.00 93.81 366 GLN A C 1
ATOM 3004 O O . GLN A 1 366 ? 14.083 10.318 -3.927 1.00 93.81 366 GLN A O 1
ATOM 3009 N N . PHE A 1 367 ? 15.082 8.413 -4.538 1.00 96.12 367 PHE A N 1
ATOM 3010 C CA . PHE A 1 367 ? 13.969 7.938 -5.356 1.00 96.12 367 PHE A CA 1
ATOM 3011 C C . PHE A 1 367 ? 12.674 7.777 -4.554 1.00 96.12 367 PHE A C 1
ATOM 3013 O O . PHE A 1 367 ? 12.661 7.139 -3.501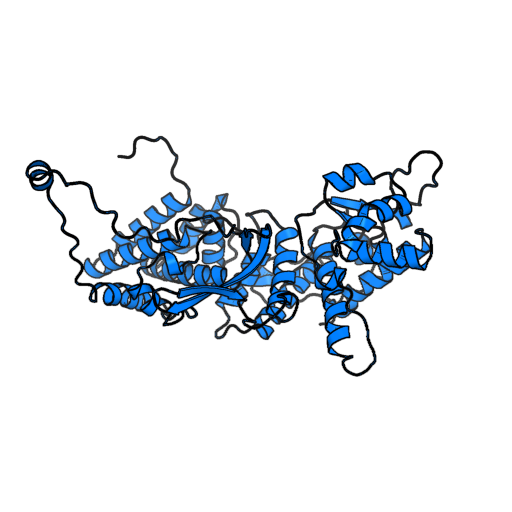 1.00 96.12 367 PHE A O 1
ATOM 3020 N N . GLU A 1 368 ? 11.568 8.291 -5.096 1.00 95.44 368 GLU A N 1
ATOM 3021 C CA . GLU A 1 368 ? 10.226 8.160 -4.528 1.00 95.44 368 GLU A CA 1
ATOM 3022 C C . GLU A 1 368 ? 9.224 7.639 -5.559 1.00 95.44 368 GLU A C 1
ATOM 3024 O O . GLU A 1 368 ? 9.193 8.064 -6.719 1.00 95.44 368 GLU A O 1
ATOM 3029 N N . TYR A 1 369 ? 8.346 6.743 -5.109 1.00 96.88 369 TYR A N 1
ATOM 3030 C CA . TYR A 1 369 ? 7.257 6.234 -5.931 1.00 96.88 369 TYR A CA 1
ATOM 3031 C C . TYR A 1 369 ? 6.167 7.282 -6.140 1.00 96.88 369 TYR A C 1
ATOM 3033 O O . TYR A 1 369 ? 5.744 7.986 -5.223 1.00 96.88 369 TYR A O 1
ATOM 3041 N N . SER A 1 370 ? 5.618 7.298 -7.348 1.00 94.00 370 SER A N 1
ATOM 3042 C CA . SER A 1 370 ? 4.389 8.016 -7.675 1.00 94.00 370 SER A CA 1
ATOM 3043 C C . SER A 1 370 ? 3.476 7.123 -8.508 1.00 94.00 370 SER A C 1
ATOM 3045 O O . SER A 1 370 ? 3.902 6.085 -9.019 1.00 94.00 370 SER A O 1
ATOM 3047 N N . PHE A 1 371 ? 2.206 7.507 -8.631 1.00 93.44 371 PHE A N 1
ATOM 3048 C CA . PHE A 1 371 ? 1.235 6.741 -9.403 1.00 93.44 371 PHE A CA 1
ATOM 3049 C C . PHE A 1 371 ? 1.584 6.767 -10.891 1.00 93.44 371 PHE A C 1
ATOM 3051 O O . PHE A 1 371 ? 1.423 7.782 -11.573 1.00 93.44 371 PHE A O 1
ATOM 3058 N N . ARG A 1 372 ? 2.061 5.627 -11.395 1.00 92.06 372 ARG A N 1
ATOM 3059 C CA . ARG A 1 372 ? 2.361 5.404 -12.808 1.00 92.06 372 ARG A CA 1
ATOM 3060 C C . ARG A 1 372 ? 1.855 4.032 -13.213 1.00 92.06 372 ARG A C 1
ATOM 3062 O O . ARG A 1 372 ? 2.154 3.036 -12.562 1.00 92.06 372 ARG A O 1
ATOM 3069 N N . SER A 1 373 ? 1.078 4.005 -14.283 1.00 91.62 373 SER A N 1
ATOM 3070 C CA . SER A 1 373 ? 0.384 2.803 -14.751 1.00 91.62 373 SER A CA 1
ATOM 3071 C C . SER A 1 373 ? 0.594 2.522 -16.231 1.00 91.62 373 SER A C 1
ATOM 3073 O O . SER A 1 373 ? 0.073 1.537 -16.743 1.00 91.62 373 SER A O 1
ATOM 3075 N N . SER A 1 374 ? 1.328 3.388 -16.932 1.00 95.75 374 SER A N 1
ATOM 3076 C CA . SER A 1 374 ? 1.508 3.282 -18.369 1.00 95.75 374 SER A CA 1
ATOM 3077 C C . SER A 1 374 ? 2.843 2.619 -18.679 1.00 95.75 374 SER A C 1
ATOM 3079 O O . SER A 1 374 ? 3.893 3.161 -18.334 1.00 95.75 374 SER A O 1
ATOM 3081 N N . VAL A 1 375 ? 2.788 1.452 -19.323 1.00 97.31 375 VAL A N 1
ATOM 3082 C CA . VAL A 1 375 ? 3.976 0.762 -19.834 1.00 97.31 375 VAL A CA 1
ATOM 3083 C C . VAL A 1 375 ? 4.421 1.450 -21.122 1.00 97.31 375 VAL A C 1
ATOM 3085 O O . VAL A 1 375 ? 3.661 1.527 -22.085 1.00 97.31 375 VAL A O 1
ATOM 3088 N N . GLU A 1 376 ? 5.646 1.957 -21.111 1.00 97.50 376 GLU A N 1
ATOM 3089 C CA . GLU A 1 376 ? 6.314 2.617 -22.226 1.00 97.50 376 GLU A CA 1
ATOM 3090 C C . GLU A 1 376 ? 7.413 1.723 -22.783 1.00 97.50 376 GLU A C 1
ATOM 3092 O O . GLU A 1 376 ? 8.182 1.120 -22.029 1.00 97.50 376 GLU A O 1
ATOM 3097 N N . HIS A 1 377 ? 7.525 1.699 -24.106 1.00 97.94 377 HIS A N 1
ATOM 3098 C CA . HIS A 1 377 ? 8.673 1.124 -24.790 1.00 97.94 377 HIS A CA 1
ATOM 3099 C C . HIS A 1 377 ? 9.767 2.170 -24.924 1.00 97.94 377 HIS A C 1
ATOM 3101 O O . HIS A 1 377 ? 9.512 3.231 -25.478 1.00 97.94 377 HIS A O 1
ATOM 3107 N N . PHE A 1 378 ? 10.995 1.902 -24.491 1.00 97.69 378 PHE A N 1
ATOM 3108 C CA . PHE A 1 378 ? 12.079 2.872 -24.642 1.00 97.69 378 PHE A CA 1
ATOM 3109 C C . PHE A 1 378 ? 12.463 3.039 -26.121 1.00 97.69 378 PHE A C 1
ATOM 3111 O O . PHE A 1 378 ? 12.447 4.155 -26.642 1.00 97.69 378 PHE A O 1
ATOM 3118 N N . TYR A 1 379 ? 12.652 1.938 -26.850 1.00 97.94 379 TYR A N 1
ATOM 3119 C CA . TYR A 1 379 ? 12.611 1.933 -28.312 1.00 97.94 379 TYR A CA 1
ATOM 3120 C C . TYR A 1 379 ? 11.153 1.939 -28.801 1.00 97.94 379 TYR A C 1
ATOM 3122 O O . TYR A 1 379 ? 10.411 1.030 -28.431 1.00 97.94 379 TYR A O 1
ATOM 3130 N N . PRO A 1 380 ? 10.719 2.921 -29.610 1.00 97.25 380 PRO A N 1
ATOM 3131 C CA . PRO A 1 380 ? 9.306 3.130 -29.927 1.00 97.25 380 PRO A CA 1
ATOM 3132 C C . PRO A 1 380 ? 8.702 2.017 -30.801 1.00 97.25 380 PRO A C 1
ATOM 3134 O O . PRO A 1 380 ? 9.352 1.512 -31.714 1.00 97.25 380 PRO A O 1
ATOM 3137 N N . GLN A 1 381 ? 7.421 1.695 -30.570 1.00 95.25 381 GLN A N 1
ATOM 3138 C CA . GLN A 1 381 ? 6.651 0.762 -31.417 1.00 95.25 381 GLN A CA 1
ATOM 3139 C C . GLN A 1 381 ? 6.350 1.351 -32.803 1.00 95.25 381 GLN A C 1
ATOM 3141 O O . GLN A 1 381 ? 6.357 0.651 -33.817 1.00 95.25 381 GLN A O 1
ATOM 3146 N N . HIS A 1 382 ? 6.111 2.662 -32.849 1.00 94.81 382 HIS A N 1
ATOM 3147 C CA . HIS A 1 382 ? 5.858 3.413 -34.074 1.00 94.81 382 HIS A CA 1
ATOM 3148 C C . HIS A 1 382 ? 6.873 4.557 -34.188 1.00 94.81 382 HIS A C 1
ATOM 3150 O O . HIS A 1 382 ? 6.552 5.703 -33.872 1.00 94.81 382 HIS A O 1
ATOM 3156 N N . PRO A 1 383 ? 8.125 4.255 -34.586 1.00 93.94 383 PRO A N 1
ATOM 3157 C CA . PRO A 1 383 ? 9.125 5.282 -34.844 1.00 93.94 383 PRO A CA 1
ATOM 3158 C C . PRO A 1 383 ? 8.606 6.338 -35.826 1.00 93.94 383 PRO A C 1
ATOM 3160 O O . PRO A 1 383 ? 7.922 5.994 -36.790 1.00 93.94 383 PRO A O 1
ATOM 3163 N N . ILE A 1 384 ? 8.972 7.605 -35.610 1.00 91.62 384 ILE A N 1
ATOM 3164 C CA . ILE A 1 384 ? 8.751 8.678 -36.595 1.00 91.62 384 ILE A CA 1
ATOM 3165 C C . ILE A 1 384 ? 9.420 8.304 -37.930 1.00 91.62 384 ILE A C 1
ATOM 3167 O O . ILE A 1 384 ? 10.469 7.650 -37.940 1.00 91.62 384 ILE A O 1
ATOM 3171 N N . ASP A 1 385 ? 8.809 8.730 -39.039 1.00 84.38 385 ASP A N 1
ATOM 3172 C CA . ASP A 1 385 ? 9.263 8.461 -40.405 1.00 84.38 385 ASP A CA 1
ATOM 3173 C C . ASP A 1 385 ? 10.777 8.658 -40.578 1.00 84.38 385 ASP A C 1
ATOM 3175 O O . ASP A 1 385 ? 11.353 9.668 -40.172 1.00 84.38 385 ASP A O 1
ATOM 3179 N N . GLY A 1 386 ? 11.423 7.666 -41.195 1.00 85.31 386 GLY A N 1
ATOM 3180 C CA . GLY A 1 386 ? 12.868 7.649 -41.436 1.00 85.31 386 GLY A CA 1
ATOM 3181 C C . GLY A 1 386 ? 13.690 6.887 -40.393 1.00 85.31 386 GLY A C 1
ATOM 3182 O O . GLY A 1 386 ? 14.871 6.635 -40.629 1.00 85.31 386 GLY A O 1
ATOM 3183 N N . HIS A 1 387 ? 13.092 6.456 -39.280 1.00 90.12 387 HIS A N 1
ATOM 3184 C CA . HIS A 1 387 ? 13.760 5.582 -38.316 1.00 90.12 387 HIS A CA 1
ATOM 3185 C C . HIS A 1 387 ?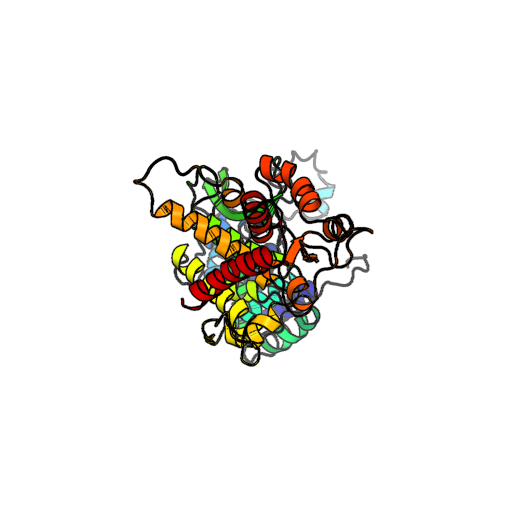 13.435 4.092 -38.529 1.00 90.12 387 HIS A C 1
ATOM 3187 O O . HIS A 1 387 ? 12.309 3.755 -38.904 1.00 90.12 387 HIS A O 1
ATOM 3193 N N . PRO A 1 388 ? 14.395 3.179 -38.272 1.00 91.00 388 PRO A N 1
ATOM 3194 C CA . PRO A 1 388 ? 14.165 1.749 -38.436 1.00 91.00 388 PRO A CA 1
ATOM 3195 C C . PRO A 1 388 ? 13.130 1.233 -37.432 1.00 91.00 388 PRO A C 1
ATOM 3197 O O . PRO A 1 388 ? 13.038 1.708 -36.302 1.00 91.00 388 PRO A O 1
ATOM 3200 N N . LYS A 1 389 ? 12.355 0.229 -37.847 1.00 93.44 389 LYS A N 1
ATOM 3201 C CA . LYS A 1 389 ? 11.498 -0.533 -36.934 1.00 93.44 389 LYS A CA 1
ATOM 3202 C C . LYS A 1 389 ? 12.312 -1.648 -36.292 1.00 93.44 389 LYS A C 1
ATOM 3204 O O . LYS A 1 389 ? 13.174 -2.243 -36.936 1.00 93.44 389 LYS A O 1
ATOM 3209 N N . LEU A 1 390 ? 12.032 -1.910 -35.023 1.00 95.06 390 LEU A N 1
ATOM 3210 C CA . LEU A 1 390 ? 12.586 -3.048 -34.304 1.00 95.06 390 LEU A CA 1
ATOM 3211 C C . LEU A 1 390 ? 11.650 -4.249 -34.478 1.00 95.06 390 LEU A C 1
ATOM 3213 O O . LEU A 1 390 ? 10.432 -4.076 -34.468 1.00 95.06 390 LEU A O 1
ATOM 3217 N N . ASP A 1 391 ? 12.215 -5.443 -34.640 1.00 95.06 391 ASP A N 1
ATOM 3218 C CA . ASP A 1 391 ? 11.427 -6.677 -34.700 1.00 95.06 391 ASP A CA 1
ATOM 3219 C C . ASP A 1 391 ? 10.646 -6.884 -33.390 1.00 95.06 391 ASP A C 1
ATOM 3221 O O . ASP A 1 391 ? 11.162 -6.616 -32.297 1.00 95.06 391 ASP A O 1
ATOM 3225 N N . GLU A 1 392 ? 9.406 -7.368 -33.490 1.00 93.31 392 GLU A N 1
ATOM 3226 C CA . GLU A 1 392 ? 8.515 -7.597 -32.348 1.00 93.31 392 GLU A CA 1
ATOM 3227 C C . GLU A 1 392 ? 9.139 -8.506 -31.278 1.00 93.31 392 GLU A C 1
ATOM 3229 O O . GLU A 1 392 ? 8.910 -8.292 -30.081 1.00 93.31 392 GLU A O 1
ATOM 3234 N N . CYS A 1 393 ? 9.986 -9.465 -31.678 1.00 91.19 393 CYS A N 1
ATOM 3235 C CA . CYS A 1 393 ? 10.660 -10.368 -30.747 1.00 91.19 393 CYS A CA 1
ATOM 3236 C C . CYS A 1 393 ? 11.657 -9.658 -29.815 1.00 91.19 393 CYS A C 1
ATOM 3238 O O . CYS A 1 393 ? 11.947 -10.177 -28.735 1.00 91.19 393 CYS A O 1
ATOM 3240 N N . TYR A 1 394 ? 12.134 -8.463 -30.186 1.00 95.56 394 TYR A N 1
ATOM 3241 C CA . TYR A 1 394 ? 12.974 -7.604 -29.346 1.00 95.56 394 TYR A CA 1
ATOM 3242 C C . TYR A 1 394 ? 12.200 -6.420 -28.763 1.00 95.56 394 TYR A C 1
ATOM 3244 O O . TYR A 1 394 ? 12.446 -6.026 -27.625 1.00 95.56 394 TYR A O 1
ATOM 3252 N N . LEU A 1 395 ? 11.242 -5.873 -29.513 1.00 97.06 395 LEU A N 1
ATOM 3253 C CA . LEU A 1 395 ? 10.471 -4.688 -29.143 1.00 97.06 395 LEU A CA 1
ATOM 3254 C C . LEU A 1 395 ? 9.694 -4.871 -27.837 1.00 97.06 395 LEU A C 1
ATOM 3256 O O . LEU A 1 395 ? 9.746 -3.997 -26.972 1.00 97.06 395 LEU A O 1
ATOM 3260 N N . HIS A 1 396 ? 8.998 -6.000 -27.683 1.00 97.62 396 HIS A N 1
ATOM 3261 C CA . HIS A 1 396 ? 8.120 -6.269 -26.538 1.00 97.62 396 HIS A CA 1
ATOM 3262 C C . HIS A 1 396 ? 8.833 -6.908 -25.340 1.00 97.62 396 HIS A C 1
ATOM 3264 O O . HIS A 1 396 ? 8.167 -7.293 -24.376 1.00 97.62 396 HIS A O 1
ATOM 3270 N N . ARG A 1 397 ? 10.164 -7.033 -25.392 1.00 97.81 397 ARG A N 1
ATOM 3271 C CA . ARG A 1 397 ? 10.980 -7.595 -24.311 1.00 97.81 397 ARG A CA 1
ATOM 3272 C C . ARG A 1 397 ? 11.002 -6.674 -23.107 1.00 97.81 397 ARG A C 1
ATOM 3274 O O . ARG A 1 397 ? 11.074 -5.455 -23.252 1.00 97.81 397 ARG A O 1
ATOM 3281 N N . PHE A 1 398 ? 11.032 -7.259 -21.918 1.00 98.44 398 PHE A N 1
ATOM 3282 C CA . PHE A 1 398 ? 11.038 -6.538 -20.653 1.00 98.44 398 PHE A CA 1
ATOM 3283 C C . PHE A 1 398 ? 12.195 -5.550 -20.557 1.00 98.44 398 PHE A C 1
ATOM 3285 O O . PHE A 1 398 ? 12.019 -4.465 -20.006 1.00 98.44 398 PHE A O 1
ATOM 3292 N N . GLY A 1 399 ? 13.353 -5.872 -21.141 1.00 98.19 399 GLY A N 1
ATOM 3293 C CA . GLY A 1 399 ? 14.493 -4.953 -21.253 1.00 98.19 399 GLY A CA 1
ATOM 3294 C C . GLY A 1 399 ? 14.138 -3.603 -21.880 1.00 98.19 399 GLY A C 1
ATOM 3295 O O . GLY A 1 399 ? 14.661 -2.584 -21.453 1.00 98.19 399 GLY A O 1
ATOM 3296 N N . ASN A 1 400 ? 13.176 -3.567 -22.804 1.00 98.56 400 ASN A N 1
ATOM 3297 C CA . ASN A 1 400 ? 12.727 -2.356 -23.487 1.00 98.56 400 ASN A CA 1
ATOM 3298 C C . ASN A 1 400 ? 11.525 -1.665 -22.813 1.00 98.56 400 ASN A C 1
ATOM 3300 O O . ASN A 1 400 ? 11.078 -0.633 -23.299 1.00 98.56 400 ASN A O 1
ATOM 3304 N N . LEU A 1 401 ? 10.980 -2.210 -21.719 1.00 98.50 401 LEU A N 1
ATOM 3305 C CA . LEU A 1 401 ? 9.758 -1.703 -21.081 1.00 98.50 401 LEU A CA 1
ATOM 3306 C C . LEU A 1 401 ? 10.044 -0.993 -19.757 1.00 98.50 401 LEU A C 1
ATOM 3308 O O . LEU A 1 401 ? 10.826 -1.486 -18.940 1.00 98.50 401 LEU A O 1
ATOM 3312 N N . CYS A 1 402 ? 9.373 0.125 -19.497 1.00 97.69 402 CYS A N 1
ATOM 3313 C CA . CYS A 1 402 ? 9.382 0.807 -18.201 1.00 97.69 402 CYS A CA 1
ATOM 3314 C C . CYS A 1 402 ? 8.017 1.436 -17.886 1.00 97.69 402 CYS A C 1
ATOM 3316 O O . CYS A 1 402 ? 7.188 1.605 -18.777 1.00 97.69 402 CYS A O 1
ATOM 3318 N N . LEU A 1 403 ? 7.763 1.778 -16.618 1.00 97.56 403 LEU A N 1
ATOM 3319 C CA . LEU A 1 403 ? 6.561 2.533 -16.249 1.00 97.56 403 LEU A CA 1
ATOM 3320 C C . LEU A 1 403 ? 6.821 4.038 -16.294 1.00 97.56 403 LEU A C 1
ATOM 3322 O O . LEU A 1 403 ? 7.800 4.530 -15.732 1.00 97.56 403 LEU A O 1
ATOM 3326 N N . ILE A 1 404 ? 5.885 4.771 -16.892 1.00 95.44 404 ILE A N 1
ATOM 3327 C CA . ILE A 1 404 ? 5.804 6.236 -16.853 1.00 95.44 404 ILE A CA 1
ATOM 3328 C C . ILE A 1 404 ? 4.342 6.685 -16.676 1.00 95.44 404 ILE A C 1
ATOM 3330 O O . ILE A 1 404 ? 3.413 5.872 -16.621 1.00 95.44 404 ILE A O 1
ATOM 3334 N N . SER A 1 405 ? 4.106 7.993 -16.541 1.00 93.12 405 SER A N 1
ATOM 3335 C CA . SER A 1 405 ? 2.738 8.523 -16.512 1.00 93.12 405 SER A CA 1
ATOM 3336 C C . SER A 1 405 ? 2.085 8.441 -17.897 1.00 93.12 405 SER A C 1
ATOM 3338 O O . SER A 1 405 ? 2.760 8.573 -18.917 1.00 93.12 405 SER A O 1
ATOM 3340 N N . HIS A 1 406 ? 0.754 8.316 -17.952 1.00 91.00 406 HIS A N 1
ATOM 3341 C CA . HIS A 1 406 ? 0.007 8.334 -19.220 1.00 91.00 406 HIS A CA 1
ATOM 3342 C C . HIS A 1 406 ? 0.274 9.598 -20.053 1.00 91.00 406 HIS A C 1
ATOM 3344 O O . HIS A 1 406 ? 0.400 9.529 -21.276 1.00 91.00 406 HIS A O 1
ATOM 3350 N N . SER A 1 407 ? 0.408 10.750 -19.390 1.00 91.75 407 SER A N 1
ATOM 3351 C CA . SER A 1 407 ? 0.729 12.022 -20.043 1.00 91.75 407 SER A CA 1
ATOM 3352 C C . SER A 1 407 ? 2.114 12.020 -20.691 1.00 91.75 407 SER A C 1
ATOM 3354 O O . SER A 1 407 ? 2.275 12.560 -21.783 1.00 91.75 407 SER A O 1
ATOM 3356 N N . LYS A 1 408 ? 3.114 11.399 -20.052 1.00 92.81 408 LYS A N 1
ATOM 3357 C CA . LYS A 1 408 ? 4.453 11.250 -20.627 1.00 92.81 408 LYS A CA 1
ATOM 3358 C C . LYS A 1 408 ? 4.457 10.214 -21.744 1.00 92.81 408 LYS A C 1
ATOM 3360 O O . LYS A 1 408 ? 5.001 10.516 -22.796 1.00 92.81 408 LYS A O 1
ATOM 3365 N N . ASN A 1 409 ? 3.789 9.072 -21.575 1.00 93.31 409 ASN A N 1
ATOM 3366 C CA . ASN A 1 409 ? 3.681 8.056 -22.630 1.00 93.31 409 ASN A CA 1
ATOM 3367 C C . ASN A 1 409 ? 3.084 8.655 -23.909 1.00 93.31 409 ASN A C 1
ATOM 3369 O O . ASN A 1 409 ? 3.701 8.618 -24.969 1.00 93.31 409 ASN A O 1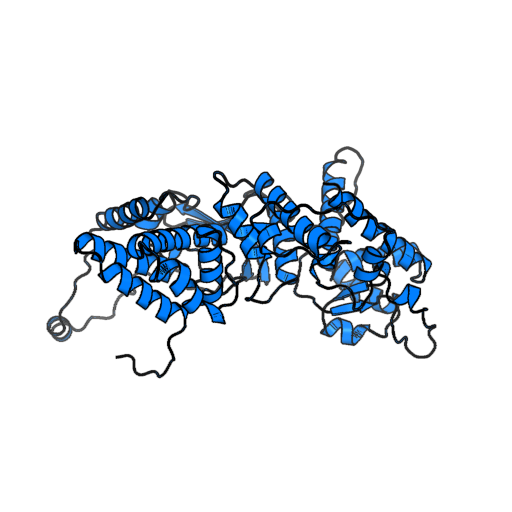
ATOM 3373 N N . SER A 1 410 ? 1.976 9.387 -23.784 1.00 91.94 410 SER A N 1
ATOM 3374 C CA . SER A 1 410 ? 1.347 10.064 -24.928 1.00 91.94 410 SER A CA 1
ATOM 3375 C C . SER A 1 410 ? 2.298 11.017 -25.671 1.00 91.94 410 SER A C 1
ATOM 3377 O O . SER A 1 410 ? 2.190 11.170 -26.882 1.00 91.94 410 SER A O 1
ATOM 3379 N N . ARG A 1 411 ? 3.244 11.652 -24.965 1.00 93.31 411 ARG A N 1
ATOM 3380 C CA . ARG A 1 411 ? 4.225 12.588 -25.544 1.00 93.31 411 ARG A CA 1
ATOM 3381 C C . ARG A 1 411 ? 5.480 11.909 -26.093 1.00 93.31 411 ARG A C 1
ATOM 3383 O O . ARG A 1 411 ? 6.121 12.473 -26.974 1.00 93.31 411 ARG A O 1
ATOM 3390 N N . LEU A 1 412 ? 5.871 10.771 -25.524 1.00 93.31 412 LEU A N 1
ATOM 3391 C CA . LEU A 1 412 ? 7.162 10.129 -25.771 1.00 93.31 412 LEU A CA 1
ATOM 3392 C C . LEU A 1 412 ? 7.062 8.898 -26.676 1.00 93.31 412 LEU A C 1
ATOM 3394 O O . LEU A 1 412 ? 8.061 8.565 -27.301 1.00 93.31 412 LEU A O 1
ATOM 3398 N N . SER A 1 413 ? 5.891 8.268 -26.783 1.00 91.50 413 SER A N 1
ATOM 3399 C CA . SER A 1 413 ? 5.664 6.950 -27.402 1.00 91.50 413 SER A CA 1
ATOM 3400 C C . SER A 1 413 ? 6.403 6.698 -28.722 1.00 91.50 413 SER A C 1
ATOM 3402 O O . SER A 1 413 ? 7.013 5.642 -28.882 1.00 91.50 413 SER A O 1
ATOM 3404 N N . ASN A 1 414 ? 6.414 7.674 -29.636 1.00 95.50 414 ASN A N 1
ATOM 3405 C CA . ASN A 1 414 ? 7.020 7.556 -30.973 1.00 95.50 414 ASN A CA 1
ATOM 3406 C C . ASN A 1 414 ? 8.470 8.069 -31.058 1.00 95.50 414 ASN A C 1
ATOM 3408 O O . ASN A 1 414 ? 9.116 7.969 -32.105 1.00 95.50 414 ASN A O 1
ATOM 3412 N N . LEU A 1 415 ? 8.990 8.652 -29.976 1.00 95.88 415 LEU A N 1
ATOM 3413 C CA . LEU A 1 415 ? 10.332 9.222 -29.934 1.00 95.88 415 LEU A CA 1
ATOM 3414 C C . LEU A 1 415 ? 11.398 8.131 -29.823 1.00 95.88 415 LEU A C 1
ATOM 3416 O O . LEU A 1 415 ? 11.217 7.112 -29.159 1.00 95.88 415 LEU A O 1
ATOM 3420 N N . GLN A 1 416 ? 12.552 8.384 -30.436 1.00 95.94 416 GLN A N 1
ATOM 3421 C CA . GLN A 1 416 ? 13.724 7.522 -30.309 1.00 95.94 416 GLN A CA 1
ATOM 3422 C C . GLN A 1 416 ? 14.314 7.559 -28.887 1.00 95.94 416 GLN A C 1
ATOM 3424 O O . GLN A 1 416 ? 14.176 8.580 -28.202 1.00 95.94 416 GLN A O 1
ATOM 3429 N N . PRO A 1 417 ? 15.056 6.514 -28.467 1.00 96.88 417 PRO A N 1
ATOM 3430 C CA . PRO A 1 417 ? 15.690 6.450 -27.149 1.00 96.88 417 PRO A CA 1
ATOM 3431 C C . PRO A 1 417 ? 16.489 7.705 -26.772 1.00 96.88 417 PRO A C 1
ATOM 3433 O O . PRO A 1 417 ? 16.373 8.181 -25.647 1.00 96.88 417 PRO A O 1
ATOM 3436 N N . ARG A 1 418 ? 17.219 8.320 -27.723 1.00 96.00 418 ARG A N 1
ATOM 3437 C CA . ARG A 1 418 ? 18.000 9.556 -27.473 1.00 96.00 418 ARG A CA 1
ATOM 3438 C C . ARG A 1 418 ? 17.102 10.715 -27.043 1.00 96.00 418 ARG A C 1
ATOM 3440 O O . ARG A 1 418 ? 17.349 11.341 -26.019 1.00 96.00 418 ARG A O 1
ATOM 3447 N N . ALA A 1 419 ? 16.011 10.935 -27.770 1.00 95.75 419 ALA A N 1
ATOM 3448 C CA . ALA A 1 419 ? 15.055 11.990 -27.453 1.00 95.75 419 ALA A CA 1
ATOM 3449 C C . ALA A 1 419 ? 14.317 11.725 -26.126 1.00 95.75 419 ALA A C 1
ATOM 3451 O O . ALA A 1 419 ? 14.070 12.656 -25.358 1.00 95.75 419 ALA A O 1
ATOM 3452 N N . LYS A 1 420 ? 14.004 10.458 -25.811 1.00 96.75 420 LYS A N 1
ATOM 3453 C CA . LYS A 1 420 ? 13.437 10.079 -24.504 1.00 96.75 420 LYS A CA 1
ATOM 3454 C C . LYS A 1 420 ? 14.424 10.336 -23.373 1.00 96.75 420 LYS A C 1
ATOM 3456 O O . LYS A 1 420 ? 14.054 10.940 -22.375 1.00 96.75 420 LYS A O 1
ATOM 3461 N N . ARG A 1 421 ? 15.682 9.932 -23.534 1.00 95.94 421 ARG A N 1
ATOM 3462 C CA . ARG A 1 421 ? 16.759 10.197 -22.577 1.00 95.94 421 ARG A CA 1
ATOM 3463 C C . ARG A 1 421 ? 16.900 11.694 -22.292 1.00 95.94 421 ARG A C 1
ATOM 3465 O O . ARG A 1 421 ? 16.918 12.089 -21.127 1.00 95.94 421 ARG A O 1
ATOM 3472 N N . ASP A 1 422 ? 16.909 12.529 -23.330 1.00 96.19 422 ASP A N 1
ATOM 3473 C CA . ASP A 1 422 ? 17.017 13.985 -23.180 1.00 96.19 422 ASP A CA 1
ATOM 3474 C C . ASP A 1 422 ? 15.816 14.593 -22.437 1.00 96.19 422 ASP A C 1
ATOM 3476 O O . ASP A 1 422 ? 15.990 15.510 -21.631 1.00 96.19 422 ASP A O 1
ATOM 3480 N N . HIS A 1 423 ? 14.612 14.028 -22.604 1.00 95.81 423 HIS A N 1
ATOM 3481 C CA . HIS A 1 423 ? 13.426 14.432 -21.840 1.00 95.81 423 HIS A CA 1
ATOM 3482 C C . HIS A 1 423 ? 13.605 14.269 -20.320 1.00 95.81 423 HIS A C 1
ATOM 3484 O O . HIS A 1 423 ? 13.121 15.101 -19.550 1.00 95.81 423 HIS A O 1
ATOM 3490 N N . PHE A 1 424 ? 14.304 13.221 -19.873 1.00 95.62 424 PHE A N 1
ATOM 3491 C CA . PHE A 1 424 ? 14.514 12.946 -18.447 1.00 95.62 424 PHE A CA 1
ATOM 3492 C C . PHE A 1 424 ? 15.779 13.596 -17.875 1.00 95.62 424 PHE A C 1
ATOM 3494 O O . PHE A 1 424 ? 15.918 13.672 -16.656 1.00 95.62 424 PHE A O 1
ATOM 3501 N N . GLN A 1 425 ? 16.681 14.115 -18.713 1.00 94.69 425 GLN A N 1
ATOM 3502 C CA . GLN A 1 425 ? 17.991 14.598 -18.271 1.00 94.69 425 GLN A CA 1
ATOM 3503 C C . GLN A 1 425 ? 17.903 15.754 -17.262 1.00 94.69 425 GLN A C 1
ATOM 3505 O O . GLN A 1 425 ? 18.685 15.807 -16.315 1.00 94.69 425 GLN A O 1
ATOM 3510 N N . ALA A 1 426 ? 16.947 16.673 -17.438 1.00 95.06 426 ALA A N 1
ATOM 3511 C CA . ALA A 1 426 ? 16.729 17.766 -16.489 1.00 95.06 426 ALA A CA 1
ATOM 3512 C C . ALA A 1 426 ? 16.277 17.250 -15.116 1.00 95.06 426 ALA A C 1
ATOM 3514 O O . ALA A 1 426 ? 16.885 17.600 -14.111 1.00 95.06 426 ALA A O 1
ATOM 3515 N N . ALA A 1 427 ? 15.293 16.347 -15.085 1.00 94.06 427 ALA A N 1
ATOM 3516 C CA . ALA A 1 427 ? 14.822 15.742 -13.842 1.00 94.06 427 ALA A CA 1
ATOM 3517 C C . ALA A 1 427 ? 15.936 14.955 -13.135 1.00 94.06 427 ALA A C 1
ATOM 3519 O O . ALA A 1 427 ? 16.090 15.079 -11.925 1.00 94.06 427 ALA A O 1
ATOM 3520 N N . ILE A 1 428 ? 16.756 14.210 -13.887 1.00 95.94 428 ILE A N 1
ATOM 3521 C CA . ILE A 1 428 ? 17.887 13.443 -13.342 1.00 95.94 428 ILE A CA 1
ATOM 3522 C C . ILE A 1 428 ? 18.917 14.368 -12.681 1.00 95.94 428 ILE A C 1
ATOM 3524 O O . ILE A 1 428 ? 19.398 14.052 -11.594 1.00 95.94 428 ILE A O 1
ATOM 3528 N N . ARG A 1 429 ? 19.228 15.526 -13.286 1.00 94.25 429 ARG A N 1
ATOM 3529 C CA . ARG A 1 429 ? 20.098 16.545 -12.661 1.00 94.25 429 ARG A CA 1
ATOM 3530 C C . ARG A 1 429 ? 19.517 17.070 -11.347 1.00 94.25 429 ARG A C 1
ATOM 3532 O O . ARG A 1 429 ? 20.272 17.310 -10.410 1.00 94.25 429 ARG A O 1
ATOM 3539 N N . ASP A 1 430 ? 18.193 17.143 -11.260 1.00 93.88 430 ASP A N 1
ATOM 3540 C CA . ASP A 1 430 ? 17.448 17.497 -10.048 1.00 93.88 430 ASP A CA 1
ATOM 3541 C C . ASP A 1 430 ? 17.178 16.286 -9.128 1.00 93.88 430 ASP A C 1
ATOM 3543 O O . ASP A 1 430 ? 16.312 16.355 -8.254 1.00 93.88 430 ASP A O 1
ATOM 3547 N N . ARG A 1 431 ? 17.909 15.173 -9.315 1.00 94.00 431 ARG A N 1
ATOM 3548 C CA . ARG A 1 431 ? 17.833 13.929 -8.518 1.00 94.00 431 ARG A CA 1
ATOM 3549 C C . ARG A 1 431 ? 16.469 13.237 -8.568 1.00 94.00 431 ARG A C 1
ATOM 3551 O O . ARG A 1 431 ? 16.082 12.529 -7.646 1.00 94.00 431 ARG A O 1
ATOM 3558 N N . LYS A 1 432 ? 15.730 13.431 -9.659 1.00 93.50 432 LYS A N 1
ATOM 3559 C CA . LYS A 1 432 ? 14.396 12.868 -9.880 1.00 93.50 432 LYS A CA 1
ATOM 3560 C C . LYS A 1 432 ? 14.386 11.983 -11.114 1.00 93.50 432 LYS A C 1
ATOM 3562 O O . LYS A 1 432 ? 14.940 12.318 -12.157 1.00 93.50 432 LYS A O 1
ATOM 3567 N N . ILE A 1 433 ? 13.670 10.873 -11.028 1.00 95.75 433 ILE A N 1
ATOM 3568 C CA . ILE A 1 433 ? 13.408 10.018 -12.180 1.00 95.75 433 ILE A CA 1
ATOM 3569 C C . ILE A 1 433 ? 12.042 9.367 -12.051 1.00 95.75 433 ILE A C 1
ATOM 3571 O O . ILE A 1 433 ? 11.461 9.315 -10.965 1.00 95.75 433 ILE A O 1
ATOM 3575 N N . ASP A 1 434 ? 11.519 8.889 -13.181 1.00 94.19 434 ASP A N 1
ATOM 3576 C CA . ASP A 1 434 ? 10.280 8.146 -13.149 1.00 94.19 434 ASP A CA 1
ATOM 3577 C C . ASP A 1 434 ? 10.456 6.775 -12.509 1.00 94.19 434 ASP A C 1
ATOM 3579 O O . ASP A 1 434 ? 9.952 6.536 -11.422 1.00 94.19 434 ASP A O 1
ATOM 3583 N N . THR A 1 435 ? 11.215 5.884 -13.118 1.00 97.56 435 THR A N 1
ATOM 3584 C CA . THR A 1 435 ? 11.499 4.572 -12.526 1.00 97.56 435 THR A CA 1
ATOM 3585 C C . THR A 1 435 ? 12.993 4.356 -12.454 1.00 97.56 435 THR A C 1
ATOM 3587 O O . THR A 1 435 ? 13.749 4.882 -13.278 1.00 97.56 435 THR A O 1
ATOM 3590 N N . LEU A 1 436 ? 13.437 3.561 -11.486 1.00 98.44 436 LEU A N 1
ATOM 3591 C CA . LEU A 1 436 ? 14.842 3.171 -11.404 1.00 98.44 436 LEU A CA 1
ATOM 3592 C C . LEU A 1 436 ? 15.219 2.234 -12.554 1.00 98.44 436 LEU A C 1
ATOM 3594 O O . LEU A 1 436 ? 16.348 2.275 -13.044 1.00 98.44 436 LEU A O 1
ATOM 3598 N N . LYS A 1 437 ? 14.258 1.457 -13.062 1.00 98.31 437 LYS A N 1
ATOM 3599 C CA . LYS A 1 437 ? 14.404 0.677 -14.287 1.00 98.31 437 LYS A CA 1
ATOM 3600 C C . LYS A 1 437 ? 14.727 1.572 -15.484 1.00 98.31 437 LYS A C 1
ATOM 3602 O O . LYS A 1 437 ? 15.709 1.299 -16.172 1.00 98.31 437 LYS A O 1
ATOM 3607 N N . LEU A 1 438 ? 13.955 2.644 -15.707 1.00 98.25 438 LEU A N 1
ATOM 3608 C CA . LEU A 1 438 ? 14.227 3.638 -16.756 1.00 98.25 438 LEU A CA 1
ATOM 3609 C C . LEU A 1 438 ? 15.574 4.330 -16.536 1.00 98.25 438 LEU A C 1
ATOM 3611 O O . LEU A 1 438 ? 16.325 4.523 -17.488 1.00 98.25 438 LEU A O 1
ATOM 3615 N N . TYR A 1 439 ? 15.908 4.665 -15.288 1.00 98.44 439 TYR A N 1
ATOM 3616 C CA . TYR A 1 439 ? 17.206 5.254 -14.972 1.00 98.44 439 TYR A CA 1
ATOM 3617 C C . TYR A 1 439 ? 18.362 4.354 -15.430 1.00 98.44 439 TYR A C 1
ATOM 3619 O O . TYR A 1 439 ? 19.284 4.817 -16.097 1.00 98.44 439 TYR A O 1
ATOM 3627 N N . LYS A 1 440 ? 18.273 3.045 -15.162 1.00 98.38 440 LYS A N 1
ATOM 3628 C CA . LYS A 1 440 ? 19.255 2.064 -15.641 1.00 98.38 440 LYS A CA 1
ATOM 3629 C C . LYS A 1 440 ? 19.289 1.920 -17.163 1.00 98.38 440 LYS A C 1
ATOM 3631 O O . LYS A 1 440 ? 20.370 1.710 -17.699 1.00 98.38 440 LYS A O 1
ATOM 3636 N N . MET A 1 441 ? 18.154 2.049 -17.856 1.00 98.56 441 MET A N 1
ATOM 3637 C CA . MET A 1 441 ? 18.144 2.077 -19.329 1.00 98.56 441 MET A CA 1
ATOM 3638 C C . MET A 1 441 ? 18.947 3.264 -19.857 1.00 98.56 441 MET A C 1
ATOM 3640 O O . MET A 1 441 ? 19.786 3.098 -20.734 1.00 98.56 441 MET A O 1
ATOM 3644 N N . ILE A 1 442 ? 18.720 4.452 -19.286 1.00 98.38 442 ILE A N 1
ATOM 3645 C CA . ILE A 1 442 ? 19.425 5.679 -19.666 1.00 98.38 442 ILE A CA 1
ATOM 3646 C C . ILE A 1 442 ? 20.930 5.548 -19.407 1.00 98.38 442 ILE A C 1
ATOM 3648 O O . ILE A 1 442 ? 21.712 5.901 -20.282 1.00 98.38 442 ILE A O 1
ATOM 3652 N N . LYS A 1 443 ? 21.343 5.006 -18.252 1.00 97.62 443 LYS A N 1
ATOM 3653 C CA . LYS A 1 443 ? 22.770 4.793 -17.950 1.00 97.62 443 LYS A CA 1
ATOM 3654 C C . LYS A 1 443 ? 23.426 3.835 -18.945 1.00 97.62 443 LYS A C 1
ATOM 3656 O O . LYS A 1 443 ? 24.440 4.196 -19.525 1.00 97.62 443 LYS A O 1
ATOM 3661 N N . LEU A 1 444 ? 22.811 2.679 -19.206 1.00 98.31 444 LEU A N 1
ATOM 3662 C CA . LEU A 1 444 ? 23.341 1.706 -20.170 1.00 98.31 444 LEU A CA 1
ATOM 3663 C C . LEU A 1 444 ? 23.417 2.291 -21.590 1.00 98.31 444 LEU A C 1
ATOM 3665 O O . LEU A 1 444 ? 24.387 2.079 -22.311 1.00 98.31 444 LEU A O 1
ATOM 3669 N N . MET A 1 445 ? 22.406 3.066 -21.983 1.00 97.69 445 MET A N 1
ATOM 3670 C CA . MET A 1 445 ? 22.399 3.764 -23.263 1.00 97.69 445 MET A CA 1
ATOM 3671 C C . MET A 1 445 ? 23.522 4.807 -23.368 1.00 97.69 445 MET A C 1
ATOM 3673 O O . MET A 1 445 ? 24.146 4.922 -24.421 1.00 97.69 445 MET A O 1
ATOM 3677 N N . ASP A 1 446 ? 23.754 5.587 -22.312 1.00 96.94 446 ASP A N 1
ATOM 3678 C CA . ASP A 1 446 ? 24.821 6.591 -22.269 1.00 96.94 446 ASP A CA 1
ATOM 3679 C C . ASP A 1 446 ? 26.210 5.928 -22.299 1.00 96.94 446 ASP A C 1
ATOM 3681 O O . ASP A 1 446 ? 27.106 6.431 -22.973 1.00 96.94 446 ASP A O 1
ATOM 3685 N N . GLU A 1 447 ? 26.373 4.784 -21.626 1.00 97.25 447 GLU A N 1
ATOM 3686 C CA . GLU A 1 447 ? 27.603 3.979 -21.624 1.00 97.25 447 GLU A CA 1
ATOM 3687 C C . GLU A 1 447 ? 27.921 3.405 -23.015 1.00 97.25 447 GLU A C 1
ATOM 3689 O O . GLU A 1 447 ? 29.061 3.493 -23.471 1.00 97.25 447 GLU A O 1
ATOM 3694 N N . ASN A 1 448 ? 26.915 2.877 -23.719 1.00 97.12 448 ASN A N 1
ATOM 3695 C CA . ASN A 1 448 ? 27.102 2.233 -25.026 1.00 97.12 448 ASN A CA 1
ATOM 3696 C C . ASN A 1 448 ? 26.939 3.191 -26.222 1.00 97.12 448 ASN A C 1
ATOM 3698 O O . ASN A 1 448 ? 27.268 2.843 -27.355 1.00 97.12 448 ASN A O 1
ATOM 3702 N N . GLY A 1 449 ? 26.400 4.393 -26.007 1.00 96.62 449 GLY A N 1
ATOM 3703 C CA . GLY A 1 449 ? 26.129 5.389 -27.050 1.00 96.62 449 GLY A CA 1
ATOM 3704 C C . GLY A 1 449 ? 24.919 5.085 -27.952 1.00 96.62 449 GLY A C 1
ATOM 3705 O O . GLY A 1 449 ? 24.637 5.847 -28.891 1.00 96.62 449 GLY A O 1
ATOM 3706 N N . GLN A 1 450 ? 24.182 4.006 -27.682 1.00 95.88 450 GLN A N 1
ATOM 3707 C CA . GLN A 1 450 ? 23.035 3.542 -28.468 1.00 95.88 450 GLN A CA 1
ATOM 3708 C C . GLN A 1 450 ? 22.047 2.728 -27.618 1.00 95.88 450 GLN A C 1
ATOM 3710 O O . GLN A 1 450 ? 22.330 2.381 -26.476 1.00 95.88 450 GLN A O 1
ATOM 3715 N N . TRP A 1 451 ? 20.874 2.440 -28.183 1.00 97.69 451 TRP A N 1
ATOM 3716 C CA . TRP A 1 451 ? 19.892 1.536 -27.587 1.00 97.69 451 TRP A CA 1
ATOM 3717 C C . TRP A 1 451 ? 19.198 0.731 -28.685 1.00 97.69 451 TRP A C 1
ATOM 3719 O O . TRP A 1 451 ? 18.351 1.265 -29.411 1.00 97.69 451 TRP A O 1
ATOM 3729 N N . TYR A 1 452 ? 19.582 -0.534 -28.827 1.00 96.69 452 TYR A N 1
ATOM 3730 C CA . TYR A 1 452 ? 19.019 -1.462 -29.800 1.00 96.69 452 TYR A CA 1
ATOM 3731 C C . TYR A 1 452 ? 18.942 -2.884 -29.214 1.00 96.69 452 TYR A C 1
ATOM 3733 O O . TYR A 1 452 ? 18.748 -3.050 -28.012 1.00 96.69 452 TYR A O 1
ATOM 3741 N N . VAL A 1 453 ? 19.019 -3.920 -30.056 1.00 97.88 453 VAL A N 1
ATOM 3742 C CA . VAL A 1 453 ? 18.826 -5.329 -29.665 1.00 97.88 453 VAL A CA 1
ATOM 3743 C C . VAL A 1 453 ? 19.745 -5.762 -28.517 1.00 97.88 453 VAL A C 1
ATOM 3745 O O . VAL A 1 453 ? 19.265 -6.380 -27.563 1.00 97.88 453 VAL A O 1
ATOM 3748 N N . ASP A 1 454 ? 21.032 -5.419 -28.587 1.00 98.00 454 ASP A N 1
ATOM 3749 C CA . ASP A 1 454 ? 22.027 -5.868 -27.609 1.00 98.00 454 ASP A CA 1
ATOM 3750 C C . ASP A 1 454 ? 21.822 -5.194 -26.248 1.00 98.00 454 ASP A C 1
ATOM 3752 O O . ASP A 1 454 ? 21.816 -5.870 -25.220 1.00 98.00 454 ASP A O 1
ATOM 3756 N N . GLU A 1 455 ? 21.548 -3.885 -26.220 1.00 98.56 455 GLU A N 1
ATOM 3757 C CA . GLU A 1 455 ? 21.270 -3.161 -24.974 1.00 98.56 455 GLU A CA 1
ATOM 3758 C C . GLU A 1 455 ? 19.952 -3.600 -24.335 1.00 98.56 455 GLU A C 1
ATOM 3760 O O . GLU A 1 455 ? 19.875 -3.739 -23.115 1.00 98.56 455 GLU A O 1
ATOM 3765 N N . ILE A 1 456 ? 18.926 -3.883 -25.145 1.00 98.62 456 ILE A N 1
ATOM 3766 C CA . ILE A 1 456 ? 17.662 -4.449 -24.657 1.00 98.62 456 ILE A CA 1
ATOM 3767 C C . ILE A 1 456 ? 17.914 -5.813 -24.006 1.00 98.62 456 ILE A C 1
ATOM 3769 O O . ILE A 1 456 ? 17.392 -6.079 -22.921 1.00 98.62 456 ILE A O 1
ATOM 3773 N N . ALA A 1 457 ? 18.710 -6.677 -24.642 1.00 98.31 457 ALA A N 1
ATOM 3774 C CA . ALA A 1 457 ? 19.028 -7.999 -24.113 1.00 98.31 457 ALA A CA 1
ATOM 3775 C C . ALA A 1 457 ? 19.862 -7.920 -22.825 1.00 98.31 457 ALA A C 1
ATOM 3777 O O . ALA A 1 457 ? 19.558 -8.630 -21.863 1.00 98.31 457 ALA A O 1
ATOM 3778 N N . GLN A 1 458 ? 20.865 -7.040 -22.793 1.00 98.50 458 GLN A N 1
ATOM 3779 C CA . GLN A 1 458 ? 21.710 -6.804 -21.625 1.00 98.50 458 GLN A CA 1
ATOM 3780 C C . GLN A 1 458 ? 20.891 -6.257 -20.450 1.00 98.50 458 GLN A C 1
ATOM 3782 O O . GLN A 1 458 ? 20.925 -6.824 -19.358 1.00 98.50 458 GLN A O 1
ATOM 3787 N N . HIS A 1 459 ? 20.086 -5.212 -20.681 1.00 98.62 459 HIS A N 1
ATOM 3788 C CA . HIS A 1 459 ? 19.220 -4.636 -19.649 1.00 98.62 459 HIS A CA 1
ATOM 3789 C C . HIS A 1 459 ? 18.248 -5.672 -19.096 1.00 98.62 459 HIS A C 1
ATOM 3791 O O . HIS A 1 459 ? 18.098 -5.795 -17.881 1.00 98.62 459 HIS A O 1
ATOM 3797 N N . GLU A 1 460 ? 17.613 -6.455 -19.972 1.00 98.56 460 GLU A N 1
ATOM 3798 C CA . GLU A 1 460 ? 16.723 -7.531 -19.549 1.00 98.56 460 GLU A CA 1
ATOM 3799 C C . GLU A 1 460 ? 17.452 -8.541 -18.658 1.00 98.56 460 GLU A C 1
ATOM 3801 O O . GLU A 1 460 ? 16.980 -8.834 -17.560 1.00 98.56 460 GLU A O 1
ATOM 3806 N N . ALA A 1 461 ? 18.621 -9.029 -19.077 1.00 98.38 461 ALA A N 1
ATOM 3807 C CA . ALA A 1 461 ? 19.395 -9.990 -18.299 1.00 98.38 461 ALA A CA 1
ATOM 3808 C C . ALA A 1 461 ? 19.735 -9.462 -16.894 1.00 98.38 461 ALA A C 1
ATOM 3810 O O . ALA A 1 461 ? 19.580 -10.197 -15.912 1.00 98.38 461 ALA A O 1
ATOM 3811 N N . ASP A 1 462 ? 20.116 -8.186 -16.790 1.00 98.19 462 ASP A N 1
ATOM 3812 C CA . ASP A 1 462 ? 20.435 -7.527 -15.523 1.00 98.19 462 ASP A CA 1
ATOM 3813 C C . ASP A 1 462 ? 19.207 -7.393 -14.612 1.00 98.19 462 ASP A C 1
ATOM 3815 O O . ASP A 1 462 ? 19.302 -7.590 -13.398 1.00 98.19 462 ASP A O 1
ATOM 3819 N N . MET A 1 463 ? 18.035 -7.074 -15.174 1.00 98.31 463 MET A N 1
ATOM 3820 C CA . MET A 1 463 ? 16.798 -6.939 -14.394 1.00 98.31 463 MET A CA 1
ATOM 3821 C C . MET A 1 463 ? 16.293 -8.297 -13.912 1.00 98.31 463 MET A C 1
ATOM 3823 O O . MET A 1 463 ? 15.923 -8.449 -12.749 1.00 98.31 463 MET A O 1
ATOM 3827 N N . LEU A 1 464 ? 16.320 -9.304 -14.784 1.00 98.31 464 LEU A N 1
ATOM 3828 C CA . LEU A 1 464 ? 15.897 -10.659 -14.445 1.00 98.31 464 LEU A CA 1
ATOM 3829 C C . LEU A 1 464 ? 16.835 -11.289 -13.412 1.00 98.31 464 LEU A C 1
ATOM 3831 O O . LEU A 1 464 ? 16.378 -12.061 -12.572 1.00 98.31 464 LEU A O 1
ATOM 3835 N N . GLN A 1 465 ? 18.125 -10.939 -13.416 1.00 98.12 465 GLN A N 1
ATOM 3836 C CA . GLN A 1 465 ? 19.054 -11.396 -12.385 1.00 98.12 465 GLN A CA 1
ATOM 3837 C C . GLN A 1 465 ? 18.656 -10.909 -10.983 1.00 98.12 465 GLN A C 1
ATOM 3839 O O . GLN A 1 465 ? 18.843 -11.654 -10.023 1.00 98.12 465 GLN A O 1
ATOM 3844 N N . LEU A 1 466 ? 18.075 -9.709 -10.849 1.00 98.31 466 LEU A N 1
ATOM 3845 C CA . LEU A 1 466 ? 17.566 -9.228 -9.558 1.00 98.31 466 LEU A CA 1
ATOM 3846 C C . LEU A 1 466 ? 16.410 -10.099 -9.053 1.00 98.31 466 LEU A C 1
ATOM 3848 O O . LEU A 1 466 ? 16.426 -10.489 -7.887 1.00 98.31 466 LEU A O 1
ATOM 3852 N N . PHE A 1 467 ? 15.469 -10.471 -9.927 1.00 98.38 467 PHE A N 1
ATOM 3853 C CA . PHE A 1 467 ? 14.390 -11.398 -9.569 1.00 98.38 467 PHE A CA 1
ATOM 3854 C C . PHE A 1 467 ? 14.915 -12.786 -9.198 1.00 98.38 467 PHE A C 1
ATOM 3856 O O . PHE A 1 467 ? 14.483 -13.351 -8.198 1.00 98.38 467 PHE A O 1
ATOM 3863 N N . VAL A 1 468 ? 15.874 -13.331 -9.955 1.00 97.81 468 VAL A N 1
ATOM 3864 C CA . VAL A 1 468 ? 16.489 -14.636 -9.644 1.00 97.81 468 VAL A CA 1
ATOM 3865 C C . VAL A 1 468 ? 17.120 -14.611 -8.252 1.00 97.81 468 VAL A C 1
ATOM 3867 O O . VAL A 1 468 ? 16.816 -15.473 -7.433 1.00 97.81 468 VAL A O 1
ATOM 3870 N N . THR A 1 469 ? 17.948 -13.605 -7.961 1.00 97.31 469 THR A N 1
ATOM 3871 C CA . THR A 1 469 ? 18.629 -13.481 -6.665 1.00 97.31 469 THR A CA 1
ATOM 3872 C C . THR A 1 469 ? 17.645 -13.305 -5.510 1.00 97.31 469 THR A C 1
ATOM 3874 O O . THR A 1 469 ? 17.841 -13.882 -4.445 1.00 97.31 469 THR A O 1
ATOM 3877 N N . ASP A 1 470 ? 16.597 -12.502 -5.693 1.00 97.88 470 ASP A N 1
ATOM 3878 C CA . ASP A 1 470 ? 15.631 -12.233 -4.630 1.00 97.88 470 ASP A CA 1
ATOM 3879 C C . ASP A 1 470 ? 14.639 -13.388 -4.406 1.00 97.88 470 ASP A C 1
ATOM 3881 O O . ASP A 1 470 ? 14.330 -13.695 -3.261 1.00 97.88 470 ASP A O 1
ATOM 3885 N N . SER A 1 471 ? 14.216 -14.089 -5.461 1.00 96.88 471 SER A N 1
ATOM 3886 C CA . SER A 1 471 ? 13.324 -15.260 -5.366 1.00 96.88 471 SER A CA 1
ATOM 3887 C C . SER A 1 471 ? 13.961 -16.504 -4.733 1.00 96.88 471 SER A C 1
ATOM 3889 O O . SER A 1 471 ? 13.261 -17.469 -4.446 1.00 96.88 471 SER A O 1
ATOM 3891 N N . ALA A 1 472 ? 15.281 -16.510 -4.540 1.00 95.06 472 ALA A N 1
ATOM 3892 C CA . ALA A 1 472 ? 15.997 -17.586 -3.856 1.00 95.06 472 ALA A CA 1
ATOM 3893 C C . ALA A 1 472 ? 16.061 -17.401 -2.326 1.00 95.06 472 ALA A C 1
ATOM 3895 O O . ALA A 1 472 ? 16.594 -18.270 -1.635 1.00 95.06 472 ALA A O 1
ATOM 3896 N N . LYS A 1 473 ? 15.568 -16.265 -1.815 1.00 91.12 473 LYS A N 1
ATOM 3897 C CA . LYS A 1 473 ? 15.388 -15.987 -0.386 1.00 91.12 473 LYS A CA 1
ATOM 3898 C C . LYS A 1 473 ? 14.015 -16.460 0.062 1.00 91.12 473 LYS A C 1
ATOM 3900 O O . LYS A 1 473 ? 13.925 -16.901 1.226 1.00 91.12 473 LYS A O 1
#

Foldseek 3Di:
DDPDPDDDDPVRVVLVLLLVLLVPDPDPVSSVLLNVLSVLLCVLLQPQLDQSLVSDDPQLCCQQQNPWNPRGNQPFLVSSSCSRVVSVVVDPDDPDPDDPVVCVVDPDDPDPPDDPPPVVDDSQWAHLAHRLLVLQLLLCLQVVDPGFSDSVCSVVSCVVQASPDPRNNRSSRRSSVSSNVLSNCCQQQAWIWGQDPVGIAIARWHWTDPDPVDIDTAQNACRPDPPLLDDLSNLSSLLNLLLCLFPSDNGPSLLSSLLSNLSVPDPDDHSVSSSVSSLQLLLCPVFQAQQDPDHRDDSSCSRRVVDAGAFDDLPDPSNFQSLFPPNRPICSNQSVLLSLLLCVLNVVVVPPPDDDDPDRLLLSSVEGADNWDDKAFLAACAADPPDDHADSVLRRGNLRIHTDHPVVCVVPRRPHNVVVLVVCVVVVVVSYDHGVLVVVLSVLCVVVVHDGRVSSVVSRVVSVVSSNVSSVD

Sequence (473 aa):
MNNRGEQLEKHEVLKAKLMAVLNEIEDKTERDVAIQVLSKVWDAASNMERYIQYGFTINERYEIFGGSWGKLIPKNFTDLTMCITDGTDKTTAIETFLTMEEILANPPQKEVLLDVDPTKKSERFNSVINFSNFLLHVLRVCSRKDIPLDDKRLLEQFETYILKSGDAISATKSFIFALLKVKYLFDHYIIKREFTDRGDHWSLKRLKCYNQNSQSYINTFDEDAEDGFEGNNRRILMLLSAFHVSTPTLVYKHWLNGALSILYEMTDINAGDYLAKLEHLARQFVYGRFLSVDPPAEYYPMIYENSSYAPINRVHPKVLERLKFSHIENNLVFNYLDYLIWCNAMDKDNGQKDKGNCQKDEVIKQFEYSFRSSVEHFYPQHPIDGHPKLDECYLHRFGNLCLISHSKNSRLSNLQPRAKRDHFQAAIRDRKIDTLKLYKMIKLMDENGQWYVDEIAQHEADMLQLFVTDSAK

Secondary structure (DSSP, 8-state):
---S--PPPHHHHHHHHHHHHHTT-SSHHHHHHHHHHHHHHHHHHH-TTS-GGGGS-HHHHHHHH-TTS-S----SHHHHHHHHHHHHTT---------HHHHHHSPPP--------TT-S---EE-SS-HHHHHHHHHHHHHTS-----GGGHHHHHIIIIITSTTHHHHHHHHHHHHHHHHHHHHHHS-EEEEETTEEEEE-EEEEEEETTEEEEEESS-TT-SSSSSHHHHHHHHHHHHHHHH---STT-HHHHHHHHHHHH-SS--HHHHHHHHHHHHHIIIIIIIT-SSSPPPHHHHHHS----PPP-TT-HHHHHHTSTTT---THHHHHHHHHHHHHHHHHHHT-TTSS-----HHHHT-------EEEESS-SS--TTSPPPPHHHHTSGGGEEEE-HHHHHHHTTS-HHHHHHHHHHHHHTT--S-HHHHHHHHHHHHHS--SHHHHHHHHHHHHHHHHHHHT-

pLDDT: mean 88.7, std 17.98, range [27.86, 98.94]